Protein AF-0000000070347553 (afdb_homodimer)

Sequence (706 aa):
MPMTVVSSRLSPAILPTGLSFSRLLSVKYAAQRLPVSALISARASSASVETKSSVDYVVEKEKKNILACPICYNSLAALISQPHESAESPASGTHLQCKTCNKSYSANETHLDLTVASGTKQYTEPLPLSIELYRNPLVSFLYERGWRQNFMWGGFPGPEKEFEMAKEYLKHVLGGNIIDASCGSGIFSRLFAKSEHFAMVYALDYSENMLRQCYEFLKQEANLIDKKIVVLARADIARLPFLSGSVDAVHAGAALHCWPSPSSAVAEISRVLRPGGVFVATTFIYDGLVRFVPFLKELRQEVMGYSGSHMFLSERELEDLCKSCGLVGFTCVRNGLFIMLSATKPTDMLTHLMPMTVVSSRLSPAILPTGLSFSRLLSVKYAAQRLPVSALISARASSASVETKSSVDYVVEKEKKNILACPICYNSLAALISQPHESAESPASGTHLQCKTCNKSYSANETHLDLTVASGTKQYTEPLPLSIELYRNPLVSFLYERGWRQNFMWGGFPGPEKEFEMAKEYLKHVLGGNIIDASCGSGIFSRLFAKSEHFAMVYALDYSENMLRQCYEFLKQEANLIDKKIVVLARADIARLPFLSGSVDAVHAGAALHCWPSPSSAVAEISRVLRPGGVFVATTFIYDGLVRFVPFLKELRQEVMGYSGSHMFLSERELEDLCKSCGLVGFTCVRNGLFIMLSATKPTDMLTHL

Organism: NCBI:txid109376

pLDDT: mean 73.26, std 28.16, range [19.08, 98.94]

InterPro domains:
  IPR013216 Methyltransferase type 11 [PF08241] (180-280)
  IPR029063 S-adenosyl-L-methionine-dependent methyltransferase superfamily [G3DSA:3.40.50.150] (134-345)
  IPR029063 S-adenosyl-L-methionine-dependent methyltransferase superfamily [SSF53335] (132-336)

Nearest PDB structures (foldseek):
  1vl5-assembly4_D  TM=8.013E-01  e=3.282E-12  Halalkalibacterium halodurans C-125
  8ys9-assembly2_B  TM=7.417E-01  e=1.766E-12  Rubellimicrobium thermophilum DSM 16684
  8ys9-assembly1_A  TM=7.120E-01  e=1.999E-12  Rubellimicrobium thermophilum DSM 16684
  5w7m-assembly1_A  TM=7.056E-01  e=1.627E-10  Penicillium rubens Wisconsin 54-1255
  5w7k-assembly1_A  TM=6.903E-01  e=1.111E-09  Penicillium oxalicum

Radius of gyration: 31.4 Å; Cα contacts (8 Å, |Δi|>4): 1265; chains: 2; bounding box: 86×110×90 Å

Secondary structure (DSSP, 8-state):
------------------------------------------------------------------BB-TTT-PBPEEE-----S--S------EEEETTTTEEEEB-SS-EE-STTTT-SS------HHHHHHHSHHHHHHIIIIIGGGGGGGT---HHHHHHHHHHHHGGGTTSEEEEET-TTTHHHHHHHHHT-SSEEEEEES-HHHHHHHHHHHHHSTTGGGGT-EEEEE-BTTB--B-TT-EEEEEETT-GGG-S-HHHHHHHHHHHEEEEEEEEEEEEB--STTSS-THHHHHHHHHHHHH-S---B-HHHHHHHHHHTT-EEEEEEEETTEEEEEEE--S------/------------------------------------------------------------------BB-TTT-PBPEEE-----S--S------EEEETTTTEEEEB-SS-EE-STTTT-SS------HHHHHHHSHHHHHHIIIIIGGGGGGGT---HHHHHHHHHHHHGGGTTSEEEEET-TTTHHHHHHHHHT-SSEEEEEES-HHHHHHHHHHHHHSTTGGGGT-EEEEE-BTTB--B-TT-EEEEEETT-GGG-S-HHHHHHHHHHHEEEEEEEEEEEEB--STTSS-THHHHHHHHHHHHH-S---B-HHHHHHHHHHTT-EEEEEEEETTEEEEEEE--S------

Solvent-accessible surface area (backbone atoms only — not comparable to full-atom values): 39201 Å² total; per-residue (Å²): 134,82,82,76,79,79,76,80,74,82,76,79,79,77,76,70,86,64,84,73,86,72,82,78,79,77,76,76,79,78,77,77,76,71,87,77,70,86,75,77,78,71,83,72,76,75,75,75,69,76,70,73,73,79,76,76,71,82,53,77,55,74,91,68,90,42,51,14,32,47,46,70,44,45,68,46,40,78,49,73,74,64,81,63,82,76,82,68,85,67,80,80,52,63,30,34,34,25,69,73,42,70,44,71,34,50,32,61,97,60,34,33,38,43,38,55,63,44,87,43,84,66,41,73,83,74,65,58,61,45,56,50,52,43,46,32,62,67,48,41,59,35,33,84,67,49,53,59,67,55,39,45,81,37,38,43,81,46,70,70,54,48,47,55,57,49,45,66,75,41,63,89,42,58,18,30,39,32,34,27,41,53,31,47,55,24,69,60,46,49,53,49,59,72,63,63,49,44,46,31,38,37,32,24,21,68,32,65,46,15,42,47,46,17,42,52,48,34,53,69,44,90,43,46,60,74,66,68,35,64,45,44,32,29,29,41,65,60,40,53,38,37,26,70,43,61,29,28,30,38,35,25,65,66,30,61,29,53,42,76,47,55,58,48,24,47,14,33,51,46,26,23,30,14,68,61,10,37,39,39,37,26,33,57,39,55,57,69,81,57,68,76,41,73,67,42,57,56,42,45,51,48,46,32,61,67,69,36,35,62,52,64,45,30,72,63,25,50,48,33,48,42,46,48,37,30,33,39,76,69,48,70,51,74,36,87,30,19,35,41,39,36,31,26,33,56,60,83,36,72,67,82,120,134,83,82,77,81,80,76,82,75,85,74,80,87,75,76,82,84,69,86,72,85,70,79,79,80,78,77,75,75,78,77,76,73,70,87,76,67,86,74,77,78,72,82,74,77,75,74,76,70,76,72,73,75,78,78,78,72,80,54,77,56,74,92,68,93,42,52,15,32,47,46,70,46,46,67,46,41,76,48,72,74,66,82,64,81,74,81,68,86,66,79,79,52,63,31,36,33,25,69,73,42,70,43,71,33,49,30,62,96,60,34,33,39,44,38,56,64,44,86,44,86,64,40,73,81,72,66,58,61,46,56,51,52,44,45,32,61,66,48,41,58,35,33,84,68,50,53,59,67,55,39,43,81,37,39,43,79,46,71,70,55,48,47,55,56,49,45,65,76,42,61,87,42,57,16,31,40,33,34,29,42,54,30,47,54,25,68,60,48,50,52,51,59,72,64,62,48,44,45,32,38,37,32,24,22,68,31,64,47,15,42,47,46,19,42,53,49,35,52,70,44,90,43,45,61,75,65,68,35,62,47,44,28,30,29,42,65,61,40,53,38,37,26,69,44,59,29,29,30,40,34,25,64,67,31,61,27,53,41,75,46,55,59,48,23,48,13,32,52,46,26,22,30,14,70,60,9,37,40,38,38,26,31,58,40,56,56,67,80,55,68,76,42,72,65,41,57,56,41,44,50,48,47,32,62,66,69,37,34,63,53,64,46,29,71,64,25,49,48,33,48,41,45,47,37,28,32,38,78,70,48,72,51,74,36,86,30,21,35,40,39,36,32,25,33,56,61,83,38,70,68,81,118

Foldseek 3Di:
DCPPPPPPPPDDPPPCPDDCPDDPDPPPPDPPCPPPDDPPPPPPPPPVPVPPPDPPPPQAQDDDQFFAQLPPLHGWDWDCPPPPPDPPDPPVWTWTADPVVRDIWTDDPQATEREPCGPPDPDDDDDWPLQVQLLDLVCLVCCVVPVVVVCVVQVDPDLVVVLVVVCVQLVVLFSEEEEAEQCFLNSVVLVVLVVNRYSAYEYEHQHPSRRVNNRVVCCVPPNSVVVVRYHYYYYQLLRGRGHFQRGQEYEYEQPLQQHQDNLSNLLVVLRRHHAFHKYKYKHFADDPDVVVPVCVVVVCCVCCVVVIRGDHHHPVRVVVSNVVSQWADWDWDDGRRMIMIMTGHHRPPPPPD/DPPDPPPPCPDDDDPDDDDCPDDPDPPPPDPPPPPPDDPPPPPPPPPPPPPPPDPPPPQAQDDDQFFAQLPPLHGWDWDCPPPPPDPPDPPVWTWTADPVVRDIWTDDPQATEREPCGPPDPDDDDDWPLQVQLLDLVCLVCCVVPVVVVCVVQFDPDLVVVLVVVCVQLVVLFSEEEEAEQCFLNSVVLVVLVVNRYSAYEYEHQHPSRRVNNRVVCCVPPNSVVVVRYHYYYYQLLRGRGHFQRGQEYEYEQPLQQHQDNLSNLLVVLRRHHAFHKYKYKHFADDPDVVVPVCVVVVCCVCCVVVIRGDHHHPVRVVVSNVVSQWADWDWDDGRRMIMIMTGHHRPPPPPD

Structure (mmCIF, N/CA/C/O backbone):
data_AF-0000000070347553-model_v1
#
loop_
_entity.id
_entity.type
_entity.pdbx_description
1 polymer 'Methyltransferase type 11 domain-containing protein'
#
loop_
_atom_site.group_PDB
_atom_site.id
_atom_site.type_symbol
_atom_site.label_atom_id
_atom_site.label_alt_id
_atom_site.label_comp_id
_atom_site.label_asym_id
_atom_site.label_entity_id
_atom_site.label_seq_id
_atom_site.pdbx_PDB_ins_code
_atom_site.Cartn_x
_atom_site.Cartn_y
_atom_site.Cartn_z
_atom_site.occupancy
_atom_site.B_iso_or_equiv
_atom_site.auth_seq_id
_atom_site.auth_comp_id
_atom_site.auth_asym_id
_atom_site.auth_atom_id
_atom_site.pdbx_PDB_model_num
ATOM 1 N N . MET A 1 1 ? -35.344 -31.547 46.281 1 22.75 1 MET A N 1
ATOM 2 C CA . MET A 1 1 ? -34.594 -31.078 47.438 1 22.75 1 MET A CA 1
ATOM 3 C C . MET A 1 1 ? -33.75 -29.875 47.094 1 22.75 1 MET A C 1
ATOM 5 O O . MET A 1 1 ? -33.312 -29.734 45.938 1 22.75 1 MET A O 1
ATOM 9 N N . PRO A 1 2 ? -33.625 -28.828 47.969 1 25.55 2 PRO A N 1
ATOM 10 C CA . PRO A 1 2 ? -33.25 -27.406 48.031 1 25.55 2 PRO A CA 1
ATOM 11 C C . PRO A 1 2 ? -31.75 -27.203 47.875 1 25.55 2 PRO A C 1
ATOM 13 O O . PRO A 1 2 ? -30.969 -27.594 48.75 1 25.55 2 PRO A O 1
ATOM 16 N N . MET A 1 3 ? -31.062 -27.781 46.875 1 24.75 3 MET A N 1
ATOM 17 C CA . MET A 1 3 ? -29.625 -27.859 47.094 1 24.75 3 MET A CA 1
ATOM 18 C C . MET A 1 3 ? -29.031 -26.469 47.281 1 24.75 3 MET A C 1
ATOM 20 O O . MET A 1 3 ? -29.172 -25.594 46.438 1 24.75 3 MET A O 1
ATOM 24 N N . THR A 1 4 ? -28.938 -26.062 48.531 1 23.67 4 THR A N 1
ATOM 25 C CA . THR A 1 4 ? -28.5 -24.828 49.156 1 23.67 4 THR A CA 1
ATOM 26 C C . THR A 1 4 ? -27.094 -24.453 48.719 1 23.67 4 THR A C 1
ATOM 28 O O . THR A 1 4 ? -26.172 -25.266 48.781 1 23.67 4 THR A O 1
ATOM 31 N N . VAL A 1 5 ? -26.984 -23.484 47.781 1 25.62 5 VAL A N 1
ATOM 32 C CA . VAL A 1 5 ? -25.906 -22.812 47.062 1 25.62 5 VAL A CA 1
ATOM 33 C C . VAL A 1 5 ? -24.953 -22.172 48.062 1 25.62 5 VAL A C 1
ATOM 35 O O . VAL A 1 5 ? -25.312 -21.25 48.812 1 25.62 5 VAL A O 1
ATOM 38 N N . VAL A 1 6 ? -24.125 -23.047 48.812 1 23.25 6 VAL A N 1
ATOM 39 C CA . VAL A 1 6 ? -23.297 -22.609 49.938 1 23.25 6 VAL A CA 1
ATOM 40 C C . VAL A 1 6 ? -22.359 -21.5 49.469 1 23.25 6 VAL A C 1
ATOM 42 O O . VAL A 1 6 ? -21.625 -21.656 48.5 1 23.25 6 VAL A O 1
ATOM 45 N N . SER A 1 7 ? -22.656 -20.188 49.719 1 22.38 7 SER A N 1
ATOM 46 C CA . SER A 1 7 ? -22.141 -18.844 49.469 1 22.38 7 SER A CA 1
ATOM 47 C C . SER A 1 7 ? -20.766 -18.656 50.094 1 22.38 7 SER A C 1
ATOM 49 O O . SER A 1 7 ? -20.656 -18.125 51.219 1 22.38 7 SER A O 1
ATOM 51 N N . SER A 1 8 ? -19.797 -19.672 49.906 1 20.89 8 SER A N 1
ATOM 52 C CA . SER A 1 8 ? -18.656 -19.609 50.812 1 20.89 8 SER A CA 1
ATOM 53 C C . SER A 1 8 ? -17.984 -18.25 50.75 1 20.89 8 SER A C 1
ATOM 55 O O . SER A 1 8 ? -17.828 -17.672 49.656 1 20.89 8 SER A O 1
ATOM 57 N N . ARG A 1 9 ? -18.031 -17.406 51.781 1 21.48 9 ARG A N 1
ATOM 58 C CA . ARG A 1 9 ? -17.688 -16.078 52.281 1 21.48 9 ARG A CA 1
ATOM 59 C C . ARG A 1 9 ? -16.172 -15.859 52.219 1 21.48 9 ARG A C 1
ATOM 61 O O . ARG A 1 9 ? -15.438 -16.344 53.094 1 21.48 9 ARG A O 1
ATOM 68 N N . LEU A 1 10 ? -15.453 -16.156 51.094 1 21.89 10 LEU A N 1
ATOM 69 C CA . LEU A 1 10 ? -14 -16.156 51.25 1 21.89 10 LEU A CA 1
ATOM 70 C C . LEU A 1 10 ? -13.5 -14.797 51.719 1 21.89 10 LEU A C 1
ATOM 72 O O . LEU A 1 10 ? -13.844 -13.766 51.125 1 21.89 10 LEU A O 1
ATOM 76 N N . SER A 1 11 ? -13.258 -14.57 53 1 21.88 11 SER A N 1
ATOM 77 C CA . SER A 1 11 ? -12.836 -13.43 53.812 1 21.88 11 SER A CA 1
ATOM 78 C C . SER A 1 11 ? -11.555 -12.805 53.281 1 21.88 11 SER A C 1
ATOM 80 O O . SER A 1 11 ? -10.672 -13.523 52.781 1 21.88 11 SER A O 1
ATOM 82 N N . PRO A 1 12 ? -11.523 -11.469 53.062 1 23.2 12 PRO A N 1
ATOM 83 C CA . PRO A 1 12 ? -10.625 -10.492 52.438 1 23.2 12 PRO A CA 1
ATOM 84 C C . PRO A 1 12 ? -9.281 -10.383 53.125 1 23.2 12 PRO A C 1
ATOM 86 O O . PRO A 1 12 ? -9.242 -10.164 54.344 1 23.2 12 PRO A O 1
ATOM 89 N N . ALA A 1 13 ? -8.297 -11.219 52.812 1 21.5 13 ALA A N 1
ATOM 90 C CA . ALA A 1 13 ? -7.027 -11.328 53.531 1 21.5 13 ALA A CA 1
ATOM 91 C C . ALA A 1 13 ? -6.348 -9.969 53.656 1 21.5 13 ALA A C 1
ATOM 93 O O . ALA A 1 13 ? -6.234 -9.234 52.688 1 21.5 13 ALA A O 1
ATOM 94 N N . ILE A 1 14 ? -6.402 -9.328 54.781 1 23.77 14 ILE A N 1
ATOM 95 C CA . ILE A 1 14 ? -5.977 -8.055 55.344 1 23.77 14 ILE A CA 1
ATOM 96 C C . ILE A 1 14 ? -4.465 -7.902 55.188 1 23.77 14 ILE A C 1
ATOM 98 O O . ILE A 1 14 ? -3.697 -8.727 55.719 1 23.77 14 ILE A O 1
ATOM 102 N N . LEU A 1 15 ? -4.008 -7.523 53.938 1 21.05 15 LEU A N 1
ATOM 103 C CA . LEU A 1 15 ? -2.58 -7.434 53.656 1 21.05 15 LEU A CA 1
ATOM 104 C C . LEU A 1 15 ? -1.883 -6.531 54.656 1 21.05 15 LEU A C 1
ATOM 106 O O . LEU A 1 15 ? -2.348 -5.422 54.938 1 21.05 15 LEU A O 1
ATOM 110 N N . PRO A 1 16 ? -1.111 -7.016 55.562 1 23.2 16 PRO A N 1
ATOM 111 C CA . PRO A 1 16 ? -0.536 -6.344 56.719 1 23.2 16 PRO A CA 1
ATOM 112 C C . PRO A 1 16 ? 0.475 -5.262 56.344 1 23.2 16 PRO A C 1
ATOM 114 O O . PRO A 1 16 ? 1.089 -4.648 57.219 1 23.2 16 PRO A O 1
ATOM 117 N N . THR A 1 17 ? 0.452 -4.621 55.156 1 23.42 17 THR A N 1
ATOM 118 C CA . THR A 1 17 ? 1.768 -4.152 54.75 1 23.42 17 THR A CA 1
ATOM 119 C C . THR A 1 17 ? 2.283 -3.072 55.688 1 23.42 17 THR A C 1
ATOM 121 O O . THR A 1 17 ? 1.735 -1.969 55.75 1 23.42 17 THR A O 1
ATOM 124 N N . GLY A 1 18 ? 2.807 -3.355 56.812 1 19.92 18 GLY A N 1
ATOM 125 C CA . GLY A 1 18 ? 3.225 -2.525 57.938 1 19.92 18 GLY A CA 1
ATOM 126 C C . GLY A 1 18 ? 4.375 -1.599 57.594 1 19.92 18 GLY A C 1
ATOM 127 O O . GLY A 1 18 ? 4.703 -0.697 58.375 1 19.92 18 GLY A O 1
ATOM 128 N N . LEU A 1 19 ? 5.352 -1.922 56.656 1 22.67 19 LEU A N 1
ATOM 129 C CA . LEU A 1 19 ? 6.668 -1.573 57.188 1 22.67 19 LEU A CA 1
ATOM 130 C C . LEU A 1 19 ? 6.879 -0.062 57.156 1 22.67 19 LEU A C 1
ATOM 132 O O . LEU A 1 19 ? 6.586 0.596 56.156 1 22.67 19 LEU A O 1
ATOM 136 N N . SER A 1 20 ? 7.133 0.599 58.25 1 21.09 20 SER A N 1
ATOM 137 C CA . SER A 1 20 ? 7.23 1.957 58.781 1 21.09 20 SER A CA 1
ATOM 138 C C . SER A 1 20 ? 8.516 2.637 58.312 1 21.09 20 SER A C 1
ATOM 140 O O . SER A 1 20 ? 9.594 2.377 58.844 1 21.09 20 SER A O 1
ATOM 142 N N . PHE A 1 21 ? 8.992 2.498 57.031 1 21.8 21 PHE A N 1
ATOM 143 C CA . PHE A 1 21 ? 10.352 2.986 56.812 1 21.8 21 PHE A CA 1
ATOM 144 C C . PHE A 1 21 ? 10.461 4.457 57.219 1 21.8 21 PHE A C 1
ATOM 146 O O . PHE A 1 21 ? 9.82 5.316 56.625 1 21.8 21 PHE A O 1
ATOM 153 N N . SER A 1 22 ? 10.875 4.707 58.375 1 20.17 22 SER A N 1
ATOM 154 C CA . SER A 1 22 ? 10.992 5.922 59.188 1 20.17 22 SER A CA 1
ATOM 155 C C . SER A 1 22 ? 11.828 6.977 58.469 1 20.17 22 SER A C 1
ATOM 157 O O . SER A 1 22 ? 11.375 8.102 58.25 1 20.17 22 SER A O 1
ATOM 159 N N . ARG A 1 23 ? 13.109 7.258 58.938 1 22.88 23 ARG A N 1
ATOM 160 C CA . ARG A 1 23 ? 13.672 8.484 59.5 1 22.88 23 ARG A CA 1
ATOM 161 C C . ARG A 1 23 ? 14.469 9.242 58.438 1 22.88 23 ARG A C 1
ATOM 163 O O . ARG A 1 23 ? 15.562 8.828 58.062 1 22.88 23 ARG A O 1
ATOM 170 N N . LEU A 1 24 ? 13.867 9.664 57.375 1 20.62 24 LEU A N 1
ATOM 171 C CA . LEU A 1 24 ? 14.57 10.367 56.312 1 20.62 24 LEU A CA 1
ATOM 172 C C . LEU A 1 24 ? 15.289 11.602 56.844 1 20.62 24 LEU A C 1
ATOM 174 O O . LEU A 1 24 ? 14.664 12.453 57.5 1 20.62 24 LEU A O 1
ATOM 178 N N . LEU A 1 25 ? 16.609 11.43 57.094 1 21.77 25 LEU A N 1
ATOM 179 C CA . LEU A 1 25 ? 17.516 12.414 57.688 1 21.77 25 LEU A CA 1
ATOM 180 C C . LEU A 1 25 ? 17.5 13.711 56.875 1 21.77 25 LEU A C 1
ATOM 182 O O . LEU A 1 25 ? 17.531 13.68 55.656 1 21.77 25 LEU A O 1
ATOM 186 N N . SER A 1 26 ? 17.047 14.805 57.438 1 22.59 26 SER A N 1
ATOM 187 C CA . SER A 1 26 ? 16.828 16.203 57.062 1 22.59 26 SER A CA 1
ATOM 188 C C . SER A 1 26 ? 18.141 16.906 56.75 1 22.59 26 SER A C 1
ATOM 190 O O . SER A 1 26 ? 18.828 17.375 57.656 1 22.59 26 SER A O 1
ATOM 192 N N . VAL A 1 27 ? 19.047 16.297 55.969 1 21.73 27 VAL A N 1
ATOM 193 C CA . VAL A 1 27 ? 20.312 17.031 55.938 1 21.73 27 VAL A CA 1
ATOM 194 C C . VAL A 1 27 ? 20.062 18.469 55.469 1 21.73 27 VAL A C 1
ATOM 196 O O . VAL A 1 27 ? 19.406 18.688 54.469 1 21.73 27 VAL A O 1
ATOM 199 N N . LYS A 1 28 ? 20.344 19.422 56.312 1 22.06 28 LYS A N 1
ATOM 200 C CA . LYS A 1 28 ? 20.266 20.891 56.344 1 22.06 28 LYS A CA 1
ATOM 201 C C . LYS A 1 28 ? 21.141 21.531 55.281 1 22.06 28 LYS A C 1
ATOM 203 O O . LYS A 1 28 ? 22.375 21.5 55.375 1 22.06 28 LYS A O 1
ATOM 208 N N . TYR A 1 29 ? 21.141 21.078 54 1 19.97 29 TYR A N 1
ATOM 209 C CA . TYR A 1 29 ? 22.141 21.734 53.156 1 19.97 29 TYR A CA 1
ATOM 210 C C . TYR A 1 29 ? 21.938 23.25 53.188 1 19.97 29 TYR A C 1
ATOM 212 O O . TYR A 1 29 ? 20.812 23.75 53.031 1 19.97 29 TYR A O 1
ATOM 220 N N . ALA A 1 30 ? 22.844 23.984 53.875 1 21.75 30 ALA A N 1
ATOM 221 C CA . ALA A 1 30 ? 23.031 25.406 54.094 1 21.75 30 ALA A CA 1
ATOM 222 C C . ALA A 1 30 ? 23.016 26.172 52.781 1 21.75 30 ALA A C 1
ATOM 224 O O . ALA A 1 30 ? 23.719 25.812 51.844 1 21.75 30 ALA A O 1
ATOM 225 N N . ALA A 1 31 ? 22.031 27.047 52.531 1 23.02 31 ALA A N 1
ATOM 226 C CA . ALA A 1 31 ? 21.562 27.969 51.5 1 23.02 31 ALA A CA 1
ATOM 227 C C . ALA A 1 31 ? 22.609 29.047 51.219 1 23.02 31 ALA A C 1
ATOM 229 O O . ALA A 1 31 ? 22.703 30.031 51.969 1 23.02 31 ALA A O 1
ATOM 230 N N . GLN A 1 32 ? 23.906 28.688 51.156 1 23.33 32 GLN A N 1
ATOM 231 C CA . GLN A 1 32 ? 24.734 29.891 51.062 1 23.33 32 GLN A CA 1
ATOM 232 C C . GLN A 1 32 ? 24.25 30.812 49.969 1 23.33 32 GLN A C 1
ATOM 234 O O . GLN A 1 32 ? 23.969 30.375 48.844 1 23.33 32 GLN A O 1
ATOM 239 N N . ARG A 1 33 ? 23.828 32.031 50.312 1 23.11 33 ARG A N 1
ATOM 240 C CA . ARG A 1 33 ? 23.219 33.188 49.688 1 23.11 33 ARG A CA 1
ATOM 241 C C . ARG A 1 33 ? 24.156 33.812 48.656 1 23.11 33 ARG A C 1
ATOM 243 O O . ARG A 1 33 ? 25.172 34.438 49 1 23.11 33 ARG A O 1
ATOM 250 N N . LEU A 1 34 ? 24.797 33.031 47.781 1 25.47 34 LEU A N 1
ATOM 251 C CA . LEU A 1 34 ? 25.734 33.844 47.031 1 25.47 34 LEU A CA 1
ATOM 252 C C . LEU A 1 34 ? 25.016 35.031 46.406 1 25.47 34 LEU A C 1
ATOM 254 O O . LEU A 1 34 ? 23.859 34.906 45.969 1 25.47 34 LEU A O 1
ATOM 258 N N . PRO A 1 35 ? 25.609 36.25 46.562 1 23.5 35 PRO A N 1
ATOM 259 C CA . PRO A 1 35 ? 25.109 37.594 46.25 1 23.5 35 PRO A CA 1
ATOM 260 C C . PRO A 1 35 ? 24.75 37.75 44.75 1 23.5 35 PRO A C 1
ATOM 262 O O . PRO A 1 35 ? 25.547 37.406 43.875 1 23.5 35 PRO A O 1
ATOM 265 N N . VAL A 1 36 ? 23.453 37.656 44.344 1 20.97 36 VAL A N 1
ATOM 266 C CA . VAL A 1 36 ? 22.828 37.625 43.031 1 20.97 36 VAL A CA 1
ATOM 267 C C . VAL A 1 36 ? 23.109 38.906 42.281 1 20.97 36 VAL A C 1
ATOM 269 O O . VAL A 1 36 ? 23.359 38.906 41.062 1 20.97 36 VAL A O 1
ATOM 272 N N . SER A 1 37 ? 23.047 40.219 42.875 1 20.5 37 SER A N 1
ATOM 273 C CA . SER A 1 37 ? 22.047 41.062 42.219 1 20.5 37 SER A CA 1
ATOM 274 C C . SER A 1 37 ? 22.625 41.75 41 1 20.5 37 SER A C 1
ATOM 276 O O . SER A 1 37 ? 21.906 42.438 40.25 1 20.5 37 SER A O 1
ATOM 278 N N . ALA A 1 38 ? 23.938 42.031 40.844 1 25.16 38 ALA A N 1
ATOM 279 C CA . ALA A 1 38 ? 24.125 43.344 40.219 1 25.16 38 ALA A CA 1
ATOM 280 C C . ALA A 1 38 ? 23.594 43.375 38.781 1 25.16 38 ALA A C 1
ATOM 282 O O . ALA A 1 38 ? 24.016 42.562 37.938 1 25.16 38 ALA A O 1
ATOM 283 N N . LEU A 1 39 ? 22.328 43.906 38.531 1 20.83 39 LEU A N 1
ATOM 284 C CA . LEU A 1 39 ? 21.484 44.125 37.375 1 20.83 39 LEU A CA 1
ATOM 285 C C . LEU A 1 39 ? 22.188 45 36.344 1 20.83 39 LEU A C 1
ATOM 287 O O . LEU A 1 39 ? 22.484 46.156 36.594 1 20.83 39 LEU A O 1
ATOM 291 N N . ILE A 1 40 ? 23.375 44.625 35.844 1 23.69 40 ILE A N 1
ATOM 292 C CA . ILE A 1 40 ? 23.938 45.562 34.844 1 23.69 40 ILE A CA 1
ATOM 293 C C . ILE A 1 40 ? 22.906 45.844 33.781 1 23.69 40 ILE A C 1
ATOM 295 O O . ILE A 1 40 ? 22.297 44.938 33.188 1 23.69 40 ILE A O 1
ATOM 299 N N . SER A 1 41 ? 22.281 47.062 33.812 1 22.64 41 SER A N 1
ATOM 300 C CA . SER A 1 41 ? 21.328 47.688 32.906 1 22.64 41 SER A CA 1
ATOM 301 C C . SER A 1 41 ? 21.875 47.781 31.5 1 22.64 41 SER A C 1
ATOM 303 O O . SER A 1 41 ? 22.812 48.531 31.219 1 22.64 41 SER A O 1
ATOM 305 N N . ALA A 1 42 ? 22.266 46.75 30.859 1 23.81 42 ALA A N 1
ATOM 306 C CA . ALA A 1 42 ? 22.703 47 29.484 1 23.81 42 ALA A CA 1
ATOM 307 C C . ALA A 1 42 ? 21.578 47.656 28.688 1 23.81 42 ALA A C 1
ATOM 309 O O . ALA A 1 42 ? 20.453 47.188 28.656 1 23.81 42 ALA A O 1
ATOM 310 N N . ARG A 1 43 ? 21.719 48.938 28.422 1 25.05 43 ARG A N 1
ATOM 311 C CA . ARG A 1 43 ? 20.938 49.781 27.5 1 25.05 43 ARG A CA 1
ATOM 312 C C . ARG A 1 43 ? 20.75 49.062 26.156 1 25.05 43 ARG A C 1
ATOM 314 O O . ARG A 1 43 ? 21.719 48.719 25.469 1 25.05 43 ARG A O 1
ATOM 321 N N . ALA A 1 44 ? 19.688 48.219 26.062 1 24.56 44 ALA A N 1
ATOM 322 C CA . ALA A 1 44 ? 19.219 47.594 24.844 1 24.56 44 ALA A CA 1
ATOM 323 C C . ALA A 1 44 ? 18.859 48.625 23.797 1 24.56 44 ALA A C 1
ATOM 325 O O . ALA A 1 44 ? 17.938 49.406 23.984 1 24.56 44 ALA A O 1
ATOM 326 N N . SER A 1 45 ? 19.844 49.188 23.188 1 26.03 45 SER A N 1
ATOM 327 C CA . SER A 1 45 ? 19.453 50 22.031 1 26.03 45 SER A CA 1
ATOM 328 C C . SER A 1 45 ? 18.5 49.25 21.109 1 26.03 45 SER A C 1
ATOM 330 O O . SER A 1 45 ? 18.781 48.094 20.75 1 26.03 45 SER A O 1
ATOM 332 N N . SER A 1 46 ? 17.234 49.5 21.281 1 25.09 46 SER A N 1
ATOM 333 C CA . SER A 1 46 ? 16.125 49 20.469 1 25.09 46 SER A CA 1
ATOM 334 C C . SER A 1 46 ? 16.281 49.375 19 1 25.09 46 SER A C 1
ATOM 336 O O . SER A 1 46 ? 16.094 50.531 18.641 1 25.09 46 SER A O 1
ATOM 338 N N . ALA A 1 47 ? 17.344 49 18.312 1 29.94 47 ALA A N 1
ATOM 339 C CA . ALA A 1 47 ? 17.188 49.25 16.891 1 29.94 47 ALA A CA 1
ATOM 340 C C . ALA A 1 47 ? 15.914 48.625 16.359 1 29.94 47 ALA A C 1
ATOM 342 O O . ALA A 1 47 ? 15.68 47.406 16.531 1 29.94 47 ALA A O 1
ATOM 343 N N . SER A 1 48 ? 14.93 49.406 16.312 1 25.39 48 SER A N 1
ATOM 344 C CA . SER A 1 48 ? 13.688 49.094 15.625 1 25.39 48 SER A CA 1
ATOM 345 C C . SER A 1 48 ? 13.961 48.562 14.219 1 25.39 48 SER A C 1
ATOM 347 O O . SER A 1 48 ? 14.438 49.281 13.352 1 25.39 48 SER A O 1
ATOM 349 N N . VAL A 1 49 ? 14.492 47.375 14.086 1 29.67 49 VAL A N 1
ATOM 350 C CA . VAL A 1 49 ? 14.477 46.875 12.719 1 29.67 49 VAL A CA 1
ATOM 351 C C . VAL A 1 49 ? 13.055 46.938 12.164 1 29.67 49 VAL A C 1
ATOM 353 O O . VAL A 1 49 ? 12.125 46.344 12.742 1 29.67 49 VAL A O 1
ATOM 356 N N . GLU A 1 50 ? 12.828 48.031 11.5 1 27.19 50 GLU A N 1
ATOM 357 C CA . GLU A 1 50 ? 11.609 48.031 10.695 1 27.19 50 GLU A CA 1
ATOM 358 C C . GLU A 1 50 ? 11.414 46.719 9.984 1 27.19 50 GLU A C 1
ATOM 360 O O . GLU A 1 50 ? 12.289 46.25 9.234 1 27.19 50 GLU A O 1
ATOM 365 N N . THR A 1 51 ? 10.797 45.812 10.633 1 27.58 51 THR A N 1
ATOM 366 C CA . THR A 1 51 ? 10.328 44.594 9.977 1 27.58 51 THR A CA 1
ATOM 367 C C . THR A 1 51 ? 9.641 44.906 8.656 1 27.58 51 THR A C 1
ATOM 369 O O . THR A 1 51 ? 8.625 45.625 8.633 1 27.58 51 THR A O 1
ATOM 372 N N . LYS A 1 52 ? 10.445 45.094 7.621 1 35.09 52 LYS A N 1
ATOM 373 C CA . LYS A 1 52 ? 9.844 45.094 6.293 1 35.09 52 LYS A CA 1
ATOM 374 C C . LYS A 1 52 ? 8.641 44.156 6.238 1 35.09 52 LYS A C 1
ATOM 376 O O . LYS A 1 52 ? 8.703 43.031 6.703 1 35.09 52 LYS A O 1
ATOM 381 N N . SER A 1 53 ? 7.473 44.75 6.297 1 30.33 53 SER A N 1
ATOM 382 C CA . SER A 1 53 ? 6.168 44.125 6.07 1 30.33 53 SER A CA 1
ATOM 383 C C . SER A 1 53 ? 6.262 43 5.066 1 30.33 53 SER A C 1
ATOM 385 O O . SER A 1 53 ? 7.098 43.031 4.164 1 30.33 53 SER A O 1
ATOM 387 N N . SER A 1 54 ? 5.84 41.75 5.543 1 33.47 54 SER A N 1
ATOM 388 C CA . SER A 1 54 ? 5.637 40.5 4.832 1 33.47 54 SER A CA 1
ATOM 389 C C . SER A 1 54 ? 4.961 40.719 3.484 1 33.47 54 SER A C 1
ATOM 391 O O . SER A 1 54 ? 3.918 41.375 3.41 1 33.47 54 SER A O 1
ATOM 393 N N . VAL A 1 55 ? 5.688 41 2.459 1 35.12 55 VAL A N 1
ATOM 394 C CA . VAL A 1 55 ? 5.172 40.938 1.096 1 35.12 55 VAL A CA 1
ATOM 395 C C . VAL A 1 55 ? 4.066 39.906 1.006 1 35.12 55 VAL A C 1
ATOM 397 O O . VAL A 1 55 ? 4.27 38.75 1.371 1 35.12 55 VAL A O 1
ATOM 400 N N . ASP A 1 56 ? 2.768 40.25 1.121 1 35.97 56 ASP A N 1
ATOM 401 C CA . ASP A 1 56 ? 1.561 39.5 0.771 1 35.97 56 ASP A CA 1
ATOM 402 C C . ASP A 1 56 ? 1.723 38.781 -0.57 1 35.97 56 ASP A C 1
ATOM 404 O O . ASP A 1 56 ? 1.769 39.438 -1.62 1 35.97 56 ASP A O 1
ATOM 408 N N . TYR A 1 57 ? 2.607 37.875 -0.719 1 37.41 57 TYR A N 1
ATOM 409 C CA . TYR A 1 57 ? 2.557 37.062 -1.939 1 37.41 57 TYR A CA 1
ATOM 410 C C . TYR A 1 57 ? 1.131 36.625 -2.238 1 37.41 57 TYR A C 1
ATOM 412 O O . TYR A 1 57 ? 0.511 35.938 -1.432 1 37.41 57 TYR A O 1
ATOM 420 N N . VAL A 1 58 ? 0.288 37.469 -2.807 1 39.12 58 VAL A N 1
ATOM 421 C CA . VAL A 1 58 ? -0.987 37.062 -3.381 1 39.12 58 VAL A CA 1
ATOM 422 C C . VAL A 1 58 ? -0.784 35.812 -4.254 1 39.12 58 VAL A C 1
ATOM 424 O O . VAL A 1 58 ? -0.186 35.906 -5.332 1 39.12 58 VAL A O 1
ATOM 427 N N . VAL A 1 59 ? -0.595 34.625 -3.658 1 47.91 59 VAL A N 1
ATOM 428 C CA . VAL A 1 59 ? -0.389 33.375 -4.391 1 47.91 59 VAL A CA 1
ATOM 429 C C . VAL A 1 59 ? -1.688 32.969 -5.082 1 47.91 59 VAL A C 1
ATOM 431 O O . VAL A 1 59 ? -2.748 32.938 -4.453 1 47.91 59 VAL A O 1
ATOM 434 N N . GLU A 1 60 ? -1.826 33.156 -6.379 1 46.34 60 GLU A N 1
ATOM 435 C CA . GLU A 1 60 ? -2.947 32.656 -7.168 1 46.34 60 GLU A CA 1
ATOM 436 C C . GLU A 1 60 ? -3.232 31.188 -6.852 1 46.34 60 GLU A C 1
ATOM 438 O O . GLU A 1 60 ? -2.355 30.328 -7.004 1 46.34 60 GLU A O 1
ATOM 443 N N . LYS A 1 61 ? -4.402 30.969 -6.059 1 55.69 61 LYS A N 1
ATOM 444 C CA . LYS A 1 61 ? -4.844 29.656 -5.594 1 55.69 61 LYS A CA 1
ATOM 445 C C . LYS A 1 61 ? -5.617 28.922 -6.684 1 55.69 61 LYS A C 1
ATOM 447 O O . LYS A 1 61 ? -6.57 29.453 -7.25 1 55.69 61 LYS A O 1
ATOM 452 N N . GLU A 1 62 ? -4.984 28.016 -7.547 1 54.16 62 GLU A N 1
ATOM 453 C CA . GLU A 1 62 ? -5.668 27.172 -8.516 1 54.16 62 GLU A CA 1
ATOM 454 C C . GLU A 1 62 ? -6.262 25.938 -7.84 1 54.16 62 GLU A C 1
ATOM 456 O O . GLU A 1 62 ? -5.539 25.141 -7.242 1 54.16 62 GLU A O 1
ATOM 461 N N . LYS A 1 63 ? -7.738 25.891 -7.715 1 66.06 63 LYS A N 1
ATOM 462 C CA . LYS A 1 63 ? -8.445 24.75 -7.145 1 66.06 63 LYS A CA 1
ATOM 463 C C . LYS A 1 63 ? -8.672 23.656 -8.188 1 66.06 63 LYS A C 1
ATOM 465 O O . LYS A 1 63 ? -9.531 23.797 -9.062 1 66.06 63 LYS A O 1
ATOM 470 N N . LYS A 1 64 ? -7.621 22.844 -8.422 1 74.69 64 LYS A N 1
ATOM 471 C CA . LYS A 1 64 ? -7.754 21.672 -9.281 1 74.69 64 LYS A CA 1
ATOM 472 C C . LYS A 1 64 ? -8.141 20.438 -8.469 1 74.69 64 LYS A C 1
ATOM 474 O O . LYS A 1 64 ? -7.707 20.281 -7.32 1 74.69 64 LYS A O 1
ATOM 479 N N . ASN A 1 65 ? -9.109 19.656 -9.039 1 85.44 65 ASN A N 1
ATOM 480 C CA . ASN A 1 65 ? -9.484 18.406 -8.406 1 85.44 65 ASN A CA 1
ATOM 481 C C . ASN A 1 65 ? -8.336 17.406 -8.43 1 85.44 65 ASN A C 1
ATOM 483 O O . ASN A 1 65 ? -7.906 16.969 -9.5 1 85.44 65 ASN A O 1
ATOM 487 N N . ILE A 1 66 ? -7.812 17.109 -7.289 1 95.81 66 ILE A N 1
ATOM 488 C CA . ILE A 1 66 ? -6.629 16.25 -7.254 1 95.81 66 ILE A CA 1
ATOM 489 C C . ILE A 1 66 ? -6.977 14.906 -6.621 1 95.81 66 ILE A C 1
ATOM 491 O O . ILE A 1 66 ? -6.117 14.031 -6.5 1 95.81 66 ILE A O 1
ATOM 495 N N . LEU A 1 67 ? -8.289 14.656 -6.223 1 96.69 67 LEU A N 1
ATOM 496 C CA . LEU A 1 67 ? -8.695 13.414 -5.586 1 96.69 67 LEU A CA 1
ATOM 497 C C . LEU A 1 67 ? -8.766 12.281 -6.605 1 96.69 67 LEU A C 1
ATOM 499 O O . LEU A 1 67 ? -9.211 12.484 -7.738 1 96.69 67 LEU A O 1
ATOM 503 N N . ALA A 1 68 ? -8.32 11.148 -6.242 1 98.06 68 ALA A N 1
ATOM 504 C CA . ALA A 1 68 ? -8.289 9.977 -7.105 1 98.06 68 ALA A CA 1
ATOM 505 C C . ALA A 1 68 ? -8.766 8.734 -6.363 1 98.06 68 ALA A C 1
ATOM 507 O O . ALA A 1 68 ? -8.758 8.695 -5.129 1 98.06 68 ALA A O 1
ATOM 508 N N . CYS A 1 69 ? -9.219 7.781 -7.133 1 97.38 69 CYS A N 1
ATOM 509 C CA . CYS A 1 69 ? -9.633 6.484 -6.605 1 97.38 69 CYS A CA 1
ATOM 510 C C . CYS A 1 69 ? -8.461 5.758 -5.957 1 97.38 69 CYS A C 1
ATOM 512 O O . CYS A 1 69 ? -7.402 5.602 -6.574 1 97.38 69 CYS A O 1
ATOM 514 N N . PRO A 1 70 ? -8.617 5.316 -4.727 1 98 70 PRO A N 1
ATOM 515 C CA . PRO A 1 70 ? -7.508 4.629 -4.066 1 98 70 PRO A CA 1
ATOM 516 C C . PRO A 1 70 ? -7.266 3.227 -4.625 1 98 70 PRO A C 1
ATOM 518 O O . PRO A 1 70 ? -6.309 2.557 -4.227 1 98 70 PRO A O 1
ATOM 521 N N . ILE A 1 71 ? -8.078 2.768 -5.508 1 97.44 71 ILE A N 1
ATOM 522 C CA . ILE A 1 71 ? -7.91 1.454 -6.121 1 97.44 71 ILE A CA 1
ATOM 523 C C . ILE A 1 71 ? -7.121 1.587 -7.422 1 97.44 71 ILE A C 1
ATOM 525 O O . ILE A 1 71 ? -6.059 0.976 -7.574 1 97.44 71 ILE A O 1
ATOM 529 N N . CYS A 1 72 ? -7.582 2.457 -8.32 1 96.31 72 CYS A N 1
ATOM 530 C CA . CYS A 1 72 ? -6.992 2.5 -9.648 1 96.31 72 CYS A CA 1
ATOM 531 C C . CYS A 1 72 ? -6.199 3.785 -9.852 1 96.31 72 CYS A C 1
ATOM 533 O O . CYS A 1 72 ? -5.484 3.93 -10.852 1 96.31 72 CYS A O 1
ATOM 535 N N . TYR A 1 73 ? -6.312 4.812 -9.023 1 96.88 73 TYR A N 1
ATOM 536 C CA . TYR A 1 73 ? -5.594 6.078 -8.992 1 96.88 73 TYR A CA 1
ATOM 537 C C . TYR A 1 73 ? -6.047 6.988 -10.133 1 96.88 73 TYR A C 1
ATOM 539 O O . TYR A 1 73 ? -5.359 7.957 -10.469 1 96.88 73 TYR A O 1
ATOM 547 N N . ASN A 1 74 ? -7.211 6.656 -10.75 1 95.44 74 ASN A N 1
ATOM 548 C CA . ASN A 1 74 ? -7.824 7.578 -11.695 1 95.44 74 ASN A CA 1
ATOM 549 C C . ASN A 1 74 ? -8.711 8.602 -10.992 1 95.44 74 ASN A C 1
ATOM 551 O O . ASN A 1 74 ? -9.078 8.414 -9.828 1 95.44 74 ASN A O 1
ATOM 555 N N . SER A 1 75 ? -9.031 9.672 -11.664 1 95.81 75 SER A N 1
ATOM 556 C CA . SER A 1 75 ? -9.742 10.805 -11.094 1 95.81 75 SER A CA 1
ATOM 557 C C . SER A 1 75 ? -11.125 10.406 -10.602 1 95.81 75 SER A C 1
ATOM 559 O O . SER A 1 75 ? -11.82 9.625 -11.258 1 95.81 75 SER A O 1
ATOM 561 N N . LEU A 1 76 ? -11.5 10.938 -9.5 1 94.81 76 LEU A N 1
ATOM 562 C CA . LEU A 1 76 ? -12.852 10.781 -8.969 1 94.81 76 LEU A CA 1
ATOM 563 C C . LEU A 1 76 ? -13.75 11.922 -9.438 1 94.81 76 LEU A C 1
ATOM 565 O O . LEU A 1 76 ? -13.32 13.078 -9.492 1 94.81 76 LEU A O 1
ATOM 569 N N . ALA A 1 77 ? -14.961 11.609 -9.82 1 89.5 77 ALA A N 1
ATOM 570 C CA . ALA A 1 77 ? -15.93 12.617 -10.242 1 89.5 77 ALA A CA 1
ATOM 571 C C . ALA A 1 77 ? -16.953 12.883 -9.14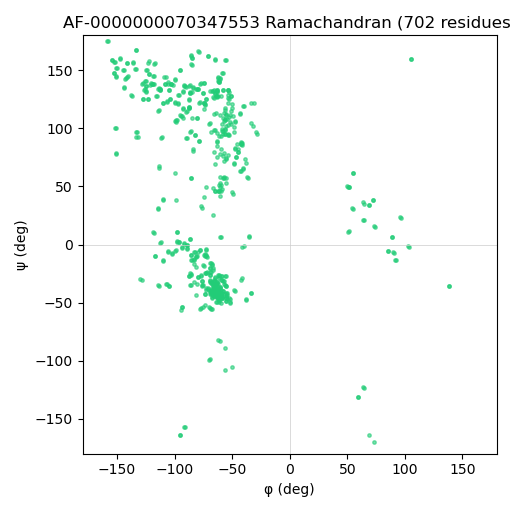8 1 89.5 77 ALA A C 1
ATOM 573 O O . ALA A 1 77 ? -17.359 11.969 -8.43 1 89.5 77 ALA A O 1
ATOM 574 N N . ALA A 1 78 ? -17.266 14.164 -8.961 1 83.75 78 ALA A N 1
ATOM 575 C CA . ALA A 1 78 ? -18.312 14.508 -8.008 1 83.75 78 ALA A CA 1
ATOM 576 C C . ALA A 1 78 ? -19.703 14.164 -8.562 1 83.75 78 ALA A C 1
ATOM 578 O O . ALA A 1 78 ? -19.969 14.367 -9.75 1 83.75 78 ALA A O 1
ATOM 579 N N . LEU A 1 79 ? -20.422 13.305 -7.859 1 64.06 79 LEU A N 1
ATOM 580 C CA . LEU A 1 79 ? -21.812 13.07 -8.25 1 64.06 79 LEU A CA 1
ATOM 581 C C . LEU A 1 79 ? -22.734 14.094 -7.609 1 64.06 79 LEU A C 1
ATOM 583 O O . LEU A 1 79 ? -22.672 14.32 -6.398 1 64.06 79 LEU A O 1
ATOM 587 N N . ILE A 1 80 ? -23.047 15.102 -8.336 1 51.97 80 ILE A N 1
ATOM 588 C CA . ILE A 1 80 ? -24.047 16.047 -7.859 1 51.97 80 ILE A CA 1
ATOM 589 C C . ILE A 1 80 ? -25.391 15.328 -7.707 1 51.97 80 ILE A C 1
ATOM 591 O O . ILE A 1 80 ? -25.891 14.734 -8.664 1 51.97 80 ILE A O 1
ATOM 595 N N . SER A 1 81 ? -25.625 14.789 -6.602 1 47.72 81 SER A N 1
ATOM 596 C CA . SER A 1 81 ? -26.984 14.289 -6.426 1 47.72 81 SER A CA 1
ATOM 597 C C . SER A 1 81 ? -28 15.281 -6.961 1 47.72 81 SER A C 1
ATOM 599 O O . SER A 1 81 ? -27.984 16.469 -6.598 1 47.72 81 SER A O 1
ATOM 601 N N . GLN A 1 82 ? -28.328 15.234 -8.18 1 40.28 82 GLN A N 1
ATOM 602 C CA . GLN A 1 82 ? -29.547 15.953 -8.516 1 40.28 82 GLN A CA 1
ATOM 603 C C . GLN A 1 82 ? -30.609 15.75 -7.438 1 40.28 82 GLN A C 1
ATOM 605 O O . GLN A 1 82 ? -30.75 14.656 -6.887 1 40.28 82 GLN A O 1
ATOM 610 N N . PRO A 1 83 ? -31.016 16.875 -6.836 1 38.94 83 PRO A N 1
ATOM 611 C CA . PRO A 1 83 ? -32.188 16.75 -5.961 1 38.94 83 PRO A CA 1
ATOM 612 C C . PRO A 1 83 ? -33.281 15.844 -6.539 1 38.94 83 PRO A C 1
ATOM 614 O O . PRO A 1 83 ? -33.812 16.125 -7.617 1 38.94 83 PRO A O 1
ATOM 617 N N . HIS A 1 84 ? -33.094 14.617 -6.723 1 38.44 84 HIS A N 1
ATOM 618 C CA . HIS A 1 84 ? -34.344 13.992 -7.047 1 38.44 84 HIS A CA 1
ATOM 619 C C . HIS A 1 84 ? -35.438 14.359 -6.027 1 38.44 84 HIS A C 1
ATOM 621 O O . HIS A 1 84 ? -35.125 14.539 -4.844 1 38.44 84 HIS A O 1
ATOM 627 N N . GLU A 1 85 ? -36.656 14.859 -6.477 1 35.81 85 GLU A N 1
ATOM 628 C CA . GLU A 1 85 ? -37.875 15.18 -5.77 1 35.81 85 GLU A CA 1
ATOM 629 C C . GLU A 1 85 ? -38.156 14.172 -4.664 1 35.81 85 GLU A C 1
ATOM 631 O O . GLU A 1 85 ? -39.062 14.383 -3.83 1 35.81 85 GLU A O 1
ATOM 636 N N . SER A 1 86 ? -38.062 12.875 -4.91 1 36.12 86 SER A N 1
ATOM 637 C CA . SER A 1 86 ? -38.75 12.086 -3.896 1 36.12 86 SER A CA 1
ATOM 638 C C . SER A 1 86 ? -38.062 12.195 -2.543 1 36.12 86 SER A C 1
ATOM 640 O O . SER A 1 86 ? -36.844 12.258 -2.475 1 36.12 86 SER A O 1
ATOM 642 N N . ALA A 1 87 ? -38.812 12.578 -1.404 1 35.12 87 ALA A N 1
ATOM 643 C CA . ALA A 1 87 ? -38.688 12.93 0.008 1 35.12 87 ALA A CA 1
ATOM 644 C C . ALA A 1 87 ? -37.688 11.984 0.713 1 35.12 87 ALA A C 1
ATOM 646 O O . ALA A 1 87 ? -37.375 12.18 1.889 1 35.12 87 ALA A O 1
ATOM 647 N N . GLU A 1 88 ? -37.594 10.734 0.252 1 35.75 88 GLU A N 1
ATOM 648 C CA . GLU A 1 88 ? -37.156 9.867 1.343 1 35.75 88 GLU A CA 1
ATOM 649 C C . GLU A 1 88 ? -35.719 10.164 1.719 1 35.75 88 GLU A C 1
ATOM 651 O O . GLU A 1 88 ? -35.375 10.328 2.898 1 35.75 88 GLU A O 1
ATOM 656 N N . SER A 1 89 ? -34.719 9.281 1.156 1 37.66 89 SER A N 1
ATOM 657 C CA . SER A 1 89 ? -33.469 9.227 1.939 1 37.66 89 SER A CA 1
ATOM 658 C C . SER A 1 89 ? -32.594 10.445 1.665 1 37.66 89 SER A C 1
ATOM 660 O O . SER A 1 89 ? -32.188 10.664 0.53 1 37.66 89 SER A O 1
ATOM 662 N N . PRO A 1 90 ? -32.719 11.523 2.357 1 37.62 90 PRO A N 1
ATOM 663 C CA . PRO A 1 90 ? -31.922 12.75 2.342 1 37.62 90 PRO A CA 1
ATOM 664 C C . PRO A 1 90 ? -30.422 12.461 2.238 1 37.62 90 PRO A C 1
ATOM 666 O O . PRO A 1 90 ? -29.594 13.32 2.555 1 37.62 90 PRO A O 1
ATOM 669 N N . ALA A 1 91 ? -29.922 11.281 2.219 1 40.47 91 ALA A N 1
ATOM 670 C CA . ALA A 1 91 ? -28.516 11.461 2.533 1 40.47 91 ALA A CA 1
ATOM 671 C C . ALA A 1 91 ? -27.859 12.453 1.577 1 40.47 91 ALA A C 1
ATOM 673 O O . ALA A 1 91 ? -27.656 12.148 0.401 1 40.47 91 ALA A O 1
ATOM 674 N N . SER A 1 92 ? -28 13.672 1.555 1 46.31 92 SER A N 1
ATOM 675 C CA . SER A 1 92 ? -27.422 14.883 0.985 1 46.31 92 SER A CA 1
ATOM 676 C C . SER A 1 92 ? -25.906 14.773 0.89 1 46.31 92 SER A C 1
ATOM 678 O O . SER A 1 92 ? -25.219 15.773 0.636 1 46.31 92 SER A O 1
ATOM 680 N N . GLY A 1 93 ? -25.266 13.672 1.172 1 55.16 93 GLY A N 1
ATOM 681 C CA . GLY A 1 93 ? -23.828 13.758 1.34 1 55.16 93 GLY A CA 1
ATOM 682 C C . GLY A 1 93 ? -23.062 13.672 0.03 1 55.16 93 GLY A C 1
ATOM 683 O O . GLY A 1 93 ? -23.625 13.234 -0.984 1 55.16 93 GLY A O 1
ATOM 684 N N . THR A 1 94 ? -22.094 14.523 -0.322 1 64 94 THR A N 1
ATOM 685 C CA . THR A 1 94 ? -21.156 14.523 -1.437 1 64 94 THR A CA 1
ATOM 686 C C . THR A 1 94 ? -20.578 13.133 -1.664 1 64 94 THR A C 1
ATOM 688 O O . THR A 1 94 ? -20.141 12.469 -0.719 1 64 94 THR A O 1
ATOM 691 N N . HIS A 1 95 ? -21.031 12.57 -2.91 1 84.12 95 HIS A N 1
ATOM 692 C CA . HIS A 1 95 ? -20.453 11.297 -3.322 1 84.12 95 HIS A CA 1
ATOM 693 C C . HIS A 1 95 ? -19.438 11.484 -4.449 1 84.12 95 HIS A C 1
ATOM 695 O O . HIS A 1 95 ? -19.578 12.391 -5.27 1 84.12 95 HIS A O 1
ATOM 701 N N . LEU A 1 96 ? -18.375 10.867 -4.266 1 93 96 LEU A N 1
ATOM 702 C CA . LEU A 1 96 ? -17.406 10.75 -5.352 1 93 96 LEU A CA 1
ATOM 703 C C . LEU A 1 96 ? -17.531 9.391 -6.035 1 93 96 LEU A C 1
ATOM 705 O O . LEU A 1 96 ? -17.844 8.391 -5.387 1 93 96 LEU A O 1
ATOM 709 N N . GLN A 1 97 ? -17.359 9.398 -7.332 1 93.31 97 GLN A N 1
ATOM 710 C CA . GLN A 1 97 ? -17.516 8.164 -8.102 1 93.31 97 GLN A CA 1
ATOM 711 C C . GLN A 1 97 ? -16.281 7.902 -8.961 1 93.31 97 GLN A C 1
ATOM 713 O O . GLN A 1 97 ? -15.734 8.828 -9.578 1 93.31 97 GLN A O 1
ATOM 718 N N . CYS A 1 98 ? -15.836 6.684 -8.891 1 93.94 98 CYS A N 1
ATOM 719 C CA . CYS A 1 98 ? -14.82 6.234 -9.844 1 93.94 98 CYS A CA 1
ATOM 720 C C . CYS A 1 98 ? -15.461 5.48 -11 1 93.94 98 CYS A C 1
ATOM 722 O O . CYS A 1 98 ? -16.047 4.41 -10.805 1 93.94 98 CYS A O 1
ATOM 724 N N . LYS A 1 99 ? -15.266 5.934 -12.172 1 90.38 99 LYS A N 1
ATOM 725 C CA . LYS A 1 99 ? -15.859 5.305 -13.352 1 90.38 99 LYS A CA 1
ATOM 726 C C . LYS A 1 99 ? -15.094 4.039 -13.742 1 90.38 99 LYS A C 1
ATOM 728 O O . LYS A 1 99 ? -15.672 3.102 -14.289 1 90.38 99 LYS A O 1
ATOM 733 N N . THR A 1 100 ? -13.844 4.012 -13.383 1 90.62 100 THR A N 1
ATOM 734 C CA . THR A 1 100 ? -13.008 2.871 -13.734 1 90.62 100 THR A CA 1
ATOM 735 C C . THR A 1 100 ? -13.352 1.657 -12.875 1 90.62 100 THR A C 1
ATOM 737 O O . THR A 1 100 ? -13.516 0.55 -13.391 1 90.62 100 THR A O 1
ATOM 740 N N . CYS A 1 101 ? -13.555 1.878 -11.609 1 92.94 101 CYS A N 1
ATOM 741 C CA . CYS A 1 101 ? -13.812 0.786 -10.68 1 92.94 101 CYS A CA 1
ATOM 742 C C . CYS A 1 101 ? -15.305 0.653 -10.391 1 92.94 101 CYS A C 1
ATOM 744 O O . CYS A 1 101 ? -15.727 -0.278 -9.703 1 92.94 101 CYS A O 1
ATOM 746 N N . ASN A 1 102 ? -16.078 1.549 -10.891 1 90.06 102 ASN A N 1
ATOM 747 C CA . ASN A 1 102 ? -17.516 1.607 -10.594 1 90.06 102 ASN A CA 1
ATOM 748 C C . ASN A 1 102 ? -17.766 1.584 -9.086 1 90.06 102 ASN A C 1
ATOM 750 O O . ASN A 1 102 ? -18.562 0.782 -8.602 1 90.06 102 ASN A O 1
ATOM 754 N N . LYS A 1 103 ? -17.094 2.4 -8.406 1 92.62 103 LYS A N 1
ATOM 755 C CA . LYS A 1 103 ? -17.203 2.492 -6.953 1 92.62 103 LYS A CA 1
ATOM 756 C C . LYS A 1 103 ? -17.531 3.918 -6.516 1 92.62 103 LYS A C 1
ATOM 758 O O . LYS A 1 103 ? -17 4.879 -7.082 1 92.62 103 LYS A O 1
ATOM 763 N N . SER A 1 104 ? -18.359 3.99 -5.555 1 92.56 104 SER A N 1
ATOM 764 C CA . SER A 1 104 ? -18.734 5.281 -4.98 1 92.56 104 SER A CA 1
ATOM 765 C C . SER A 1 104 ? -18.125 5.465 -3.594 1 92.56 104 SER A C 1
ATOM 767 O O . SER A 1 104 ? -18.062 4.516 -2.809 1 92.56 104 SER A O 1
ATOM 769 N N . TYR A 1 105 ? -17.672 6.605 -3.367 1 94.56 105 TYR A N 1
ATOM 770 C CA . TYR A 1 105 ? -17.172 7.004 -2.057 1 94.56 105 TYR A CA 1
ATOM 771 C C . TYR A 1 105 ? -18.047 8.094 -1.449 1 94.56 105 TYR A C 1
ATOM 773 O O . TYR A 1 105 ? -18.406 9.055 -2.127 1 94.56 105 TYR A O 1
ATOM 781 N N . SER A 1 106 ? -18.391 7.945 -0.216 1 91.25 106 SER A N 1
ATOM 782 C CA . SER A 1 106 ? -19.344 8.859 0.403 1 91.25 106 SER A CA 1
ATOM 783 C C . SER A 1 106 ? -18.703 9.633 1.554 1 91.25 106 SER A C 1
ATOM 785 O O . SER A 1 106 ? -17.688 9.219 2.09 1 91.25 106 SER A O 1
ATOM 787 N N . ALA A 1 107 ? -19.266 10.727 1.811 1 90.69 107 ALA A N 1
ATOM 788 C CA . ALA A 1 107 ? -18.906 11.523 2.977 1 90.69 107 ALA A CA 1
ATOM 789 C C . ALA A 1 107 ? -19.938 11.375 4.09 1 90.69 107 ALA A C 1
ATOM 791 O O . ALA A 1 107 ? -21.141 11.234 3.816 1 90.69 107 ALA A O 1
ATOM 792 N N . ASN A 1 108 ? -19.453 11.266 5.234 1 89 108 ASN A N 1
ATOM 793 C CA . ASN A 1 108 ? -20.375 11.445 6.355 1 89 108 ASN A CA 1
ATOM 794 C C . ASN A 1 108 ? -20.406 12.898 6.824 1 89 108 ASN A C 1
ATOM 796 O O . ASN A 1 108 ? -20.078 13.805 6.059 1 89 108 ASN A O 1
ATOM 800 N N . GLU A 1 109 ? -20.766 13.141 7.969 1 87.88 109 GLU A N 1
ATOM 801 C CA . GLU A 1 109 ? -20.922 14.508 8.461 1 87.88 109 GLU A CA 1
ATOM 802 C C . GLU A 1 109 ? -19.562 15.203 8.602 1 87.88 109 GLU A C 1
ATOM 804 O O . GLU A 1 109 ? -19.469 16.422 8.453 1 87.88 109 GLU A O 1
ATOM 809 N N . THR A 1 110 ? -18.578 14.391 8.789 1 91.62 110 THR A N 1
ATOM 810 C CA . THR A 1 110 ? -17.312 15.031 9.188 1 91.62 110 THR A CA 1
ATOM 811 C C . THR A 1 110 ? -16.266 14.867 8.102 1 91.62 110 THR A C 1
ATOM 813 O O . THR A 1 110 ? -15.445 15.766 7.883 1 91.62 110 THR A O 1
ATOM 816 N N . HIS A 1 111 ? -16.266 13.758 7.426 1 94.31 111 HIS A N 1
ATOM 817 C CA . HIS A 1 111 ? -15.156 13.5 6.512 1 94.31 111 HIS A CA 1
ATOM 818 C C . HIS A 1 111 ? -15.578 12.555 5.391 1 94.31 111 HIS A C 1
ATOM 820 O O . HIS A 1 111 ? -16.594 11.867 5.496 1 94.31 111 HIS A O 1
ATOM 826 N N . LEU A 1 112 ? -14.797 12.594 4.266 1 95 112 LEU A N 1
ATOM 827 C CA . LEU A 1 112 ? -14.875 11.609 3.195 1 95 112 LEU A CA 1
ATOM 828 C C . LEU A 1 112 ? -14.172 10.312 3.59 1 95 112 LEU A C 1
ATOM 830 O O . LEU A 1 112 ? -13.125 10.344 4.25 1 95 112 LEU A O 1
ATOM 834 N N . ASP A 1 113 ? -14.781 9.203 3.248 1 96.31 113 ASP A N 1
ATOM 835 C CA . ASP A 1 113 ? -14.062 7.941 3.396 1 96.31 113 ASP A CA 1
ATOM 836 C C . ASP A 1 113 ? -13.484 7.477 2.062 1 96.31 113 ASP A C 1
ATOM 838 O O . ASP A 1 113 ? -14.211 6.934 1.223 1 96.31 113 ASP A O 1
ATOM 842 N N . LEU A 1 114 ? -12.203 7.605 1.913 1 97.38 114 LEU A N 1
ATOM 843 C CA . LEU A 1 114 ? -11.539 7.273 0.658 1 97.38 114 LEU A CA 1
ATOM 844 C C . LEU A 1 114 ? -10.609 6.082 0.835 1 97.38 114 LEU A C 1
ATOM 846 O O . LEU A 1 114 ? -9.578 5.984 0.161 1 97.38 114 LEU A O 1
ATOM 850 N N . THR A 1 115 ? -10.945 5.195 1.731 1 96.56 115 THR A N 1
ATOM 851 C CA . THR A 1 115 ? -10.203 3.945 1.885 1 96.56 115 THR A CA 1
ATOM 852 C C . THR A 1 115 ? -10.711 2.895 0.9 1 96.56 115 THR A C 1
ATOM 854 O O . THR A 1 115 ? -11.836 2.99 0.406 1 96.56 115 THR A O 1
ATOM 857 N N . VAL A 1 116 ? -9.945 1.922 0.642 1 96.38 116 VAL A N 1
ATOM 858 C CA . VAL A 1 116 ? -10.312 0.834 -0.26 1 96.38 116 VAL A CA 1
ATOM 859 C C . VAL A 1 116 ? -11.531 0.104 0.282 1 96.38 116 VAL A C 1
ATOM 861 O O . VAL A 1 116 ? -12.438 -0.258 -0.478 1 96.38 116 VAL A O 1
ATOM 864 N N . ALA A 1 117 ? -11.625 -0.079 1.554 1 93.06 117 ALA A N 1
ATOM 865 C CA . ALA A 1 117 ? -12.68 -0.868 2.188 1 93.06 117 ALA A CA 1
ATOM 866 C C . ALA A 1 117 ? -13.914 -0.015 2.463 1 93.06 117 ALA A C 1
ATOM 868 O O . ALA A 1 117 ? -14.844 -0.46 3.137 1 93.06 117 ALA A O 1
ATOM 869 N N . SER A 1 118 ? -13.891 1.205 2.023 1 93.25 118 SER A N 1
ATOM 870 C CA . SER A 1 118 ? -15.055 2.059 2.207 1 93.25 118 SER A CA 1
ATOM 871 C C . SER A 1 118 ? -16.312 1.396 1.658 1 93.25 118 SER A C 1
ATOM 873 O O . SER A 1 118 ? -16.297 0.831 0.563 1 93.25 118 SER A O 1
ATOM 875 N N . GLY A 1 119 ? -17.375 1.397 2.402 1 89.38 119 GLY A N 1
ATOM 876 C CA . GLY A 1 119 ? -18.656 0.918 1.93 1 89.38 119 GLY A CA 1
ATOM 877 C C . GLY A 1 119 ? -18.828 -0.581 2.084 1 89.38 119 GLY A C 1
ATOM 878 O O . GLY A 1 119 ? -19.891 -1.125 1.77 1 89.38 119 GLY A O 1
ATOM 879 N N . THR A 1 120 ? -17.781 -1.289 2.518 1 92.5 120 THR A N 1
ATOM 880 C CA . THR A 1 120 ? -17.922 -2.723 2.744 1 92.5 120 THR A CA 1
ATOM 881 C C . THR A 1 120 ? -18.953 -2.996 3.832 1 92.5 120 THR A C 1
ATOM 883 O O . THR A 1 120 ? -19.062 -2.236 4.797 1 92.5 120 THR A O 1
ATOM 886 N N . LYS A 1 121 ? -19.688 -4.043 3.658 1 88.5 121 LYS A N 1
ATOM 887 C CA . LYS A 1 121 ? -20.734 -4.395 4.609 1 88.5 121 LYS A CA 1
ATOM 888 C C . LYS A 1 121 ? -20.312 -5.574 5.484 1 88.5 121 LYS A C 1
ATOM 890 O O . LYS A 1 121 ? -20.641 -5.617 6.672 1 88.5 121 LYS A O 1
ATOM 895 N N . GLN A 1 122 ? -19.562 -6.508 4.883 1 85.12 122 GLN A N 1
ATOM 896 C CA . GLN A 1 122 ? -19.172 -7.734 5.57 1 85.12 122 GLN A CA 1
ATOM 897 C C . GLN A 1 122 ? -17.688 -7.723 5.93 1 85.12 122 GLN A C 1
ATOM 899 O O . GLN A 1 122 ? -17.312 -8.164 7.02 1 85.12 122 GLN A O 1
ATOM 904 N N . TYR A 1 123 ? -16.953 -7.152 5.141 1 87.69 123 TYR A N 1
ATOM 905 C CA . TYR A 1 123 ? -15.508 -7.172 5.309 1 87.69 123 TYR A CA 1
ATOM 906 C C . TYR A 1 123 ? -15.047 -6.039 6.219 1 87.69 123 TYR A C 1
ATOM 908 O O . TYR A 1 123 ? -15.508 -4.902 6.082 1 87.69 123 TYR A O 1
ATOM 916 N N . THR A 1 124 ? -14.133 -6.383 7.102 1 79.94 124 THR A N 1
ATOM 917 C CA . THR A 1 124 ? -13.438 -5.391 7.918 1 79.94 124 THR A CA 1
ATOM 918 C C . THR A 1 124 ? -11.93 -5.57 7.816 1 79.94 124 THR A C 1
ATOM 920 O O . THR A 1 124 ? -11.414 -6.676 8 1 79.94 124 THR A O 1
ATOM 923 N N . GLU A 1 125 ? -11.289 -4.508 7.457 1 82.38 125 GLU A N 1
ATOM 924 C CA . GLU A 1 125 ? -9.836 -4.551 7.32 1 82.38 125 GLU A CA 1
ATOM 925 C C . GLU A 1 125 ? -9.164 -4.797 8.672 1 82.38 125 GLU A C 1
ATOM 927 O O . GLU A 1 125 ? -9.484 -4.129 9.656 1 82.38 125 GLU A O 1
ATOM 932 N N . PRO A 1 126 ? -8.289 -5.758 8.641 1 72.12 126 PRO A N 1
ATOM 933 C CA . PRO A 1 126 ? -7.508 -5.883 9.875 1 72.12 126 PRO A CA 1
ATOM 934 C C . PRO A 1 126 ? -6.551 -4.711 10.086 1 72.12 126 PRO A C 1
ATOM 936 O O . PRO A 1 126 ? -5.953 -4.215 9.125 1 72.12 126 PRO A O 1
ATOM 939 N N . LEU A 1 127 ? -6.582 -4.211 11.242 1 70.75 127 LEU A N 1
ATOM 940 C CA . LEU A 1 127 ? -5.734 -3.055 11.523 1 70.75 127 LEU A CA 1
ATOM 941 C C . LEU A 1 127 ? -4.637 -3.418 12.516 1 70.75 127 LEU A C 1
ATOM 943 O O . LEU A 1 127 ? -4.883 -4.129 13.492 1 70.75 127 LEU A O 1
ATOM 947 N N . PRO A 1 128 ? -3.389 -2.973 12.133 1 66.44 128 PRO A N 1
ATOM 948 C CA . PRO A 1 128 ? -2.34 -3.123 13.148 1 66.44 128 PRO A CA 1
ATOM 949 C C . PRO A 1 128 ? -2.689 -2.441 14.469 1 66.44 128 PRO A C 1
ATOM 951 O O . PRO A 1 128 ? -3.52 -1.528 14.492 1 66.44 128 PRO A O 1
ATOM 954 N N . LEU A 1 129 ? -2.033 -2.881 15.5 1 59.56 129 LEU A N 1
ATOM 955 C CA . LEU A 1 129 ? -2.307 -2.398 16.844 1 59.56 129 LEU A CA 1
ATOM 956 C C . LEU A 1 129 ? -2.066 -0.897 16.953 1 59.56 129 LEU A C 1
ATOM 958 O O . LEU A 1 129 ? -2.795 -0.192 17.656 1 59.56 129 LEU A O 1
ATOM 962 N N . SER A 1 130 ? -1.101 -0.454 16.281 1 63.22 130 SER A N 1
ATOM 963 C CA . SER A 1 130 ? -0.789 0.971 16.328 1 63.22 130 SER A CA 1
ATOM 964 C C . SER A 1 130 ? -1.964 1.81 15.836 1 63.22 130 SER A C 1
ATOM 966 O O . SER A 1 130 ? -2.268 2.857 16.406 1 63.22 130 SER A O 1
ATOM 968 N N . ILE A 1 131 ? -2.623 1.35 14.875 1 64 131 ILE A N 1
ATOM 969 C CA . ILE A 1 131 ? -3.77 2.062 14.32 1 64 131 ILE A CA 1
ATOM 970 C C . ILE A 1 131 ? -4.973 1.902 15.25 1 64 131 ILE A C 1
ATOM 972 O O . ILE A 1 131 ? -5.73 2.852 15.461 1 64 131 ILE A O 1
ATOM 976 N N . GLU A 1 132 ? -5.016 0.745 15.836 1 66.56 132 GLU A N 1
ATOM 977 C CA . GLU A 1 132 ? -6.141 0.486 16.719 1 66.56 132 GLU A CA 1
ATOM 978 C C . GLU A 1 132 ? -6.09 1.393 17.953 1 66.56 132 GLU A C 1
ATOM 980 O O . GLU A 1 132 ? -7.129 1.822 18.453 1 66.56 132 GLU A O 1
ATOM 985 N N . LEU A 1 133 ? -4.91 1.662 18.406 1 65.94 133 LEU A N 1
ATOM 986 C CA . LEU A 1 133 ? -4.738 2.535 19.562 1 65.94 133 LEU A CA 1
ATOM 987 C C . LEU A 1 133 ? -5.359 3.904 19.312 1 65.94 133 LEU A C 1
ATOM 989 O O . LEU A 1 133 ? -6.059 4.441 20.172 1 65.94 133 LEU A O 1
ATOM 993 N N . TYR A 1 134 ? -5.211 4.395 18.172 1 68.62 134 TYR A N 1
ATOM 994 C CA . TYR A 1 134 ? -5.664 5.746 17.859 1 68.62 134 TYR A CA 1
ATOM 995 C C . TYR A 1 134 ? -7.137 5.75 17.469 1 68.62 134 TYR A C 1
ATOM 997 O O . TYR A 1 134 ? -7.766 6.809 17.406 1 68.62 134 TYR A O 1
ATOM 1005 N N . ARG A 1 135 ? -7.645 4.645 17.219 1 69.12 135 ARG A N 1
ATOM 1006 C CA . ARG A 1 135 ? -9.078 4.539 16.953 1 69.12 135 ARG A CA 1
ATOM 1007 C C . ARG A 1 135 ? -9.883 4.52 18.25 1 69.12 135 ARG A C 1
ATOM 1009 O O . ARG A 1 135 ? -11.094 4.738 18.234 1 69.12 135 ARG A O 1
ATOM 1016 N N . ASN A 1 136 ? -9.109 4.383 19.328 1 69.69 136 ASN A N 1
ATOM 1017 C CA . ASN A 1 136 ? -9.758 4.457 20.625 1 69.69 136 ASN A CA 1
ATOM 1018 C C . ASN A 1 136 ? -10.18 5.887 20.969 1 69.69 136 ASN A C 1
ATOM 1020 O O . ASN A 1 136 ? -9.359 6.801 20.953 1 69.69 136 ASN A O 1
ATOM 1024 N N . PRO A 1 137 ? -11.438 6.07 21.266 1 72.81 137 PRO A N 1
ATOM 1025 C CA . PRO A 1 137 ? -11.945 7.422 21.531 1 72.81 137 PRO A CA 1
ATOM 1026 C C . PRO A 1 137 ? -11.227 8.102 22.703 1 72.81 137 PRO A C 1
ATOM 1028 O O . PRO A 1 137 ? -11.062 9.328 22.688 1 72.81 137 PRO A O 1
ATOM 1031 N N . LEU A 1 138 ? -10.797 7.293 23.625 1 72.31 138 LEU A N 1
ATOM 1032 C CA . LEU A 1 138 ? -10.094 7.879 24.766 1 72.31 138 LEU A CA 1
ATOM 1033 C C . LEU A 1 138 ? -8.742 8.43 24.344 1 72.31 138 LEU A C 1
ATOM 1035 O O . LEU A 1 138 ? -8.352 9.523 24.766 1 72.31 138 LEU A O 1
ATOM 1039 N N . VAL A 1 139 ? -8.07 7.715 23.5 1 71.44 139 VAL A N 1
ATOM 1040 C CA . VAL A 1 139 ? -6.762 8.148 23.016 1 71.44 139 VAL A CA 1
ATOM 1041 C C . VAL A 1 139 ? -6.922 9.406 22.156 1 71.44 139 VAL A C 1
ATOM 1043 O O . VAL A 1 139 ? -6.188 10.375 22.328 1 71.44 139 VAL A O 1
ATOM 1046 N N . SER A 1 140 ? -7.898 9.375 21.344 1 75.69 140 SER A N 1
ATOM 1047 C CA . SER A 1 140 ? -8.141 10.523 20.469 1 75.69 140 SER A CA 1
ATOM 1048 C C . SER A 1 140 ? -8.5 11.766 21.281 1 75.69 140 SER A C 1
ATOM 1050 O O . SER A 1 140 ? -8.062 12.875 20.969 1 75.69 140 SER A O 1
ATOM 1052 N N . PHE A 1 141 ? -9.18 11.586 22.359 1 69.75 141 PHE A N 1
ATOM 1053 C CA . PHE A 1 141 ? -9.594 12.672 23.234 1 69.75 141 PHE A CA 1
ATOM 1054 C C . PHE A 1 141 ? -8.398 13.25 23.984 1 69.75 141 PHE A C 1
ATOM 1056 O O . PHE A 1 141 ? -8.242 14.469 24.078 1 69.75 141 PHE A O 1
ATOM 1063 N N . LEU A 1 142 ? -7.543 12.312 24.344 1 71.62 142 LEU A N 1
ATOM 1064 C CA . LEU A 1 142 ? -6.438 12.719 25.203 1 71.62 142 LEU A CA 1
ATOM 1065 C C . LEU A 1 142 ? -5.27 13.242 24.375 1 71.62 142 LEU A C 1
ATOM 1067 O O . LEU A 1 142 ? -4.379 13.914 24.906 1 71.62 142 LEU A O 1
ATOM 1071 N N . TYR A 1 143 ? -5.41 13.062 23.188 1 76.12 143 TYR A N 1
ATOM 1072 C CA . TYR A 1 143 ? -4.254 13.359 22.344 1 76.12 143 TYR A CA 1
ATOM 1073 C C . TYR A 1 143 ? -3.855 14.828 22.484 1 76.12 143 TYR A C 1
ATOM 1075 O O . TYR A 1 143 ? -2.699 15.141 22.766 1 76.12 143 TYR A O 1
ATOM 1083 N N . GLU A 1 144 ? -4.863 15.742 22.344 1 75.44 144 GLU A N 1
ATOM 1084 C CA . GLU A 1 144 ? -4.523 17.156 22.438 1 75.44 144 GLU A CA 1
ATOM 1085 C C . GLU A 1 144 ? -4.676 17.672 23.875 1 75.44 144 GLU A C 1
ATOM 1087 O O . GLU A 1 144 ? -4.535 18.859 24.125 1 75.44 144 GLU A O 1
ATOM 1092 N N . ARG A 1 145 ? -5.039 16.797 24.719 1 67.88 145 ARG A N 1
ATOM 1093 C CA . ARG A 1 145 ? -5.262 17.188 26.109 1 67.88 145 ARG A CA 1
ATOM 1094 C C . ARG A 1 145 ? -4.184 16.609 27.016 1 67.88 145 ARG A C 1
ATOM 1096 O O . ARG A 1 145 ? -4.488 16.109 28.109 1 67.88 145 ARG A O 1
ATOM 1103 N N . GLY A 1 146 ? -3.029 16.641 26.438 1 68.94 146 GLY A N 1
ATOM 1104 C CA . GLY A 1 146 ? -1.923 16.234 27.297 1 68.94 146 GLY A CA 1
ATOM 1105 C C . GLY A 1 146 ? -0.919 15.344 26.578 1 68.94 146 GLY A C 1
ATOM 1106 O O . GLY A 1 146 ? 0.289 15.469 26.797 1 68.94 146 GLY A O 1
ATOM 1107 N N . TRP A 1 147 ? -1.368 14.547 25.734 1 74.56 147 TRP A N 1
ATOM 1108 C CA . TRP A 1 147 ? -0.461 13.578 25.125 1 74.56 147 TRP A CA 1
ATOM 1109 C C . TRP A 1 147 ? 0.551 14.273 24.234 1 74.56 147 TRP A C 1
ATOM 1111 O O . TRP A 1 147 ? 1.76 14.07 24.359 1 74.56 147 TRP A O 1
ATOM 1121 N N . ARG A 1 148 ? 0.031 15.148 23.453 1 79.94 148 ARG A N 1
ATOM 1122 C CA . ARG A 1 148 ? 0.905 15.844 22.516 1 79.94 148 ARG A CA 1
ATOM 1123 C C . ARG A 1 148 ? 1.876 16.766 23.234 1 79.94 148 ARG A C 1
ATOM 1125 O O . ARG A 1 148 ? 3.021 16.938 22.812 1 79.94 148 ARG A O 1
ATOM 1132 N N . GLN A 1 149 ? 1.441 17.312 24.328 1 77.19 149 GLN A N 1
ATOM 1133 C CA . GLN A 1 149 ? 2.287 18.203 25.125 1 77.19 149 GLN A CA 1
ATOM 1134 C C . GLN A 1 149 ? 3.48 17.438 25.703 1 77.19 149 GLN A C 1
ATOM 1136 O O . GLN A 1 149 ? 4.559 18.016 25.875 1 77.19 149 GLN A O 1
ATOM 1141 N N . ASN A 1 150 ? 3.283 16.172 25.906 1 79.06 150 ASN A N 1
ATOM 1142 C CA . ASN A 1 150 ? 4.336 15.359 26.516 1 79.06 150 ASN A CA 1
ATOM 1143 C C . ASN A 1 150 ? 5.48 15.102 25.547 1 79.06 150 ASN A C 1
ATOM 1145 O O . ASN A 1 150 ? 6.562 14.672 25.938 1 79.06 150 ASN A O 1
ATOM 1149 N N . PHE A 1 151 ? 5.242 15.445 24.359 1 85.25 151 PHE A N 1
ATOM 1150 C CA . PHE A 1 151 ? 6.289 15.242 23.359 1 85.25 151 PHE A CA 1
ATOM 1151 C C . PHE A 1 151 ? 7.457 16.188 23.609 1 85.25 151 PHE A C 1
ATOM 1153 O O . PHE A 1 151 ? 8.555 15.977 23.078 1 85.25 151 PHE A O 1
ATOM 1160 N N . MET A 1 152 ? 7.273 17.188 24.391 1 83.19 152 MET A N 1
ATOM 1161 C CA . MET A 1 152 ? 8.344 18.125 24.719 1 83.19 152 MET A CA 1
ATOM 1162 C C . MET A 1 152 ? 9.508 17.391 25.391 1 83.19 152 MET A C 1
ATOM 1164 O O . MET A 1 152 ? 10.664 17.781 25.203 1 83.19 152 MET A O 1
ATOM 1168 N N . TRP A 1 153 ? 9.219 16.312 26.031 1 82.69 153 TRP A N 1
ATOM 1169 C CA . TRP A 1 153 ? 10.258 15.531 26.688 1 82.69 153 TRP A CA 1
ATOM 1170 C C . TRP A 1 153 ? 11.172 14.859 25.672 1 82.69 153 TRP A C 1
ATOM 1172 O O . TRP A 1 153 ? 12.32 14.539 25.984 1 82.69 153 TRP A O 1
ATOM 1182 N N . GLY A 1 154 ? 10.664 14.742 24.5 1 85.19 154 GLY A N 1
ATOM 1183 C CA . GLY A 1 154 ? 11.469 14.156 23.438 1 85.19 154 GLY A CA 1
ATOM 1184 C C . GLY A 1 154 ? 12.156 15.188 22.578 1 85.19 154 GLY A C 1
ATOM 1185 O O . GLY A 1 154 ? 12.828 14.844 21.594 1 85.19 154 GLY A O 1
ATOM 1186 N N . GLY A 1 155 ? 11.969 16.438 22.922 1 91.06 155 GLY A N 1
ATOM 1187 C CA . GLY A 1 155 ? 12.656 17.484 22.172 1 91.06 155 GLY A CA 1
ATOM 1188 C C . GLY A 1 155 ? 11.75 18.219 21.203 1 91.06 155 GLY A C 1
ATOM 1189 O O . GLY A 1 155 ? 12.195 19.141 20.5 1 91.06 155 GLY A O 1
ATOM 1190 N N . PHE A 1 156 ? 10.477 17.797 21.125 1 93.38 156 PHE A N 1
ATOM 1191 C CA . PHE A 1 156 ? 9.547 18.531 20.266 1 93.38 156 PHE A CA 1
ATOM 1192 C C . PHE A 1 156 ? 9.359 19.953 20.75 1 93.38 156 PHE A C 1
ATOM 1194 O O . PHE A 1 156 ? 9.086 20.188 21.938 1 93.38 156 PHE A O 1
ATOM 1201 N N . PRO A 1 157 ? 9.445 20.969 19.969 1 94.5 157 PRO A N 1
ATOM 1202 C CA . PRO A 1 157 ? 9.406 22.375 20.391 1 94.5 157 PRO A CA 1
ATOM 1203 C C . PRO A 1 157 ? 7.984 22.891 20.594 1 94.5 157 PRO A C 1
ATOM 1205 O O . PRO A 1 157 ? 7.793 24.016 21.062 1 94.5 157 PRO A O 1
ATOM 1208 N N . GLY A 1 158 ? 6.984 22.109 20.25 1 92.69 158 GLY A N 1
ATOM 1209 C CA . GLY A 1 158 ? 5.598 22.531 20.266 1 92.69 158 GLY A CA 1
ATOM 1210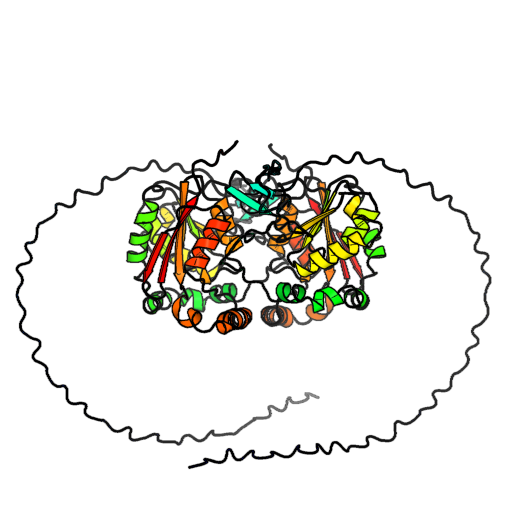 C C . GLY A 1 158 ? 5.043 22.797 18.875 1 92.69 158 GLY A C 1
ATOM 1211 O O . GLY A 1 158 ? 5.797 23.047 17.938 1 92.69 158 GLY A O 1
ATOM 1212 N N . PRO A 1 159 ? 3.783 22.781 18.719 1 93.06 159 PRO A N 1
ATOM 1213 C CA . PRO A 1 159 ? 3.156 22.828 17.391 1 93.06 159 PRO A CA 1
ATOM 1214 C C . PRO A 1 159 ? 3.443 24.125 16.656 1 93.06 159 PRO A C 1
ATOM 1216 O O . PRO A 1 159 ? 3.717 24.109 15.445 1 93.06 159 PRO A O 1
ATOM 1219 N N . GLU A 1 160 ? 3.377 25.312 17.312 1 94.56 160 GLU A N 1
ATOM 1220 C CA . GLU A 1 160 ? 3.584 26.594 16.656 1 94.56 160 GLU A CA 1
ATOM 1221 C C . GLU A 1 160 ? 5.004 26.703 16.109 1 94.56 160 GLU A C 1
ATOM 1223 O O . GLU A 1 160 ? 5.203 27.125 14.961 1 94.56 160 GLU A O 1
ATOM 1228 N N . LYS A 1 161 ? 5.926 26.312 16.938 1 96.19 161 LYS A N 1
ATOM 1229 C CA . LYS A 1 161 ? 7.316 26.375 16.5 1 96.19 161 LYS A CA 1
ATOM 1230 C C . LYS A 1 161 ? 7.598 25.344 15.414 1 96.19 161 LYS A C 1
ATOM 1232 O O . LYS A 1 161 ? 8.336 25.609 14.469 1 96.19 161 LYS A O 1
ATOM 1237 N N . GLU A 1 162 ? 7.082 24.156 15.609 1 96.81 162 GLU A N 1
ATOM 1238 C CA . GLU A 1 162 ? 7.203 23.141 14.562 1 96.81 162 GLU A CA 1
ATOM 1239 C C . GLU A 1 162 ? 6.652 23.656 13.234 1 96.81 162 GLU A C 1
ATOM 1241 O O . GLU A 1 162 ? 7.238 23.406 12.18 1 96.81 162 GLU A O 1
ATOM 1246 N N . PHE A 1 163 ? 5.523 24.344 13.32 1 97.62 163 PHE A N 1
ATOM 1247 C CA . PHE A 1 163 ? 4.891 24.906 12.133 1 97.62 163 PHE A CA 1
ATOM 1248 C C . PHE A 1 163 ? 5.797 25.922 11.461 1 97.62 163 PHE A C 1
ATOM 1250 O O . PHE A 1 163 ? 5.973 25.906 10.242 1 97.62 163 PHE A O 1
ATOM 1257 N N . GLU A 1 164 ? 6.383 26.781 12.242 1 97.56 164 GLU A N 1
ATOM 1258 C CA . GLU A 1 164 ? 7.281 27.797 11.703 1 97.56 164 GLU A CA 1
ATOM 1259 C C . GLU A 1 164 ? 8.5 27.156 11.039 1 97.56 164 GLU A C 1
ATOM 1261 O O . GLU A 1 164 ? 8.938 27.609 9.977 1 97.56 164 GLU A O 1
ATOM 1266 N N . MET A 1 165 ? 9.008 26.156 11.688 1 97.81 165 MET A N 1
ATOM 1267 C CA . MET A 1 165 ? 10.141 25.422 11.109 1 97.81 165 MET A CA 1
ATOM 1268 C C . MET A 1 165 ? 9.75 24.766 9.789 1 97.81 165 MET A C 1
ATOM 1270 O O . MET A 1 165 ? 10.5 24.844 8.812 1 97.81 165 MET A O 1
ATOM 1274 N N . ALA A 1 166 ? 8.602 24.141 9.773 1 98.12 166 ALA A N 1
ATOM 1275 C CA . ALA A 1 166 ? 8.117 23.484 8.562 1 98.12 166 ALA A CA 1
ATOM 1276 C C . ALA A 1 166 ? 7.902 24.484 7.438 1 98.12 166 ALA A C 1
ATOM 1278 O O . ALA A 1 166 ? 8.172 24.203 6.27 1 98.12 166 ALA A O 1
ATOM 1279 N N . LYS A 1 167 ? 7.402 25.656 7.762 1 97.31 167 LYS A N 1
ATOM 1280 C CA . LYS A 1 167 ? 7.121 26.703 6.793 1 97.31 167 LYS A CA 1
ATOM 1281 C C . LYS A 1 167 ? 8.375 27.078 6.004 1 97.31 167 LYS A C 1
ATOM 1283 O O . LYS A 1 167 ? 8.297 27.406 4.816 1 97.31 167 LYS A O 1
ATOM 1288 N N . GLU A 1 168 ? 9.484 27.016 6.672 1 97.06 168 GLU A N 1
ATOM 1289 C CA . GLU A 1 168 ? 10.734 27.344 5.996 1 97.06 168 GLU A CA 1
ATOM 1290 C C . GLU A 1 168 ? 11.016 26.359 4.863 1 97.06 168 GLU A C 1
ATOM 1292 O O . GLU A 1 168 ? 11.469 26.75 3.787 1 97.06 168 GLU A O 1
ATOM 1297 N N . TYR A 1 169 ? 10.703 25.109 5.082 1 97.81 169 TYR A N 1
ATOM 1298 C CA . TYR A 1 169 ? 10.891 24.094 4.055 1 97.81 169 TYR A CA 1
ATOM 1299 C C . TYR A 1 169 ? 9.844 24.234 2.955 1 97.81 169 TYR A C 1
ATOM 1301 O O . TYR A 1 169 ? 10.086 23.844 1.809 1 97.81 169 TYR A O 1
ATOM 1309 N N . LEU A 1 170 ? 8.695 24.828 3.297 1 98.06 170 LEU A N 1
ATOM 1310 C CA . LEU A 1 170 ? 7.539 24.828 2.408 1 98.06 170 LEU A CA 1
ATOM 1311 C C . LEU A 1 170 ? 7.453 26.141 1.627 1 98.06 170 LEU A C 1
ATOM 1313 O O . LEU A 1 170 ? 6.535 26.328 0.828 1 98.06 170 LEU A O 1
ATOM 1317 N N . LYS A 1 171 ? 8.367 27.047 1.771 1 95.44 171 LYS A N 1
ATOM 1318 C CA . LYS A 1 171 ? 8.312 28.406 1.251 1 95.44 171 LYS A CA 1
ATOM 1319 C C . LYS A 1 171 ? 8.109 28.422 -0.261 1 95.44 171 LYS A C 1
ATOM 1321 O O . LYS A 1 171 ? 7.402 29.266 -0.797 1 95.44 171 LYS A O 1
ATOM 1326 N N . HIS A 1 172 ? 8.594 27.453 -1.015 1 93.69 172 HIS A N 1
ATOM 1327 C CA . HIS A 1 172 ? 8.594 27.5 -2.473 1 93.69 172 HIS A CA 1
ATOM 1328 C C . HIS A 1 172 ? 7.359 26.812 -3.043 1 93.69 172 HIS A C 1
ATOM 1330 O O . HIS A 1 172 ? 7.16 26.781 -4.262 1 93.69 172 HIS A O 1
ATOM 1336 N N . VAL A 1 173 ? 6.547 26.25 -2.152 1 95.94 173 VAL A N 1
ATOM 1337 C CA . VAL A 1 173 ? 5.371 25.531 -2.652 1 95.94 173 VAL A CA 1
ATOM 1338 C C . VAL A 1 173 ? 4.105 26.203 -2.121 1 95.94 173 VAL A C 1
ATOM 1340 O O . VAL A 1 173 ? 3.008 25.656 -2.256 1 95.94 173 VAL A O 1
ATOM 1343 N N . LEU A 1 174 ? 4.27 27.375 -1.542 1 94.88 174 LEU A N 1
ATOM 1344 C CA . LEU A 1 174 ? 3.117 28.125 -1.059 1 94.88 174 LEU A CA 1
ATOM 1345 C C . LEU A 1 174 ? 2.143 28.422 -2.195 1 94.88 174 LEU A C 1
ATOM 1347 O O . LEU A 1 174 ? 2.551 28.531 -3.354 1 94.88 174 LEU A O 1
ATOM 1351 N N . GLY A 1 175 ? 0.843 28.469 -1.869 1 94.31 175 GLY A N 1
ATOM 1352 C CA . GLY A 1 175 ? -0.2 28.703 -2.854 1 94.31 175 GLY A CA 1
ATOM 1353 C C . GLY A 1 175 ? -0.776 27.422 -3.434 1 94.31 175 GLY A C 1
ATOM 1354 O O . GLY A 1 175 ? -1.809 27.453 -4.105 1 94.31 175 GLY A O 1
ATOM 1355 N N . GLY A 1 176 ? -0.106 26.312 -3.191 1 95.75 176 GLY A N 1
ATOM 1356 C CA . GLY A 1 176 ? -0.547 25.047 -3.736 1 95.75 176 GLY A CA 1
ATOM 1357 C C . GLY A 1 176 ? -1.396 24.25 -2.768 1 95.75 176 GLY A C 1
ATOM 1358 O O . GLY A 1 176 ? -1.981 24.797 -1.838 1 95.75 176 GLY A O 1
ATOM 1359 N N . ASN A 1 177 ? -1.542 22.922 -3.094 1 96.69 177 ASN A N 1
ATOM 1360 C CA . ASN A 1 177 ? -2.262 21.984 -2.248 1 96.69 177 ASN A CA 1
ATOM 1361 C C . ASN A 1 177 ? -1.323 21.266 -1.278 1 96.69 177 ASN A C 1
ATOM 1363 O O . ASN A 1 177 ? -0.249 20.812 -1.671 1 96.69 177 ASN A O 1
ATOM 1367 N N . ILE A 1 178 ? -1.742 21.25 -0.038 1 98.25 178 ILE A N 1
ATOM 1368 C CA . ILE A 1 178 ? -0.927 20.547 0.95 1 98.25 178 ILE A CA 1
ATOM 1369 C C . ILE A 1 178 ? -1.739 19.422 1.584 1 98.25 178 ILE A C 1
ATOM 1371 O O . ILE A 1 178 ? -2.934 19.578 1.85 1 98.25 178 ILE A O 1
ATOM 1375 N N . ILE A 1 179 ? -1.084 18.312 1.755 1 98.75 179 ILE A N 1
ATOM 1376 C CA . ILE A 1 179 ? -1.647 17.203 2.514 1 98.75 179 ILE A CA 1
ATOM 1377 C C . ILE A 1 179 ? -1.075 17.203 3.93 1 98.75 179 ILE A C 1
ATOM 1379 O O . ILE A 1 179 ? 0.142 17.266 4.113 1 98.75 179 ILE A O 1
ATOM 1383 N N . ASP A 1 180 ? -1.919 17.281 4.895 1 98.69 180 ASP A N 1
ATOM 1384 C CA . ASP A 1 180 ? -1.565 16.922 6.266 1 98.69 180 ASP A CA 1
ATOM 1385 C C . ASP A 1 180 ? -1.826 15.445 6.531 1 98.69 180 ASP A C 1
ATOM 1387 O O . ASP A 1 180 ? -2.934 15.062 6.914 1 98.69 180 ASP A O 1
ATOM 1391 N N . ALA A 1 181 ? -0.794 14.633 6.312 1 98.25 181 ALA A N 1
ATOM 1392 C CA . ALA A 1 181 ? -0.896 13.18 6.414 1 98.25 181 ALA A CA 1
ATOM 1393 C C . ALA A 1 181 ? -0.799 12.719 7.863 1 98.25 181 ALA A C 1
ATOM 1395 O O . ALA A 1 181 ? 0.135 13.086 8.578 1 98.25 181 ALA A O 1
ATOM 1396 N N . SER A 1 182 ? -1.729 11.82 8.195 1 95.88 182 SER A N 1
ATOM 1397 C CA . SER A 1 182 ? -1.853 11.453 9.602 1 95.88 182 SER A CA 1
ATOM 1398 C C . SER A 1 182 ? -2.074 12.688 10.477 1 95.88 182 SER A C 1
ATOM 1400 O O . SER A 1 182 ? -1.328 12.914 11.43 1 95.88 182 SER A O 1
ATOM 1402 N N . CYS A 1 183 ? -3.158 13.359 10.219 1 96.25 183 CYS A N 1
ATOM 1403 C CA . CYS A 1 183 ? -3.402 14.688 10.766 1 96.25 183 CYS A CA 1
ATOM 1404 C C . CYS A 1 183 ? -3.781 14.602 12.242 1 96.25 183 CYS A C 1
ATOM 1406 O O . CYS A 1 183 ? -3.748 15.609 12.953 1 96.25 183 CYS A O 1
ATOM 1408 N N . GLY A 1 184 ? -4.188 13.406 12.727 1 93.25 184 GLY A N 1
ATOM 1409 C CA . GLY A 1 184 ? -4.656 13.297 14.102 1 93.25 184 GLY A CA 1
ATOM 1410 C C . GLY A 1 184 ? -5.844 14.188 14.406 1 93.25 184 GLY A C 1
ATOM 1411 O O . GLY A 1 184 ? -6.84 14.172 13.672 1 93.25 184 GLY A O 1
ATOM 1412 N N . SER A 1 185 ? -5.727 14.914 15.492 1 92.69 185 SER A N 1
ATOM 1413 C CA . SER A 1 185 ? -6.805 15.812 15.891 1 92.69 185 SER A CA 1
ATOM 1414 C C . SER A 1 185 ? -6.797 17.094 15.062 1 92.69 185 SER A C 1
ATOM 1416 O O . SER A 1 185 ? -7.652 17.953 15.242 1 92.69 185 SER A O 1
ATOM 1418 N N . GLY A 1 186 ? -5.809 17.266 14.195 1 95.31 186 GLY A N 1
ATOM 1419 C CA . GLY A 1 186 ? -5.828 18.344 13.219 1 95.31 186 GLY A CA 1
ATOM 1420 C C . GLY A 1 186 ? -5.059 19.578 13.68 1 95.31 186 GLY A C 1
ATOM 1421 O O . GLY A 1 186 ? -5.336 20.688 13.227 1 95.31 186 GLY A O 1
ATOM 1422 N N . ILE A 1 187 ? -4.074 19.484 14.602 1 94.75 187 ILE A N 1
ATOM 1423 C CA . ILE A 1 187 ? -3.291 20.609 15.086 1 94.75 187 ILE A CA 1
ATOM 1424 C C . ILE A 1 187 ? -2.639 21.328 13.914 1 94.75 187 ILE A C 1
ATOM 1426 O O . ILE A 1 187 ? -2.809 22.547 13.75 1 94.75 187 ILE A O 1
ATOM 1430 N N . PHE A 1 188 ? -2.035 20.609 13.07 1 96.62 188 PHE A N 1
ATOM 1431 C CA . PHE A 1 188 ? -1.312 21.234 11.969 1 96.62 188 PHE A CA 1
ATOM 1432 C C . PHE A 1 188 ? -2.262 21.578 10.828 1 96.62 188 PHE A C 1
ATOM 1434 O O . PHE A 1 188 ? -2.057 22.578 10.125 1 96.62 188 PHE A O 1
ATOM 1441 N N . SER A 1 189 ? -3.311 20.781 10.641 1 96.44 189 SER A N 1
ATOM 1442 C CA . SER A 1 189 ? -4.32 21.141 9.648 1 96.44 189 SER A CA 1
ATOM 1443 C C . SER A 1 189 ? -4.879 22.531 9.93 1 96.44 189 SER A C 1
ATOM 1445 O O . SER A 1 189 ? -5.023 23.344 9.008 1 96.44 189 SER A O 1
ATOM 1447 N N . ARG A 1 190 ? -5.141 22.828 11.148 1 95.44 190 ARG A N 1
ATOM 1448 C CA . ARG A 1 190 ? -5.672 24.141 11.531 1 95.44 190 ARG A CA 1
ATOM 1449 C C . ARG A 1 190 ? -4.629 25.234 11.344 1 95.44 190 ARG A C 1
ATOM 1451 O O . ARG A 1 190 ? -4.949 26.328 10.883 1 95.44 190 ARG A O 1
ATOM 1458 N N . LEU A 1 191 ? -3.375 24.922 11.703 1 95.62 191 LEU A N 1
ATOM 1459 C CA . LEU A 1 191 ? -2.307 25.906 11.516 1 95.62 191 LEU A CA 1
ATOM 1460 C C . LEU A 1 191 ? -2.121 26.219 10.031 1 95.62 191 LEU A C 1
ATOM 1462 O O . LEU A 1 191 ? -1.971 27.391 9.656 1 95.62 191 LEU A O 1
ATOM 1466 N N . PHE A 1 192 ? -2.182 25.203 9.172 1 96.31 192 PHE A N 1
ATOM 1467 C CA . PHE A 1 192 ? -2.066 25.422 7.734 1 96.31 192 PHE A CA 1
ATOM 1468 C C . PHE A 1 192 ? -3.248 26.219 7.215 1 96.31 192 PHE A C 1
ATOM 1470 O O . PHE A 1 192 ? -3.07 27.141 6.414 1 96.31 192 PHE A O 1
ATOM 1477 N N . ALA A 1 193 ? -4.41 25.906 7.652 1 94.25 193 ALA A N 1
ATOM 1478 C CA . ALA A 1 193 ? -5.609 26.609 7.211 1 94.25 193 ALA A CA 1
ATOM 1479 C C . ALA A 1 193 ? -5.578 28.062 7.637 1 94.25 193 ALA A C 1
ATOM 1481 O O . ALA A 1 193 ? -5.871 28.969 6.84 1 94.25 193 ALA A O 1
ATOM 1482 N N . LYS A 1 194 ? -5.172 28.328 8.859 1 93.19 194 LYS A N 1
ATOM 1483 C CA . LYS A 1 194 ? -5.141 29.688 9.422 1 93.19 194 LYS A CA 1
ATOM 1484 C C . LYS A 1 194 ? -4.086 30.531 8.727 1 93.19 194 LYS A C 1
ATOM 1486 O O . LYS A 1 194 ? -4.262 31.75 8.578 1 93.19 194 LYS A O 1
ATOM 1491 N N . SER A 1 195 ? -3.037 29.891 8.336 1 92.88 195 SER A N 1
ATOM 1492 C CA . SER A 1 195 ? -1.951 30.625 7.707 1 92.88 195 SER A CA 1
ATOM 1493 C C . SER A 1 195 ? -2.387 31.219 6.367 1 92.88 195 SER A C 1
ATOM 1495 O O . SER A 1 195 ? -1.789 32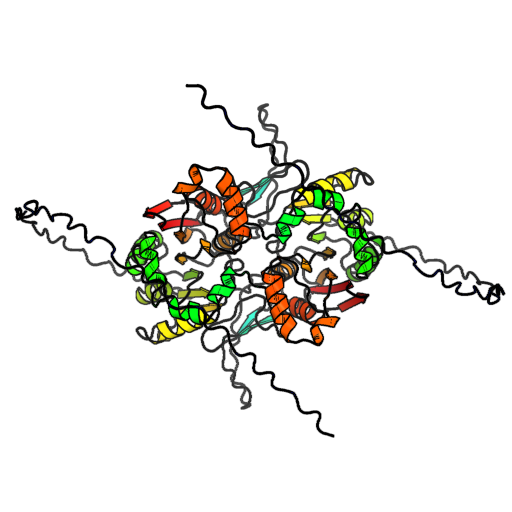.188 5.879 1 92.88 195 SER A O 1
ATOM 1497 N N . GLU A 1 196 ? -3.336 30.531 5.652 1 90.69 196 GLU A N 1
ATOM 1498 C CA . GLU A 1 196 ? -3.854 30.922 4.348 1 90.69 196 GLU A CA 1
ATOM 1499 C C . GLU A 1 196 ? -2.758 30.891 3.285 1 90.69 196 GLU A C 1
ATOM 1501 O O . GLU A 1 196 ? -2.82 31.641 2.299 1 90.69 196 GLU A O 1
ATOM 1506 N N . HIS A 1 197 ? -1.753 30.156 3.572 1 93.5 197 HIS A N 1
ATOM 1507 C CA . HIS A 1 197 ? -0.627 30.062 2.65 1 93.5 197 HIS A CA 1
ATOM 1508 C C . HIS A 1 197 ? -0.89 29.031 1.557 1 93.5 197 HIS A C 1
ATOM 1510 O O . HIS A 1 197 ? -0.18 29 0.549 1 93.5 197 HIS A O 1
ATOM 1516 N N . PHE A 1 198 ? -1.931 28.172 1.692 1 93.94 198 PHE A N 1
ATOM 1517 C CA . PHE A 1 198 ? -2.203 27.094 0.747 1 93.94 198 PHE A CA 1
ATOM 1518 C C . PHE A 1 198 ? -3.607 27.234 0.169 1 93.94 198 PHE A C 1
ATOM 1520 O O . PHE A 1 198 ? -4.512 27.75 0.83 1 93.94 198 PHE A O 1
ATOM 1527 N N . ALA A 1 199 ? -3.744 26.828 -1.095 1 93.5 199 ALA A N 1
ATOM 1528 C CA . ALA A 1 199 ? -5.051 26.844 -1.748 1 93.5 199 ALA A CA 1
ATOM 1529 C C . ALA A 1 199 ? -6.02 25.875 -1.077 1 93.5 199 ALA A C 1
ATOM 1531 O O . ALA A 1 199 ? -7.184 26.219 -0.844 1 93.5 199 ALA A O 1
ATOM 1532 N N . MET A 1 200 ? -5.52 24.719 -0.788 1 94.88 200 MET A N 1
ATOM 1533 C CA . MET A 1 200 ? -6.305 23.672 -0.127 1 94.88 200 MET A CA 1
ATOM 1534 C C . MET A 1 200 ? -5.453 22.891 0.867 1 94.88 200 MET A C 1
ATOM 1536 O O . MET A 1 200 ? -4.266 22.672 0.628 1 94.88 200 MET A O 1
ATOM 1540 N N . VAL A 1 201 ? -6.105 22.562 1.961 1 96.88 201 VAL A N 1
ATOM 1541 C CA . VAL A 1 201 ? -5.508 21.688 2.965 1 96.88 201 VAL A CA 1
ATOM 1542 C C . VAL A 1 201 ? -6.281 20.375 3.031 1 96.88 201 VAL A C 1
ATOM 1544 O O . VAL A 1 201 ? -7.469 20.359 3.365 1 96.88 201 VAL A O 1
ATOM 1547 N N . TYR A 1 202 ? -5.625 19.281 2.678 1 97.5 202 TYR A N 1
ATOM 1548 C CA . TYR A 1 202 ? -6.215 17.953 2.805 1 97.5 202 TYR A CA 1
ATOM 1549 C C . TYR A 1 202 ? -5.73 17.266 4.074 1 97.5 202 TYR A C 1
ATOM 1551 O O . TYR A 1 202 ? -4.57 16.875 4.168 1 97.5 202 TYR A O 1
ATOM 1559 N N . ALA A 1 203 ? -6.625 17.188 5.02 1 98.12 203 ALA A N 1
ATOM 1560 C CA . ALA A 1 203 ? -6.32 16.516 6.277 1 98.12 203 ALA A CA 1
ATOM 1561 C C . ALA A 1 203 ? -6.73 15.039 6.23 1 98.12 203 ALA A C 1
ATOM 1563 O O . ALA A 1 203 ? -7.918 14.727 6.141 1 98.12 203 ALA A O 1
ATOM 1564 N N . LEU A 1 204 ? -5.73 14.188 6.352 1 98.25 204 LEU A N 1
ATOM 1565 C CA . LEU A 1 204 ? -5.977 12.758 6.211 1 98.25 204 LEU A CA 1
ATOM 1566 C C . LEU A 1 204 ? -5.633 12.016 7.5 1 98.25 204 LEU A C 1
ATOM 1568 O O . LEU A 1 204 ? -4.633 12.328 8.148 1 98.25 204 LEU A O 1
ATOM 1572 N N . ASP A 1 205 ? -6.469 11.125 7.832 1 96.06 205 ASP A N 1
ATOM 1573 C CA . ASP A 1 205 ? -6.176 10.164 8.898 1 96.06 205 ASP A CA 1
ATOM 1574 C C . ASP A 1 205 ? -6.938 8.859 8.688 1 96.06 205 ASP A C 1
ATOM 1576 O O . ASP A 1 205 ? -8.023 8.859 8.109 1 96.06 205 ASP A O 1
ATOM 1580 N N . TYR A 1 206 ? -6.332 7.801 9.102 1 93.25 206 TYR A N 1
ATOM 1581 C CA . TYR A 1 206 ? -7.02 6.52 8.992 1 93.25 206 TYR A CA 1
ATOM 1582 C C . TYR A 1 206 ? -8.086 6.379 10.07 1 93.25 206 TYR A C 1
ATOM 1584 O O . TYR A 1 206 ? -9.094 5.703 9.867 1 93.25 206 TYR A O 1
ATOM 1592 N N . SER A 1 207 ? -7.875 6.957 11.211 1 90.88 207 SER A N 1
ATOM 1593 C CA . SER A 1 207 ? -8.781 6.867 12.352 1 90.88 207 SER A CA 1
ATOM 1594 C C . SER A 1 207 ? -9.977 7.793 12.188 1 90.88 207 SER A C 1
ATOM 1596 O O . SER A 1 207 ? -9.82 9.016 12.117 1 90.88 207 SER A O 1
ATOM 1598 N N . GLU A 1 208 ? -11.156 7.238 12.227 1 91.38 208 GLU A N 1
ATOM 1599 C CA . GLU A 1 208 ? -12.375 8.031 12.156 1 91.38 208 GLU A CA 1
ATOM 1600 C C . GLU A 1 208 ? -12.531 8.922 13.383 1 91.38 208 GLU A C 1
ATOM 1602 O O . GLU A 1 208 ? -13.008 10.055 13.281 1 91.38 208 GLU A O 1
ATOM 1607 N N . ASN A 1 209 ? -12.109 8.375 14.516 1 88.94 209 ASN A N 1
ATOM 1608 C CA . ASN A 1 209 ? -12.219 9.133 15.75 1 88.94 209 ASN A CA 1
ATOM 1609 C C . ASN A 1 209 ? -11.344 10.383 15.727 1 88.94 209 ASN A C 1
ATOM 1611 O O . ASN A 1 209 ? -11.758 11.453 16.172 1 88.94 209 ASN A O 1
ATOM 1615 N N . MET A 1 210 ? -10.188 10.203 15.234 1 92.56 210 MET A N 1
ATOM 1616 C CA . MET A 1 210 ? -9.297 11.352 15.117 1 92.56 210 MET A CA 1
ATOM 1617 C C . MET A 1 210 ? -9.883 12.398 14.172 1 92.56 210 MET A C 1
ATOM 1619 O O . MET A 1 210 ? -9.836 13.594 14.461 1 92.56 210 MET A O 1
ATOM 1623 N N . LEU A 1 211 ? -10.461 11.984 13.078 1 94.31 211 LEU A N 1
ATOM 1624 C CA . LEU A 1 211 ? -11.047 12.898 12.102 1 94.31 211 LEU A CA 1
ATOM 1625 C C . LEU A 1 211 ? -12.25 13.633 12.695 1 94.31 211 LEU A C 1
ATOM 1627 O O . LEU A 1 211 ? -12.469 14.812 12.406 1 94.31 211 LEU A O 1
ATOM 1631 N N . ARG A 1 212 ? -13 12.945 13.477 1 92.75 212 ARG A N 1
ATOM 1632 C CA . ARG A 1 212 ? -14.117 13.602 14.141 1 92.75 212 ARG A CA 1
ATOM 1633 C C . ARG A 1 212 ? -13.625 14.711 15.07 1 92.75 212 ARG A C 1
ATOM 1635 O O . ARG A 1 212 ? -14.195 15.805 15.086 1 92.75 212 ARG A O 1
ATOM 1642 N N . GLN A 1 213 ? -12.617 14.383 15.836 1 91.38 213 GLN A N 1
ATOM 1643 C CA . GLN A 1 213 ? -12.031 15.391 16.703 1 91.38 213 GLN A CA 1
ATOM 1644 C C . GLN A 1 213 ? -11.484 16.562 15.891 1 91.38 213 GLN A C 1
ATOM 1646 O O . GLN A 1 213 ? -11.672 17.719 16.266 1 91.38 213 GLN A O 1
ATOM 1651 N N . CYS A 1 214 ? -10.781 16.219 14.828 1 93.38 214 CYS A N 1
ATOM 1652 C CA . CYS A 1 214 ? -10.266 17.25 13.938 1 93.38 214 CYS A CA 1
ATOM 1653 C C . CYS A 1 214 ? -11.383 18.156 13.445 1 93.38 214 CYS A C 1
ATOM 1655 O O . CYS A 1 214 ? -11.258 19.391 13.492 1 93.38 214 CYS A O 1
ATOM 1657 N N . TYR A 1 215 ? -12.445 17.578 13.031 1 92.94 215 TYR A N 1
ATOM 1658 C CA . TYR A 1 215 ? -13.609 18.328 12.555 1 92.94 215 TYR A CA 1
ATOM 1659 C C . TYR A 1 215 ? -14.141 19.25 13.641 1 92.94 215 TYR A C 1
ATOM 1661 O O . TYR A 1 215 ? -14.422 20.422 13.367 1 92.94 215 TYR A O 1
ATOM 1669 N N . GLU A 1 216 ? -14.266 18.797 14.82 1 90.69 216 GLU A N 1
ATOM 1670 C CA . GLU A 1 216 ? -14.789 19.594 15.938 1 90.69 216 GLU A CA 1
ATOM 1671 C C . GLU A 1 216 ? -13.891 20.781 16.234 1 90.69 216 GLU A C 1
ATOM 1673 O O . GLU A 1 216 ? -14.375 21.891 16.469 1 90.69 216 GLU A O 1
ATOM 1678 N N . PHE A 1 217 ? -12.656 20.531 16.219 1 91.5 217 PHE A N 1
ATOM 1679 C CA . PHE A 1 217 ? -11.734 21.625 16.5 1 91.5 217 PHE A CA 1
ATOM 1680 C C . PHE A 1 217 ? -11.758 22.656 15.375 1 91.5 217 PHE A C 1
ATOM 1682 O O . PHE A 1 217 ? -11.641 23.859 15.633 1 91.5 217 PHE A O 1
ATOM 1689 N N . LEU A 1 218 ? -11.836 22.234 14.164 1 91.88 218 LEU A N 1
ATOM 1690 C CA . LEU A 1 218 ? -11.938 23.141 13.031 1 91.88 218 LEU A CA 1
ATOM 1691 C C . LEU A 1 218 ? -13.188 24 13.133 1 91.88 218 LEU A C 1
ATOM 1693 O O . LEU A 1 218 ? -13.156 25.188 12.805 1 91.88 218 LEU A O 1
ATOM 1697 N N . LYS A 1 219 ? -14.242 23.422 13.508 1 88.88 219 LYS A N 1
ATOM 1698 C CA . LYS A 1 219 ? -15.508 24.125 13.672 1 88.88 219 LYS A CA 1
ATOM 1699 C C . LYS A 1 219 ? -15.406 25.188 14.773 1 88.88 219 LYS A C 1
ATOM 1701 O O . LYS A 1 219 ? -15.945 26.281 14.633 1 88.88 219 LYS A O 1
ATOM 1706 N N . GLN A 1 220 ? -14.758 24.828 15.758 1 87.75 220 GLN A N 1
ATOM 1707 C CA . GLN A 1 220 ? -14.641 25.719 16.906 1 87.75 220 GLN A CA 1
ATOM 1708 C C . GLN A 1 220 ? -13.711 26.891 16.625 1 87.75 220 GLN A C 1
ATOM 1710 O O . GLN A 1 220 ? -13.977 28.016 17.047 1 87.75 220 GLN A O 1
ATOM 1715 N N . GLU A 1 221 ? -12.758 26.484 15.93 1 81.38 221 GLU A N 1
ATOM 1716 C CA . GLU A 1 221 ? -11.75 27.5 15.672 1 81.38 221 GLU A CA 1
ATOM 1717 C C . GLU A 1 221 ? -12.094 28.312 14.43 1 81.38 221 GLU A C 1
ATOM 1719 O O . GLU A 1 221 ? -12.234 27.766 13.336 1 81.38 221 GLU A O 1
ATOM 1724 N N . ALA A 1 222 ? -12.344 29.625 14.422 1 67.19 222 ALA A N 1
ATOM 1725 C CA . ALA A 1 222 ? -12.445 30.703 13.445 1 67.19 222 ALA A CA 1
ATOM 1726 C C . ALA A 1 222 ? -13.391 30.328 12.305 1 67.19 222 ALA A C 1
ATOM 1728 O O . ALA A 1 222 ? -13.352 30.922 11.227 1 67.19 222 ALA A O 1
ATOM 1729 N N . ASN A 1 223 ? -14.156 29.234 12.438 1 67.5 223 ASN A N 1
ATOM 1730 C CA . ASN A 1 223 ? -15.094 28.781 11.406 1 67.5 223 ASN A CA 1
ATOM 1731 C C . ASN A 1 223 ? -14.367 28.375 10.133 1 67.5 223 ASN A C 1
ATOM 1733 O O . ASN A 1 223 ? -14.758 28.781 9.031 1 67.5 223 ASN A O 1
ATOM 1737 N N . LEU A 1 224 ? -13.18 27.812 10.344 1 73 224 LEU A N 1
ATOM 1738 C CA . LEU A 1 224 ? -12.336 27.422 9.219 1 73 224 LEU A CA 1
ATOM 1739 C C . LEU A 1 224 ? -13.078 26.484 8.273 1 73 224 LEU A C 1
ATOM 1741 O O . LEU A 1 224 ? -12.75 26.406 7.09 1 73 224 LEU A O 1
ATOM 1745 N N . ILE A 1 225 ? -14.008 25.781 8.781 1 70.19 225 ILE A N 1
ATOM 1746 C CA . ILE A 1 225 ? -14.797 24.875 7.953 1 70.19 225 ILE A CA 1
ATOM 1747 C C . ILE A 1 225 ? -15.57 25.672 6.906 1 70.19 225 ILE A C 1
ATOM 1749 O O . ILE A 1 225 ? -15.734 25.219 5.77 1 70.19 225 ILE A O 1
ATOM 1753 N N . ASP A 1 226 ? -15.867 26.766 7.34 1 67.62 226 ASP A N 1
ATOM 1754 C CA . ASP A 1 226 ? -16.672 27.609 6.461 1 67.62 226 ASP A CA 1
ATOM 1755 C C . ASP A 1 226 ? -15.844 28.141 5.293 1 67.62 226 ASP A C 1
ATOM 1757 O O . ASP A 1 226 ? -16.391 28.484 4.246 1 67.62 226 ASP A O 1
ATOM 1761 N N . LYS A 1 227 ? -14.586 28.203 5.496 1 69.88 227 LYS A N 1
ATOM 1762 C CA . LYS A 1 227 ? -13.695 28.719 4.461 1 69.88 227 LYS A CA 1
ATOM 1763 C C . LYS A 1 227 ? -13.531 27.719 3.324 1 69.88 227 LYS A C 1
ATOM 1765 O O . LYS A 1 227 ? -13.07 28.062 2.238 1 69.88 227 LYS A O 1
ATOM 1770 N N . LYS A 1 228 ? -13.984 26.531 3.434 1 78.69 228 LYS A N 1
ATOM 1771 C CA . LYS A 1 228 ? -13.992 25.469 2.428 1 78.69 228 LYS A CA 1
ATOM 1772 C C . LYS A 1 228 ? -12.594 25.219 1.878 1 78.69 228 LYS A C 1
ATOM 1774 O O . LYS A 1 228 ? -12.414 25.016 0.673 1 78.69 228 LYS A O 1
ATOM 1779 N N . ILE A 1 229 ? -11.617 25.453 2.797 1 88.25 229 ILE A N 1
ATOM 1780 C CA . ILE A 1 229 ? -10.25 25.266 2.34 1 88.25 229 ILE A CA 1
ATOM 1781 C C . ILE A 1 229 ? -9.672 23.969 2.922 1 88.25 229 ILE A C 1
ATOM 1783 O O . ILE A 1 229 ? -8.562 23.562 2.574 1 88.25 229 ILE A O 1
ATOM 1787 N N . VAL A 1 230 ? -10.438 23.344 3.809 1 94.06 230 VAL A N 1
ATOM 1788 C CA . VAL A 1 230 ? -9.961 22.109 4.41 1 94.06 230 VAL A CA 1
ATOM 1789 C C . VAL A 1 230 ? -10.867 20.953 3.986 1 94.06 230 VAL A C 1
ATOM 1791 O O . VAL A 1 230 ? -12.094 21.047 4.074 1 94.06 230 VAL A O 1
ATOM 1794 N N . VAL A 1 231 ? -10.289 19.938 3.486 1 94.25 231 VAL A N 1
ATOM 1795 C CA . VAL A 1 231 ? -10.984 18.672 3.191 1 94.25 231 VAL A CA 1
ATOM 1796 C C . VAL A 1 231 ? -10.516 17.594 4.156 1 94.25 231 VAL A C 1
ATOM 1798 O O . VAL A 1 231 ? -9.312 17.344 4.281 1 94.25 231 VAL A O 1
ATOM 1801 N N . LEU A 1 232 ? -11.453 17.031 4.879 1 96.44 232 LEU A N 1
ATOM 1802 C CA . LEU A 1 232 ? -11.156 15.906 5.762 1 96.44 232 LEU A CA 1
ATOM 1803 C C . LEU A 1 232 ? -11.484 14.578 5.082 1 96.44 232 LEU A C 1
ATOM 1805 O O . LEU A 1 232 ? -12.586 14.398 4.555 1 96.44 232 LEU A O 1
ATOM 1809 N N . ALA A 1 233 ? -10.508 13.664 5.094 1 97.06 233 ALA A N 1
ATOM 1810 C CA . ALA A 1 233 ? -10.734 12.367 4.461 1 97.06 233 ALA A CA 1
ATOM 1811 C C . ALA A 1 233 ? -10.047 11.25 5.238 1 97.06 233 ALA A C 1
ATOM 1813 O O . ALA A 1 233 ? -8.914 11.414 5.695 1 97.06 233 ALA A O 1
ATOM 1814 N N . ARG A 1 234 ? -10.812 10.195 5.398 1 96.75 234 ARG A N 1
ATOM 1815 C CA . ARG A 1 234 ? -10.188 8.961 5.863 1 96.75 234 ARG A CA 1
ATOM 1816 C C . ARG A 1 234 ? -9.383 8.297 4.746 1 96.75 234 ARG A C 1
ATOM 1818 O O . ARG A 1 234 ? -9.914 8.055 3.658 1 96.75 234 ARG A O 1
ATOM 1825 N N . ALA A 1 235 ? -8.141 8.086 4.93 1 97.44 235 ALA A N 1
ATOM 1826 C CA . ALA A 1 235 ? -7.266 7.547 3.891 1 97.44 235 ALA A CA 1
ATOM 1827 C C . ALA A 1 235 ? -6.121 6.746 4.5 1 97.44 235 ALA A C 1
ATOM 1829 O O . ALA A 1 235 ? -5.758 6.953 5.66 1 97.44 235 ALA A O 1
ATOM 1830 N N . ASP A 1 236 ? -5.664 5.816 3.75 1 96.12 236 ASP A N 1
ATOM 1831 C CA . ASP A 1 236 ? -4.473 5.031 4.07 1 96.12 236 ASP A CA 1
ATOM 1832 C C . ASP A 1 236 ? -3.211 5.715 3.551 1 96.12 236 ASP A C 1
ATOM 1834 O O . ASP A 1 236 ? -3.096 5.988 2.355 1 96.12 236 ASP A O 1
ATOM 1838 N N . ILE A 1 237 ? -2.215 5.969 4.418 1 96.69 237 ILE A N 1
ATOM 1839 C CA . ILE A 1 237 ? -0.986 6.664 4.051 1 96.69 237 ILE A CA 1
ATOM 1840 C C . ILE A 1 237 ? -0.231 5.859 2.996 1 96.69 237 ILE A C 1
ATOM 1842 O O . ILE A 1 237 ? 0.523 6.418 2.199 1 96.69 237 ILE A O 1
ATOM 1846 N N . ALA A 1 238 ? -0.443 4.57 2.984 1 96 238 ALA A N 1
ATOM 1847 C CA . ALA A 1 238 ? 0.248 3.701 2.035 1 96 238 ALA A CA 1
ATOM 1848 C C . ALA A 1 238 ? -0.541 3.572 0.736 1 96 238 ALA A C 1
ATOM 1850 O O . ALA A 1 238 ? -0.157 2.812 -0.158 1 96 238 ALA A O 1
ATOM 1851 N N . ARG A 1 239 ? -1.626 4.207 0.678 1 97.5 239 ARG A N 1
ATOM 1852 C CA . ARG A 1 239 ? -2.463 4.227 -0.518 1 97.5 239 ARG A CA 1
ATOM 1853 C C . ARG A 1 239 ? -3.254 5.523 -0.614 1 97.5 239 ARG A C 1
ATOM 1855 O O . ARG A 1 239 ? -4.465 5.539 -0.382 1 97.5 239 ARG A O 1
ATOM 1862 N N . LEU A 1 240 ? -2.584 6.57 -1.045 1 98.56 240 LEU A N 1
ATOM 1863 C CA . LEU A 1 240 ? -3.141 7.918 -0.975 1 98.56 240 LEU A CA 1
ATOM 1864 C C . LEU A 1 240 ? -4.121 8.164 -2.119 1 98.56 240 LEU A C 1
ATOM 1866 O O . LEU A 1 240 ? -3.816 7.859 -3.275 1 98.56 240 LEU A O 1
ATOM 1870 N N . PRO A 1 241 ? -5.273 8.719 -1.849 1 98.44 241 PRO A N 1
ATOM 1871 C CA . PRO A 1 241 ? -6.312 8.938 -2.855 1 98.44 241 PRO A CA 1
ATOM 1872 C C . PRO A 1 241 ? -6.121 10.242 -3.623 1 98.44 241 PRO A C 1
ATOM 1874 O O . PRO A 1 241 ? -7.027 11.078 -3.66 1 98.44 241 PRO A O 1
ATOM 1877 N N . PHE A 1 242 ? -4.965 10.422 -4.27 1 98.44 242 PHE A N 1
ATOM 1878 C CA . PHE A 1 242 ? -4.652 11.602 -5.066 1 98.44 242 PHE A CA 1
ATOM 1879 C C . PHE A 1 242 ? -4.039 11.203 -6.406 1 98.44 242 PHE A C 1
ATOM 1881 O O . PHE A 1 242 ? -3.393 10.156 -6.512 1 98.44 242 PHE A O 1
ATOM 1888 N N . LEU A 1 243 ? -4.254 12.008 -7.352 1 97.69 243 LEU A N 1
ATOM 1889 C CA . LEU A 1 243 ? -3.607 11.812 -8.648 1 97.69 243 LEU A CA 1
ATOM 1890 C C . LEU A 1 243 ? -2.09 11.867 -8.508 1 97.69 243 LEU A C 1
ATOM 1892 O O . LEU A 1 243 ? -1.559 12.656 -7.719 1 97.69 243 LEU A O 1
ATOM 1896 N N . SER A 1 244 ? -1.441 11 -9.305 1 97.06 244 SER A N 1
ATOM 1897 C CA . SER A 1 244 ? 0.017 11.047 -9.32 1 97.06 244 SER A CA 1
ATOM 1898 C C . SER A 1 244 ? 0.517 12.43 -9.727 1 97.06 244 SER A C 1
ATOM 1900 O O . SER A 1 244 ? -0.031 13.047 -10.641 1 97.06 244 SER A O 1
ATOM 1902 N N . GLY A 1 245 ? 1.483 12.93 -8.953 1 96.62 245 GLY A N 1
ATOM 1903 C CA . GLY A 1 245 ? 2.146 14.18 -9.312 1 96.62 245 GLY A CA 1
ATOM 1904 C C . GLY A 1 245 ? 1.243 15.391 -9.188 1 96.62 245 GLY A C 1
ATOM 1905 O O . GLY A 1 245 ? 1.376 16.344 -9.953 1 96.62 245 GLY A O 1
ATOM 1906 N N . SER A 1 246 ? 0.322 15.438 -8.234 1 97.12 246 SER A N 1
ATOM 1907 C CA . SER A 1 246 ? -0.686 16.5 -8.203 1 97.12 246 SER A CA 1
ATOM 1908 C C . SER A 1 246 ? -0.545 17.359 -6.953 1 97.12 246 SER A C 1
ATOM 1910 O O . SER A 1 246 ? -1.154 18.422 -6.855 1 97.12 246 SER A O 1
ATOM 1912 N N . VAL A 1 247 ? 0.27 16.953 -6.004 1 98.12 247 VAL A N 1
ATOM 1913 C CA . VAL A 1 247 ? 0.32 17.578 -4.684 1 98.12 247 VAL A CA 1
ATOM 1914 C C . VAL A 1 247 ? 1.583 18.438 -4.562 1 98.12 247 VAL A C 1
ATOM 1916 O O . VAL A 1 247 ? 2.666 18 -4.98 1 98.12 247 VAL A O 1
ATOM 1919 N N . ASP A 1 248 ? 1.43 19.594 -3.977 1 98.31 248 ASP A N 1
ATOM 1920 C CA . ASP A 1 248 ? 2.566 20.5 -3.857 1 98.31 248 ASP A CA 1
ATOM 1921 C C . ASP A 1 248 ? 3.391 20.188 -2.611 1 98.31 248 ASP A C 1
ATOM 1923 O O . ASP A 1 248 ? 4.617 20.344 -2.617 1 98.31 248 ASP A O 1
ATOM 1927 N N . ALA A 1 249 ? 2.682 19.781 -1.587 1 98.81 249 ALA A N 1
ATOM 1928 C CA . ALA A 1 249 ? 3.391 19.516 -0.337 1 98.81 249 ALA A CA 1
ATOM 1929 C C . ALA A 1 249 ? 2.68 18.438 0.479 1 98.81 249 ALA A C 1
ATOM 1931 O O . ALA A 1 249 ? 1.449 18.344 0.459 1 98.81 249 ALA A O 1
ATOM 1932 N N . VAL A 1 250 ? 3.48 17.641 1.151 1 98.94 250 VAL A N 1
ATOM 1933 C CA . VAL A 1 250 ? 2.979 16.688 2.148 1 98.94 250 VAL A CA 1
ATOM 1934 C C . VAL A 1 250 ? 3.662 16.953 3.49 1 98.94 250 VAL A C 1
ATOM 1936 O O . VAL A 1 250 ? 4.891 17.016 3.564 1 98.94 250 VAL A O 1
ATOM 1939 N N . HIS A 1 251 ? 2.881 17.156 4.461 1 98.88 251 HIS A N 1
ATOM 1940 C CA . HIS A 1 251 ? 3.35 17.266 5.836 1 98.88 251 HIS A CA 1
ATOM 1941 C C . HIS A 1 251 ? 2.875 16.094 6.684 1 98.88 251 HIS A C 1
ATOM 1943 O O . HIS A 1 251 ? 1.715 15.688 6.59 1 98.88 251 HIS A O 1
ATOM 1949 N N . ALA A 1 252 ? 3.738 15.531 7.445 1 98.38 252 ALA A N 1
ATOM 1950 C CA . ALA A 1 252 ? 3.41 14.477 8.398 1 98.38 252 ALA A CA 1
ATOM 1951 C C . ALA A 1 252 ? 4.043 14.75 9.758 1 98.38 252 ALA A C 1
ATOM 1953 O O . ALA A 1 252 ? 5.191 14.383 10.008 1 98.38 252 ALA A O 1
ATOM 1954 N N . GLY A 1 253 ? 3.256 15.32 10.641 1 96.12 253 GLY A N 1
ATOM 1955 C CA . GLY A 1 253 ? 3.771 15.711 11.945 1 96.12 253 GLY A CA 1
ATOM 1956 C C . GLY A 1 253 ? 3.709 14.602 12.969 1 96.12 253 GLY A C 1
ATOM 1957 O O . GLY A 1 253 ? 2.623 14.148 13.336 1 96.12 253 GLY A O 1
ATOM 1958 N N . ALA A 1 254 ? 4.84 14.188 13.461 1 92.5 254 ALA A N 1
ATOM 1959 C CA . ALA A 1 254 ? 4.961 13.172 14.508 1 92.5 254 ALA A CA 1
ATOM 1960 C C . ALA A 1 254 ? 4.164 11.922 14.148 1 92.5 254 ALA A C 1
ATOM 1962 O O . ALA A 1 254 ? 3.404 11.406 14.977 1 92.5 254 ALA A O 1
ATOM 1963 N N . ALA A 1 255 ? 4.363 11.453 12.977 1 91.69 255 ALA A N 1
ATOM 1964 C CA . ALA A 1 255 ? 3.477 10.391 12.516 1 91.69 255 ALA A CA 1
ATOM 1965 C C . ALA A 1 255 ? 4.273 9.211 11.969 1 91.69 255 ALA A C 1
ATOM 1967 O O . ALA A 1 255 ? 3.818 8.062 12.039 1 91.69 255 ALA A O 1
ATOM 1968 N N . LEU A 1 256 ? 5.473 9.43 11.414 1 90.94 256 LEU A N 1
ATOM 1969 C CA . LEU A 1 256 ? 6.223 8.43 10.664 1 90.94 256 LEU A CA 1
ATOM 1970 C C . LEU A 1 256 ? 6.434 7.172 11.5 1 90.94 256 LEU A C 1
ATOM 1972 O O . LEU A 1 256 ? 6.383 6.059 10.969 1 90.94 256 LEU A O 1
ATOM 1976 N N . HIS A 1 257 ? 6.637 7.297 12.812 1 86.94 257 HIS A N 1
ATOM 1977 C CA . HIS A 1 257 ? 6.934 6.172 13.695 1 86.94 257 HIS A CA 1
ATOM 1978 C C . HIS A 1 257 ? 5.695 5.312 13.922 1 86.94 257 HIS A C 1
ATOM 1980 O O . HIS A 1 257 ? 5.797 4.195 14.438 1 86.94 257 HIS A O 1
ATOM 1986 N N . CYS A 1 258 ? 4.535 5.754 13.484 1 84.75 258 CYS A N 1
ATOM 1987 C CA . CYS A 1 258 ? 3.297 5.008 13.68 1 84.75 258 CYS A CA 1
ATOM 1988 C C . CYS A 1 258 ? 2.893 4.281 12.398 1 84.75 258 CYS A C 1
ATOM 1990 O O . CYS A 1 258 ? 1.91 3.539 12.391 1 84.75 258 CYS A O 1
ATOM 1992 N N . TRP A 1 259 ? 3.588 4.551 11.32 1 89.38 259 TRP A N 1
ATOM 1993 C CA . TRP A 1 259 ? 3.199 3.957 10.047 1 89.38 259 TRP A CA 1
ATOM 1994 C C . TRP A 1 259 ? 3.59 2.484 9.992 1 89.38 259 TRP A C 1
ATOM 1996 O O . TRP A 1 259 ? 4.742 2.131 10.258 1 89.38 259 TRP A O 1
ATOM 2006 N N . PRO A 1 260 ? 2.65 1.603 9.602 1 84.62 260 PRO A N 1
ATOM 2007 C CA . PRO A 1 260 ? 2.963 0.173 9.547 1 84.62 260 PRO A CA 1
ATOM 2008 C C . PRO A 1 260 ? 4.035 -0.154 8.508 1 84.62 260 PRO A C 1
ATOM 2010 O O . PRO A 1 260 ? 4.824 -1.08 8.703 1 84.62 260 PRO A O 1
ATOM 2013 N N . SER A 1 261 ? 4.02 0.518 7.434 1 89.44 261 SER A N 1
ATOM 2014 C CA . SER A 1 261 ? 5 0.369 6.359 1 89.44 261 SER A CA 1
ATOM 2015 C C . SER A 1 261 ? 5.531 1.724 5.906 1 89.44 261 SER A C 1
ATOM 2017 O O . SER A 1 261 ? 5 2.324 4.969 1 89.44 261 SER A O 1
ATOM 2019 N N . PRO A 1 262 ? 6.648 2.162 6.512 1 93.62 262 PRO A N 1
ATOM 2020 C CA . PRO A 1 262 ? 7.18 3.477 6.145 1 93.62 262 PRO A CA 1
ATOM 2021 C C . PRO A 1 262 ? 7.598 3.555 4.68 1 93.62 262 PRO A C 1
ATOM 2023 O O . PRO A 1 262 ? 7.426 4.594 4.039 1 93.62 262 PRO A O 1
ATOM 2026 N N . SER A 1 263 ? 8.094 2.496 4.125 1 95 263 SER A N 1
ATOM 2027 C CA . SER A 1 263 ? 8.523 2.516 2.73 1 95 263 SER A CA 1
ATOM 2028 C C . SER A 1 263 ? 7.336 2.723 1.791 1 95 263 SER A C 1
ATOM 2030 O O . SER A 1 263 ? 7.402 3.541 0.872 1 95 263 SER A O 1
ATOM 2032 N N . SER A 1 264 ? 6.234 1.996 2.08 1 95.75 264 SER A N 1
ATOM 2033 C CA . SER A 1 264 ? 5.043 2.164 1.255 1 95.75 264 SER A CA 1
ATOM 2034 C C . SER A 1 264 ? 4.465 3.568 1.397 1 95.75 264 SER A C 1
ATOM 2036 O O . SER A 1 264 ? 4 4.156 0.418 1 95.75 264 SER A O 1
ATOM 2038 N N . ALA A 1 265 ? 4.508 4.059 2.592 1 97.06 265 ALA A N 1
ATOM 2039 C CA . ALA A 1 265 ? 3.988 5.398 2.85 1 97.06 265 ALA A CA 1
ATOM 2040 C C . ALA A 1 265 ? 4.789 6.453 2.094 1 97.06 265 ALA A C 1
ATOM 2042 O O . ALA A 1 265 ? 4.219 7.293 1.394 1 97.06 265 ALA A O 1
ATOM 2043 N N . VAL A 1 266 ? 6.098 6.391 2.201 1 98.25 266 VAL A N 1
ATOM 2044 C CA . VAL A 1 266 ? 6.945 7.391 1.558 1 98.25 266 VAL A CA 1
ATOM 2045 C C . VAL A 1 266 ? 6.891 7.211 0.042 1 98.25 266 VAL A C 1
ATOM 2047 O O . VAL A 1 266 ? 6.938 8.195 -0.706 1 98.25 266 VAL A O 1
ATOM 2050 N N . ALA A 1 267 ? 6.711 6.004 -0.415 1 98.38 267 ALA A N 1
ATOM 2051 C CA . ALA A 1 267 ? 6.516 5.773 -1.844 1 98.38 267 ALA A CA 1
ATOM 2052 C C . ALA A 1 267 ? 5.254 6.469 -2.344 1 98.38 267 ALA A C 1
ATOM 2054 O O . ALA A 1 267 ? 5.258 7.094 -3.406 1 98.38 267 ALA A O 1
ATOM 2055 N N . GLU A 1 268 ? 4.176 6.348 -1.575 1 98.69 268 GLU A N 1
ATOM 2056 C CA . GLU A 1 268 ? 2.934 7.023 -1.943 1 98.69 268 GLU A CA 1
ATOM 2057 C C . GLU A 1 268 ? 3.102 8.539 -1.92 1 98.69 268 GLU A C 1
ATOM 2059 O O . GLU A 1 268 ? 2.588 9.242 -2.793 1 98.69 268 GLU A O 1
ATOM 2064 N N . ILE A 1 269 ? 3.803 9 -0.926 1 98.81 269 ILE A N 1
ATOM 2065 C CA . ILE A 1 269 ? 4.078 10.43 -0.848 1 98.81 269 ILE A CA 1
ATOM 2066 C C . ILE A 1 269 ? 4.852 10.875 -2.088 1 98.81 269 ILE A C 1
ATOM 2068 O O . ILE A 1 269 ? 4.512 11.883 -2.709 1 98.81 269 ILE A O 1
ATOM 2072 N N . SER A 1 270 ? 5.859 10.102 -2.449 1 98.56 270 SER A N 1
ATOM 2073 C CA . SER A 1 270 ? 6.617 10.391 -3.66 1 98.56 270 SER A CA 1
ATOM 2074 C C . SER A 1 270 ? 5.723 10.367 -4.895 1 98.56 270 SER A C 1
ATOM 2076 O O . SER A 1 270 ? 5.84 11.227 -5.77 1 98.56 270 SER A O 1
ATOM 2078 N N . ARG A 1 271 ? 4.859 9.406 -4.98 1 98.12 271 ARG A N 1
ATOM 2079 C CA . ARG A 1 271 ? 3.984 9.273 -6.141 1 98.12 271 ARG A CA 1
ATOM 2080 C C . ARG A 1 271 ? 3.107 10.508 -6.312 1 98.12 271 ARG A C 1
ATOM 2082 O O . ARG A 1 271 ? 2.957 11.016 -7.426 1 98.12 271 ARG A O 1
ATOM 2089 N N . VAL A 1 272 ? 2.555 11.031 -5.246 1 98.5 272 VAL A N 1
ATOM 2090 C CA . VAL A 1 272 ? 1.526 12.062 -5.379 1 98.5 272 VAL A CA 1
ATOM 2091 C C . VAL A 1 272 ? 2.18 13.438 -5.484 1 98.5 272 VAL A C 1
ATOM 2093 O O . VAL A 1 272 ? 1.574 14.375 -6 1 98.5 272 VAL A O 1
ATOM 2096 N N . LEU A 1 273 ? 3.395 13.609 -4.973 1 98.44 273 LEU A N 1
ATOM 2097 C CA . LEU A 1 273 ? 4.078 14.891 -5.09 1 98.44 273 LEU A CA 1
ATOM 2098 C C . LEU A 1 273 ? 4.344 15.234 -6.551 1 98.44 273 LEU A C 1
ATOM 2100 O O . LEU A 1 273 ? 4.77 14.383 -7.328 1 98.44 273 LEU A O 1
ATOM 2104 N N . ARG A 1 274 ? 4.039 16.406 -6.902 1 96.88 274 ARG A N 1
ATOM 2105 C CA . ARG A 1 274 ? 4.445 16.891 -8.219 1 96.88 274 ARG A CA 1
ATOM 2106 C C . ARG A 1 274 ? 5.953 17.125 -8.273 1 96.88 274 ARG A C 1
ATOM 2108 O O . ARG A 1 274 ? 6.609 17.234 -7.238 1 96.88 274 ARG A O 1
ATOM 2115 N N . PRO A 1 275 ? 6.512 17.203 -9.516 1 96.06 275 PRO A N 1
ATOM 2116 C CA . PRO A 1 275 ? 7.922 17.594 -9.586 1 96.06 275 PRO A CA 1
ATOM 2117 C C . PRO A 1 275 ? 8.211 18.891 -8.836 1 96.06 275 PRO A C 1
ATOM 2119 O O . PRO A 1 275 ? 7.52 19.891 -9.039 1 96.06 275 PRO A O 1
ATOM 2122 N N . GLY A 1 276 ? 9.148 18.844 -7.93 1 96.62 276 GLY A N 1
ATOM 2123 C CA . GLY A 1 276 ? 9.484 20 -7.117 1 96.62 276 GLY A CA 1
ATOM 2124 C C . GLY A 1 276 ? 8.695 20.078 -5.828 1 96.62 276 GLY A C 1
ATOM 2125 O O . GLY A 1 276 ? 8.961 20.938 -4.98 1 96.62 276 GLY A O 1
ATOM 2126 N N . GLY A 1 277 ? 7.695 19.172 -5.691 1 98.19 277 GLY A N 1
ATOM 2127 C CA . GLY A 1 277 ? 6.93 19.125 -4.453 1 98.19 277 GLY A CA 1
ATOM 2128 C C . GLY A 1 277 ? 7.762 18.719 -3.252 1 98.19 277 GLY A C 1
ATOM 2129 O O . GLY A 1 277 ? 8.828 18.125 -3.398 1 98.19 277 GLY A O 1
ATOM 2130 N N . VAL A 1 278 ? 7.273 19.062 -2.053 1 98.75 278 VAL A N 1
ATOM 2131 C CA . VAL A 1 278 ? 8.117 18.938 -0.867 1 98.75 278 VAL A CA 1
ATOM 2132 C C . VAL A 1 278 ? 7.414 18.062 0.173 1 98.75 278 VAL A C 1
ATOM 2134 O O . VAL A 1 278 ? 6.207 18.203 0.396 1 98.75 278 VAL A O 1
ATOM 2137 N N . PHE A 1 279 ? 8.227 17.203 0.721 1 98.88 279 PHE A N 1
ATOM 2138 C CA . PHE A 1 279 ? 7.828 16.391 1.865 1 98.88 279 PHE A CA 1
ATOM 2139 C C . PHE A 1 279 ? 8.508 16.875 3.141 1 98.88 279 PHE A C 1
ATOM 2141 O O . PHE A 1 279 ? 9.727 17 3.191 1 98.88 279 PHE A O 1
ATOM 2148 N N . VAL A 1 280 ? 7.684 17.219 4.16 1 98.88 280 VAL A N 1
ATOM 2149 C CA . VAL A 1 280 ? 8.18 17.609 5.473 1 98.88 280 VAL A CA 1
ATOM 2150 C C . VAL A 1 280 ? 7.559 16.734 6.547 1 98.88 280 VAL A C 1
ATOM 2152 O O . VAL A 1 280 ? 6.34 16.531 6.562 1 98.88 280 VAL A O 1
ATOM 2155 N N . ALA A 1 281 ? 8.438 16.203 7.434 1 98.44 281 ALA A N 1
ATOM 2156 C CA . ALA A 1 281 ? 7.914 15.336 8.477 1 98.44 281 ALA A CA 1
ATOM 2157 C C . ALA A 1 281 ? 8.68 15.516 9.781 1 98.44 281 ALA A C 1
ATOM 2159 O O . ALA A 1 281 ? 9.828 15.945 9.781 1 98.44 281 ALA A O 1
ATOM 2160 N N . THR A 1 282 ? 7.996 15.297 10.867 1 96.75 282 THR A N 1
ATOM 2161 C CA . THR A 1 282 ? 8.633 15.156 12.172 1 96.75 282 THR A CA 1
ATOM 2162 C C . THR A 1 282 ? 8.359 13.773 12.75 1 96.75 282 THR A C 1
ATOM 2164 O O . THR A 1 282 ? 7.32 13.172 12.484 1 96.75 282 THR A O 1
ATOM 2167 N N . THR A 1 283 ? 9.336 13.273 13.445 1 94.31 283 THR A N 1
ATOM 2168 C CA . THR A 1 283 ? 9.195 11.984 14.109 1 94.31 283 THR A CA 1
ATOM 2169 C C . THR A 1 283 ? 10.203 11.852 15.25 1 94.31 283 THR A C 1
ATOM 2171 O O . THR A 1 283 ? 10.953 12.797 15.531 1 94.31 283 THR A O 1
ATOM 2174 N N . PHE A 1 284 ? 10.086 10.742 15.992 1 89.44 284 PHE A N 1
ATOM 2175 C CA . PHE A 1 284 ? 11.062 10.375 17 1 89.44 284 PHE A CA 1
ATOM 2176 C C . PHE A 1 284 ? 12.203 9.57 16.391 1 89.44 284 PHE A C 1
ATOM 2178 O O . PHE A 1 284 ? 11.969 8.688 15.555 1 89.44 284 PHE A O 1
ATOM 2185 N N . ILE A 1 285 ? 13.375 9.992 16.703 1 87.5 285 ILE A N 1
ATOM 2186 C CA . ILE A 1 285 ? 14.508 9.203 16.219 1 87.5 285 ILE A CA 1
ATOM 2187 C C . ILE A 1 285 ? 15.148 8.453 17.391 1 87.5 285 ILE A C 1
ATOM 2189 O O . ILE A 1 285 ? 14.992 8.844 18.547 1 87.5 285 ILE A O 1
ATOM 2193 N N . TYR A 1 286 ? 15.594 7.297 17.141 1 70.5 286 TYR A N 1
ATOM 2194 C CA . TYR A 1 286 ? 16.375 6.562 18.125 1 70.5 286 TYR A CA 1
ATOM 2195 C C . TYR A 1 286 ? 17.812 6.375 17.656 1 70.5 286 TYR A C 1
ATOM 2197 O O . TYR A 1 286 ? 18.109 5.441 16.906 1 70.5 286 TYR A O 1
ATOM 2205 N N . ASP A 1 287 ? 18.516 7.406 17.547 1 60.59 287 ASP A N 1
ATOM 2206 C CA . ASP A 1 287 ? 19.922 7.23 17.156 1 60.59 287 ASP A CA 1
ATOM 2207 C C . ASP A 1 287 ? 20.719 6.559 18.266 1 60.59 287 ASP A C 1
ATOM 2209 O O . ASP A 1 287 ? 21.672 5.832 18 1 60.59 287 ASP A O 1
ATOM 2213 N N . GLY A 1 288 ? 20.672 7.141 19.484 1 44.81 288 GLY A N 1
ATOM 2214 C CA . GLY A 1 288 ? 21.688 7.109 20.531 1 44.81 288 GLY A CA 1
ATOM 2215 C C . GLY A 1 288 ? 21.969 5.715 21.047 1 44.81 288 GLY A C 1
ATOM 2216 O O . GLY A 1 288 ? 23.125 5.277 21.078 1 44.81 288 GLY A O 1
ATOM 2217 N N . LEU A 1 289 ? 21.109 5.273 21.953 1 41.09 289 LEU A N 1
ATOM 2218 C CA . LEU A 1 289 ? 21.594 4.238 22.859 1 41.09 289 LEU A CA 1
ATOM 2219 C C . LEU A 1 289 ? 21.812 2.922 22.109 1 41.09 289 LEU A C 1
ATOM 2221 O O . LEU A 1 289 ? 22.375 1.976 22.656 1 41.09 289 LEU A O 1
ATOM 2225 N N . VAL A 1 290 ? 21.109 2.775 21 1 42.09 290 VAL A N 1
ATOM 2226 C CA . VAL A 1 290 ? 21.203 1.479 20.344 1 42.09 290 VAL A CA 1
ATOM 2227 C C . VAL A 1 290 ? 22.453 1.427 19.469 1 42.09 290 VAL A C 1
ATOM 2229 O O . VAL A 1 290 ? 22.734 0.411 18.828 1 42.09 290 VAL A O 1
ATOM 2232 N N . ARG A 1 291 ? 23.078 2.502 19.125 1 38.75 291 ARG A N 1
ATOM 2233 C CA . ARG A 1 291 ? 24.344 2.451 18.406 1 38.75 291 ARG A CA 1
ATOM 2234 C C . ARG A 1 291 ? 25.312 1.478 19.062 1 38.75 291 ARG A C 1
ATOM 2236 O O . ARG A 1 291 ? 26.203 0.923 18.406 1 38.75 291 ARG A O 1
ATOM 2243 N N . PHE A 1 292 ? 25.297 1.49 20.344 1 36.38 292 PHE A N 1
ATOM 2244 C CA . PHE A 1 292 ? 26.391 0.778 20.984 1 36.38 292 PHE A CA 1
ATOM 2245 C C . PHE A 1 292 ? 26.047 -0.695 21.172 1 36.38 292 PHE A C 1
ATOM 2247 O O . PHE A 1 292 ? 26.906 -1.496 21.547 1 36.38 292 PHE A O 1
ATOM 2254 N N . VAL A 1 293 ? 24.766 -1.221 21.312 1 36.69 293 VAL A N 1
ATOM 2255 C CA . VAL A 1 293 ? 24.641 -2.658 21.516 1 36.69 293 VAL A CA 1
ATOM 2256 C C . VAL A 1 293 ? 24.016 -3.305 20.281 1 36.69 293 VAL A C 1
ATOM 2258 O O . VAL A 1 293 ? 22.828 -3.115 20 1 36.69 293 VAL A O 1
ATOM 2261 N N . PRO A 1 294 ? 24.719 -3.77 19.344 1 40 294 PRO A N 1
ATOM 2262 C CA . PRO A 1 294 ? 24.328 -4.461 18.125 1 40 294 PRO A CA 1
ATOM 2263 C C . PRO A 1 294 ? 23.094 -5.328 18.297 1 40 294 PRO A C 1
ATOM 2265 O O . PRO A 1 294 ? 22.281 -5.461 17.375 1 40 294 PRO A O 1
ATOM 2268 N N . PHE A 1 295 ? 23.062 -6.008 19.406 1 40.19 295 PHE A N 1
ATOM 2269 C CA . PHE A 1 295 ? 22.016 -6.996 19.656 1 40.19 295 PHE A CA 1
ATOM 2270 C C . PHE A 1 295 ? 20.656 -6.32 19.812 1 40.19 295 PHE A C 1
ATOM 2272 O O . PHE A 1 295 ? 19.625 -6.957 19.656 1 40.19 295 PHE A O 1
ATOM 2279 N N . LEU A 1 296 ? 20.672 -5.098 20.047 1 41.94 296 LEU A N 1
ATOM 2280 C CA . LEU A 1 296 ? 19.406 -4.438 20.344 1 41.94 296 LEU A CA 1
ATOM 2281 C C . LEU A 1 296 ? 18.625 -4.152 19.062 1 41.94 296 LEU A C 1
ATOM 2283 O O . LEU A 1 296 ? 17.406 -4 19.094 1 41.94 296 LEU A O 1
ATOM 2287 N N . LYS A 1 297 ? 19.297 -3.973 17.938 1 46.09 297 LYS A N 1
ATOM 2288 C CA . LYS A 1 297 ? 18.547 -3.9 16.688 1 46.09 297 LYS A CA 1
ATOM 2289 C C . LYS A 1 297 ? 17.609 -5.094 16.547 1 46.09 297 LYS A C 1
ATOM 2291 O O . LYS A 1 297 ? 16.438 -4.938 16.156 1 46.09 297 LYS A O 1
ATOM 2296 N N . GLU A 1 298 ? 18.266 -6.227 16.781 1 44.72 298 GLU A N 1
ATOM 2297 C CA . GLU A 1 298 ? 17.469 -7.449 16.719 1 44.72 298 GLU A CA 1
ATOM 2298 C C . GLU A 1 298 ? 16.359 -7.438 17.75 1 44.72 298 GLU A C 1
ATOM 2300 O O . GLU A 1 298 ? 15.234 -7.871 17.469 1 44.72 298 GLU A O 1
ATOM 2305 N N . LEU A 1 299 ? 16.781 -7.008 18.891 1 44.56 299 LEU A N 1
ATOM 2306 C CA . LEU A 1 299 ? 15.805 -6.965 19.969 1 44.56 299 LEU A CA 1
ATOM 2307 C C . LEU A 1 299 ? 14.719 -5.93 19.672 1 44.56 299 LEU A C 1
ATOM 2309 O O . LEU A 1 299 ? 13.547 -6.156 19.969 1 44.56 299 LEU A O 1
ATOM 2313 N N . ARG A 1 300 ? 15.164 -4.875 19.172 1 46.44 300 ARG A N 1
ATOM 2314 C CA . ARG A 1 300 ? 14.188 -3.857 18.781 1 46.44 300 ARG A CA 1
ATOM 2315 C C . ARG A 1 300 ? 13.203 -4.41 17.75 1 46.44 300 ARG A C 1
ATOM 2317 O O . ARG A 1 300 ? 12 -4.148 17.844 1 46.44 300 ARG A O 1
ATOM 2324 N N . GLN A 1 301 ? 13.781 -5.051 16.828 1 46.94 301 GLN A N 1
ATOM 2325 C CA . GLN A 1 301 ? 12.922 -5.684 15.836 1 46.94 301 GLN A CA 1
ATOM 2326 C C . GLN A 1 301 ? 11.961 -6.668 16.484 1 46.94 301 GLN A C 1
ATOM 2328 O O . GLN A 1 301 ? 10.797 -6.762 16.078 1 46.94 301 GLN A O 1
ATOM 2333 N N . GLU A 1 302 ? 12.633 -7.371 17.422 1 43.38 302 GLU A N 1
ATOM 2334 C CA . GLU A 1 302 ? 11.812 -8.367 18.109 1 43.38 302 GLU A CA 1
ATOM 2335 C C . GLU A 1 302 ? 10.766 -7.699 18.984 1 43.38 302 GLU A C 1
ATOM 2337 O O . GLU A 1 302 ? 9.617 -8.141 19.031 1 43.38 302 GLU A O 1
ATOM 2342 N N . VAL A 1 303 ? 11.281 -6.883 19.828 1 43.19 303 VAL A N 1
ATOM 2343 C CA . VAL A 1 303 ? 10.344 -6.234 20.734 1 43.19 303 VAL A CA 1
ATOM 2344 C C . VAL A 1 303 ? 9.312 -5.434 19.938 1 43.19 303 VAL A C 1
ATOM 2346 O O . VAL A 1 303 ? 8.133 -5.41 20.281 1 43.19 303 VAL A O 1
ATOM 2349 N N . MET A 1 304 ? 9.859 -4.809 18.984 1 44.75 304 MET A N 1
ATOM 2350 C CA . MET A 1 304 ? 8.969 -4.027 18.125 1 44.75 304 MET A CA 1
ATOM 2351 C C . MET A 1 304 ? 7.988 -4.934 17.391 1 44.75 304 MET A C 1
ATOM 2353 O O . MET A 1 304 ? 6.836 -4.559 17.172 1 44.75 304 MET A O 1
ATOM 2357 N N . GLY A 1 305 ? 8.562 -6.059 16.969 1 42.66 305 GLY A N 1
ATOM 2358 C CA . GLY A 1 305 ? 7.656 -7.035 16.391 1 42.66 305 GLY A CA 1
ATOM 2359 C C . GLY A 1 305 ? 6.484 -7.375 17.297 1 42.66 305 GLY A C 1
ATOM 2360 O O . GLY A 1 305 ? 5.363 -7.562 16.828 1 42.66 305 GLY A O 1
ATOM 2361 N N . TYR A 1 306 ? 6.996 -7.578 18.562 1 38.06 306 TYR A N 1
ATOM 2362 C CA . TYR A 1 306 ? 5.953 -7.957 19.516 1 38.06 306 TYR A CA 1
ATOM 2363 C C . TYR A 1 306 ? 5.105 -6.75 19.906 1 38.06 306 TYR A C 1
ATOM 2365 O O . TYR A 1 306 ? 3.918 -6.891 20.203 1 38.06 306 TYR A O 1
ATOM 2373 N N . SER A 1 307 ? 5.941 -5.73 20.359 1 40 307 SER A N 1
ATOM 2374 C CA . SER A 1 307 ? 5.207 -4.645 21 1 40 307 SER A CA 1
ATOM 2375 C C . SER A 1 307 ? 4.512 -3.76 19.969 1 40 307 SER A C 1
ATOM 2377 O O . SER A 1 307 ? 3.807 -2.816 20.328 1 40 307 SER A O 1
ATOM 2379 N N . GLY A 1 308 ? 4.125 -4.156 18.984 1 43.06 308 GLY A N 1
ATOM 2380 C CA . GLY A 1 308 ? 3.387 -3.328 18.047 1 43.06 308 GLY A CA 1
ATOM 2381 C C . GLY A 1 308 ? 4.262 -2.326 17.312 1 43.06 308 GLY A C 1
ATOM 2382 O O . GLY A 1 308 ? 5.457 -2.225 17.594 1 43.06 308 GLY A O 1
ATOM 2383 N N . SER A 1 309 ? 3.662 -1.217 16.469 1 47.88 309 SER A N 1
ATOM 2384 C CA . SER A 1 309 ? 3.707 -0.398 15.266 1 47.88 309 SER A CA 1
ATOM 2385 C C . SER A 1 309 ? 4.723 0.731 15.398 1 47.88 309 SER A C 1
ATOM 2387 O O . SER A 1 309 ? 4.844 1.573 14.508 1 47.88 309 SER A O 1
ATOM 2389 N N . HIS A 1 310 ? 5.355 0.947 16.625 1 56.12 310 HIS A N 1
ATOM 2390 C CA . HIS A 1 310 ? 6.129 2.172 16.453 1 56.12 310 HIS A CA 1
ATOM 2391 C C . HIS A 1 310 ? 7.562 1.863 16.047 1 56.12 310 HIS A C 1
ATOM 2393 O O . HIS A 1 310 ? 8.227 1.034 16.672 1 56.12 310 HIS A O 1
ATOM 2399 N N . MET A 1 311 ? 7.938 2.184 14.812 1 61.38 311 MET A N 1
ATOM 2400 C CA . MET A 1 311 ? 9.305 2.031 14.328 1 61.38 311 MET A CA 1
ATOM 2401 C C . MET A 1 311 ? 10.078 3.338 14.461 1 61.38 311 MET A C 1
ATOM 2403 O O . MET A 1 311 ? 9.648 4.375 13.953 1 61.38 311 MET A O 1
ATOM 2407 N N . PHE A 1 312 ? 11.117 3.275 15.438 1 78.62 312 PHE A N 1
ATOM 2408 C CA . PHE A 1 312 ? 12 4.438 15.492 1 78.62 312 PHE A CA 1
ATOM 2409 C C . PHE A 1 312 ? 13.195 4.258 14.57 1 78.62 312 PHE A C 1
ATOM 2411 O O . PHE A 1 312 ? 13.984 3.322 14.742 1 78.62 312 PHE A O 1
ATOM 2418 N N . LEU A 1 313 ? 13.242 5.078 13.578 1 84.06 313 LEU A N 1
ATOM 2419 C CA . LEU A 1 313 ? 14.305 5.047 12.586 1 84.06 313 LEU A CA 1
ATOM 2420 C C . LEU A 1 313 ? 15.406 6.039 12.938 1 84.06 313 LEU A C 1
ATOM 2422 O O . LEU A 1 313 ? 15.156 7.035 13.617 1 84.06 313 LEU A O 1
ATOM 2426 N N . SER A 1 314 ? 16.562 5.73 12.555 1 90.62 314 SER A N 1
ATOM 2427 C CA . SER A 1 314 ? 17.672 6.68 12.656 1 90.62 314 SER A CA 1
ATOM 2428 C C . SER A 1 314 ? 17.625 7.699 11.523 1 90.62 314 SER A C 1
ATOM 2430 O O . SER A 1 314 ? 16.906 7.523 10.547 1 90.62 314 SER A O 1
ATOM 2432 N N . GLU A 1 315 ? 18.422 8.773 11.727 1 93.44 315 GLU A N 1
ATOM 2433 C CA . GLU A 1 315 ? 18.547 9.789 10.68 1 93.44 315 GLU A CA 1
ATOM 2434 C C . GLU A 1 315 ? 18.984 9.164 9.359 1 93.44 315 GLU A C 1
ATOM 2436 O O . GLU A 1 315 ? 18.438 9.492 8.305 1 93.44 315 GLU A O 1
ATOM 2441 N N . ARG A 1 316 ? 19.953 8.281 9.438 1 94 316 ARG A N 1
ATOM 2442 C CA . ARG A 1 316 ? 20.484 7.648 8.234 1 94 316 ARG A CA 1
ATOM 2443 C C . ARG A 1 316 ? 19.438 6.762 7.566 1 94 316 ARG A C 1
ATOM 2445 O O . ARG A 1 316 ? 19.359 6.699 6.34 1 94 316 ARG A O 1
ATOM 2452 N N . GLU A 1 317 ? 18.688 6.105 8.367 1 93.62 317 GLU A N 1
ATOM 2453 C CA . GLU A 1 317 ? 17.609 5.27 7.836 1 93.62 317 GLU A CA 1
ATOM 2454 C C . GLU A 1 317 ? 16.531 6.117 7.18 1 93.62 317 GLU A C 1
ATOM 2456 O O . GLU A 1 317 ? 15.984 5.738 6.141 1 93.62 317 GLU A O 1
ATOM 2461 N N . LEU A 1 318 ? 16.266 7.242 7.797 1 96.31 318 LEU A N 1
ATOM 2462 C CA . LEU A 1 318 ? 15.273 8.148 7.234 1 96.31 318 LEU A CA 1
ATOM 2463 C C . LEU A 1 318 ? 15.734 8.703 5.891 1 96.31 318 LEU A C 1
ATOM 2465 O O . LEU A 1 318 ? 14.953 8.781 4.941 1 96.31 318 LEU A O 1
ATOM 2469 N N . GLU A 1 319 ? 16.953 9.078 5.828 1 97.31 319 GLU A N 1
ATOM 2470 C CA . GLU A 1 319 ? 17.516 9.562 4.57 1 97.31 319 GLU A CA 1
ATOM 2471 C C . GLU A 1 319 ? 17.484 8.477 3.498 1 97.31 319 GLU A C 1
ATOM 2473 O O . GLU A 1 319 ? 17.078 8.734 2.359 1 97.31 319 GLU A O 1
ATOM 2478 N N . ASP A 1 320 ? 17.875 7.324 3.896 1 96.75 320 ASP A N 1
ATOM 2479 C CA . ASP A 1 320 ? 17.891 6.188 2.982 1 96.75 320 ASP A CA 1
ATOM 2480 C C . ASP A 1 320 ? 16.5 5.871 2.469 1 96.75 320 ASP A C 1
ATOM 2482 O O . ASP A 1 320 ? 16.312 5.59 1.281 1 96.75 320 ASP A O 1
ATOM 2486 N N . LEU A 1 321 ? 15.578 5.949 3.33 1 96.12 321 LEU A N 1
ATOM 2487 C CA . LEU A 1 321 ? 14.18 5.711 2.982 1 96.12 321 LEU A CA 1
ATOM 2488 C C . LEU A 1 321 ? 13.703 6.723 1.947 1 96.12 321 LEU A C 1
ATOM 2490 O O . LEU A 1 321 ? 13.117 6.344 0.929 1 96.12 321 LEU A O 1
ATOM 2494 N N . CYS A 1 322 ? 13.961 7.98 2.139 1 97.81 322 CYS A N 1
ATOM 2495 C CA . CYS A 1 322 ? 13.562 9.016 1.193 1 97.81 322 CYS A CA 1
ATOM 2496 C C . CYS A 1 322 ? 14.234 8.805 -0.158 1 97.81 322 CYS A C 1
ATOM 2498 O O . CYS A 1 322 ? 13.578 8.844 -1.198 1 97.81 322 CYS A O 1
ATOM 2500 N N . LYS A 1 323 ? 15.469 8.516 -0.136 1 96.75 323 LYS A N 1
ATOM 2501 C CA . LYS A 1 323 ? 16.234 8.328 -1.368 1 96.75 323 LYS A CA 1
ATOM 2502 C C . LYS A 1 323 ? 15.734 7.109 -2.143 1 96.75 323 LYS A C 1
ATOM 2504 O O . LYS A 1 323 ? 15.594 7.16 -3.365 1 96.75 323 LYS A O 1
ATOM 2509 N N . SER A 1 324 ? 15.438 6.098 -1.413 1 95.75 324 SER A N 1
ATOM 2510 C CA . SER A 1 324 ? 14.977 4.863 -2.047 1 95.75 324 SER A CA 1
ATOM 2511 C C . SER A 1 324 ? 13.625 5.055 -2.719 1 95.75 324 SER A C 1
ATOM 2513 O O . SER A 1 324 ? 13.258 4.301 -3.623 1 95.75 324 SER A O 1
ATOM 2515 N N . CYS A 1 325 ? 12.922 6.062 -2.273 1 97.44 325 CYS A N 1
ATOM 2516 C CA . CYS A 1 325 ? 11.609 6.336 -2.85 1 97.44 325 CYS A CA 1
ATOM 2517 C C . CYS A 1 325 ? 11.695 7.43 -3.91 1 97.44 325 CYS A C 1
ATOM 2519 O O . CYS A 1 325 ? 10.672 7.969 -4.336 1 97.44 325 CYS A O 1
ATOM 2521 N N . GLY A 1 326 ? 12.875 7.812 -4.32 1 95.75 326 GLY A N 1
ATOM 2522 C CA . GLY A 1 326 ? 13.078 8.727 -5.438 1 95.75 326 GLY A CA 1
ATOM 2523 C C . GLY A 1 326 ? 13.094 10.18 -5.02 1 95.75 326 GLY A C 1
ATOM 2524 O O . GLY A 1 326 ? 13.133 11.078 -5.867 1 95.75 326 GLY A O 1
ATOM 2525 N N . LEU A 1 327 ? 13.07 10.461 -3.75 1 97.75 327 LEU A N 1
ATOM 2526 C CA . LEU A 1 327 ? 13.148 11.844 -3.279 1 97.75 327 LEU A CA 1
ATOM 2527 C C . LEU A 1 327 ? 14.602 12.289 -3.162 1 97.75 327 LEU A C 1
ATOM 2529 O O . LEU A 1 327 ? 15.5 11.461 -2.994 1 97.75 327 LEU A O 1
ATOM 2533 N N . VAL A 1 328 ? 14.773 13.609 -3.26 1 97.19 328 VAL A N 1
ATOM 2534 C CA . VAL A 1 328 ? 16.125 14.156 -3.23 1 97.19 328 VAL A CA 1
ATOM 2535 C C . VAL A 1 328 ? 16.188 15.352 -2.279 1 97.19 328 VAL A C 1
ATOM 2537 O O . VAL A 1 328 ? 15.148 15.805 -1.779 1 97.19 328 VAL A O 1
ATOM 2540 N N . GLY A 1 329 ? 17.391 15.805 -1.939 1 97.44 329 GLY A N 1
ATOM 2541 C CA . GLY A 1 329 ? 17.578 17 -1.13 1 97.44 329 GLY A CA 1
ATOM 2542 C C . GLY A 1 329 ? 17.203 16.797 0.327 1 97.44 329 GLY A C 1
ATOM 2543 O O . GLY A 1 329 ? 16.656 17.688 0.965 1 97.44 329 GLY A O 1
ATOM 2544 N N . PHE A 1 330 ? 17.516 15.641 0.857 1 98.12 330 PHE A N 1
ATOM 2545 C CA . PHE A 1 330 ? 17.203 15.359 2.254 1 98.12 330 PHE A CA 1
ATOM 2546 C C . PHE A 1 330 ? 17.969 16.297 3.18 1 98.12 330 PHE A C 1
ATOM 2548 O O . PHE A 1 330 ? 19.172 16.469 3.043 1 98.12 330 PHE A O 1
ATOM 2555 N N . THR A 1 331 ? 17.297 16.953 4.066 1 98.31 331 THR A N 1
ATOM 2556 C CA . THR A 1 331 ? 17.859 17.75 5.148 1 98.31 331 THR A CA 1
ATOM 2557 C C . THR A 1 331 ? 17.031 17.578 6.426 1 98.31 331 THR A C 1
ATOM 2559 O O . THR A 1 331 ? 15.883 17.141 6.379 1 98.31 331 THR A O 1
ATOM 2562 N N . CYS A 1 332 ? 17.688 17.828 7.547 1 97.81 332 CYS A N 1
ATOM 2563 C CA . CYS A 1 332 ? 16.938 17.656 8.797 1 97.81 332 CYS A CA 1
ATOM 2564 C C . CYS A 1 332 ? 17.5 18.578 9.883 1 97.81 332 CYS A C 1
ATOM 2566 O O . CYS A 1 332 ? 18.594 19.125 9.734 1 97.81 332 CYS A O 1
ATOM 2568 N N . VAL A 1 333 ? 16.688 18.859 10.844 1 97.56 333 VAL A N 1
ATOM 2569 C CA . VAL A 1 333 ? 17.047 19.484 12.102 1 97.56 333 VAL A CA 1
ATOM 2570 C C . VAL A 1 333 ? 16.672 18.578 13.266 1 97.56 333 VAL A C 1
ATOM 2572 O O . VAL A 1 333 ? 15.617 17.953 13.258 1 97.56 333 VAL A O 1
ATOM 2575 N N . ARG A 1 334 ? 17.562 18.5 14.211 1 95.31 334 ARG A N 1
ATOM 2576 C CA . ARG A 1 334 ? 17.344 17.594 15.328 1 95.31 334 ARG A CA 1
ATOM 2577 C C . ARG A 1 334 ? 17.406 18.328 16.656 1 95.31 334 ARG A C 1
ATOM 2579 O O . ARG A 1 334 ? 18.062 19.359 16.781 1 95.31 334 ARG A O 1
ATOM 2586 N N . ASN A 1 335 ? 16.688 17.828 17.562 1 94.31 335 ASN A N 1
ATOM 2587 C CA . ASN A 1 335 ? 16.688 18.219 18.969 1 94.31 335 ASN A CA 1
ATOM 2588 C C . ASN A 1 335 ? 16.297 17.062 19.875 1 94.31 335 ASN A C 1
ATOM 2590 O O . ASN A 1 335 ? 15.117 16.734 20.031 1 94.31 335 ASN A O 1
ATOM 2594 N N . GLY A 1 336 ? 17.359 16.406 20.5 1 91.06 336 GLY A N 1
ATOM 2595 C CA . GLY A 1 336 ? 17.047 15.188 21.25 1 91.06 336 GLY A CA 1
ATOM 2596 C C . GLY A 1 336 ? 16.531 14.062 20.375 1 91.06 336 GLY A C 1
ATOM 2597 O O . GLY A 1 336 ? 17.172 13.695 19.391 1 91.06 336 GLY A O 1
ATOM 2598 N N . LEU A 1 337 ? 15.336 13.617 20.766 1 90.25 337 LEU A N 1
ATOM 2599 C CA . LEU A 1 337 ? 14.727 12.539 20 1 90.25 337 LEU A CA 1
ATOM 2600 C C . LEU A 1 337 ? 13.875 13.094 18.859 1 90.25 337 LEU A C 1
ATOM 2602 O O . LEU A 1 337 ? 13.344 12.336 18.047 1 90.25 337 LEU A O 1
ATOM 2606 N N . PHE A 1 338 ? 13.82 14.375 18.859 1 93.12 338 PHE A N 1
ATOM 2607 C CA . PHE A 1 338 ? 13.039 15.062 17.828 1 93.12 338 PHE A CA 1
ATOM 2608 C C . PHE A 1 338 ? 13.859 15.227 16.562 1 93.12 338 PHE A C 1
ATOM 2610 O O . PHE A 1 338 ? 15.016 15.648 16.609 1 93.12 338 PHE A O 1
ATOM 2617 N N . ILE A 1 339 ? 13.258 14.945 15.422 1 96 339 ILE A N 1
ATOM 2618 C CA . ILE A 1 339 ? 13.844 15.25 14.117 1 96 339 ILE A CA 1
ATOM 2619 C C . ILE A 1 339 ? 12.766 15.805 13.188 1 96 339 ILE A C 1
ATOM 2621 O O . ILE A 1 339 ? 11.656 15.281 13.141 1 96 339 ILE A O 1
ATOM 2625 N N . MET A 1 340 ? 13.039 16.938 12.586 1 98.12 340 MET A N 1
ATOM 2626 C CA . MET A 1 340 ? 12.281 17.422 11.438 1 98.12 340 MET A CA 1
ATOM 2627 C C . MET A 1 340 ? 13.07 17.219 10.141 1 98.12 340 MET A C 1
ATOM 2629 O O . MET A 1 340 ? 14.211 17.672 10.039 1 98.12 340 MET A O 1
ATOM 2633 N N . LEU A 1 341 ? 12.484 16.562 9.18 1 98.5 341 LEU A N 1
ATOM 2634 C CA . LEU A 1 341 ? 13.18 16.266 7.93 1 98.5 341 LEU A CA 1
ATOM 2635 C C . LEU A 1 341 ? 12.414 16.812 6.738 1 98.5 341 LEU A C 1
ATOM 2637 O O . LEU A 1 341 ? 11.203 17.062 6.828 1 98.5 341 LEU A O 1
ATOM 2641 N N . SER A 1 342 ? 13.094 17.047 5.645 1 98.81 342 SER A N 1
ATOM 2642 C CA . SER A 1 342 ? 12.5 17.469 4.379 1 98.81 342 SER A CA 1
ATOM 2643 C C . SER A 1 342 ? 13.188 16.781 3.197 1 98.81 342 SER A C 1
ATOM 2645 O O . SER A 1 342 ? 14.383 16.484 3.258 1 98.81 342 SER A O 1
ATOM 2647 N N . ALA A 1 343 ? 12.453 16.484 2.225 1 98.62 343 ALA A N 1
ATOM 2648 C CA . ALA A 1 343 ? 12.922 15.977 0.937 1 98.62 343 ALA A CA 1
ATOM 2649 C C . ALA A 1 343 ? 12.016 16.453 -0.199 1 98.62 343 ALA A C 1
ATOM 2651 O O . ALA A 1 343 ? 10.883 16.859 0.036 1 98.62 343 ALA A O 1
ATOM 2652 N N . THR A 1 344 ? 12.57 16.406 -1.421 1 98 344 THR A N 1
ATOM 2653 C CA . THR A 1 344 ? 11.875 17 -2.553 1 98 344 THR A CA 1
ATOM 2654 C C . THR A 1 344 ? 11.75 16 -3.701 1 98 344 THR A C 1
ATOM 2656 O O . THR A 1 344 ? 12.664 15.211 -3.941 1 98 344 THR A O 1
ATOM 2659 N N . LYS A 1 345 ? 10.602 16 -4.309 1 97.12 345 LYS A N 1
ATOM 2660 C CA . LYS A 1 345 ? 10.484 15.273 -5.57 1 97.12 345 LYS A CA 1
ATOM 2661 C C . LYS A 1 345 ? 11.336 15.93 -6.656 1 97.12 345 LYS A C 1
ATOM 2663 O O . LYS A 1 345 ? 11.281 17.141 -6.855 1 97.12 345 LYS A O 1
ATOM 2668 N N . PRO A 1 346 ? 12.125 15.18 -7.406 1 94.06 346 PRO A N 1
ATOM 2669 C CA . PRO A 1 346 ? 13 15.781 -8.422 1 94.06 346 PRO A CA 1
ATOM 2670 C C . PRO A 1 346 ? 12.219 16.516 -9.508 1 94.06 346 PRO A C 1
ATOM 2672 O O . PRO A 1 346 ? 11.133 16.078 -9.898 1 94.06 346 PRO A O 1
ATOM 2675 N N . THR A 1 347 ? 12.734 17.734 -9.992 1 87.38 347 THR A N 1
ATOM 2676 C CA . THR A 1 347 ? 12.102 18.547 -11.023 1 87.38 347 THR A CA 1
ATOM 2677 C C . THR A 1 347 ? 12.359 17.969 -12.406 1 87.38 347 THR A C 1
ATOM 2679 O O . THR A 1 347 ? 11.539 18.125 -13.312 1 87.38 347 THR A O 1
ATOM 2682 N N . ASP A 1 348 ? 13.727 17.75 -12.789 1 65.5 348 ASP A N 1
ATOM 2683 C CA . ASP A 1 348 ? 14.133 17.328 -14.125 1 65.5 348 ASP A CA 1
ATOM 2684 C C . ASP A 1 348 ? 13.508 15.992 -14.508 1 65.5 348 ASP A C 1
ATOM 2686 O O . ASP A 1 348 ? 13.914 15.367 -15.484 1 65.5 348 ASP A O 1
ATOM 2690 N N . MET A 1 349 ? 12.688 15.492 -13.766 1 52.88 349 MET A N 1
ATOM 2691 C CA . MET A 1 349 ? 12.242 14.195 -14.258 1 52.88 349 MET A CA 1
ATOM 2692 C C . MET A 1 349 ? 11.492 14.352 -15.578 1 52.88 349 MET A C 1
ATOM 2694 O O . MET A 1 349 ? 10.586 15.18 -15.695 1 52.88 349 MET A O 1
ATOM 2698 N N . LEU A 1 350 ? 12.141 14.125 -16.688 1 43.16 350 LEU A N 1
ATOM 2699 C CA . LEU A 1 350 ? 11.539 14.141 -18.016 1 43.16 350 LEU A CA 1
ATOM 2700 C C . LEU A 1 350 ? 10.125 13.555 -17.969 1 43.16 350 LEU A C 1
ATOM 2702 O O . LEU A 1 350 ? 9.953 12.359 -17.734 1 43.16 350 LEU A O 1
ATOM 2706 N N . THR A 1 351 ? 9.32 14.031 -17.266 1 39.56 351 THR A N 1
ATOM 2707 C CA . THR A 1 351 ? 7.93 13.617 -17.422 1 39.56 351 THR A CA 1
ATOM 2708 C C . THR A 1 351 ? 7.574 13.438 -18.891 1 39.56 351 THR A C 1
ATOM 2710 O O . THR A 1 351 ? 7.676 14.375 -19.688 1 39.56 351 THR A O 1
ATOM 2713 N N . HIS A 1 352 ? 8 12.43 -19.578 1 33.62 352 HIS A N 1
ATOM 2714 C CA . HIS A 1 352 ? 7.418 12.195 -20.891 1 33.62 352 HIS A CA 1
ATOM 2715 C C . HIS A 1 352 ? 5.895 12.203 -20.844 1 33.62 352 HIS A C 1
ATOM 2717 O O . HIS A 1 352 ? 5.281 11.203 -20.469 1 33.62 352 HIS A O 1
ATOM 2723 N N . LEU A 1 353 ? 5.18 13.039 -20.25 1 29.59 353 LEU A N 1
ATOM 2724 C CA . LEU A 1 353 ? 3.832 13.172 -20.781 1 29.59 353 LEU A CA 1
ATOM 2725 C C . LEU A 1 353 ? 3.875 13.523 -22.266 1 29.59 353 LEU A C 1
ATOM 2727 O O . LEU A 1 353 ? 4.699 14.336 -22.703 1 29.59 353 LEU A O 1
ATOM 2731 N N . MET B 1 1 ? 48.156 -9.125 39.281 1 23.84 1 MET B N 1
ATOM 2732 C CA . MET B 1 1 ? 47.781 -10.5 39.594 1 23.84 1 MET B CA 1
ATOM 2733 C C . MET B 1 1 ? 46.438 -10.875 38.969 1 23.84 1 MET B C 1
ATOM 2735 O O . MET B 1 1 ? 45.562 -10.031 38.844 1 23.84 1 MET B O 1
ATOM 2739 N N . PRO B 1 2 ? 46.344 -12.047 38.188 1 26.69 2 PRO B N 1
ATOM 2740 C CA . PRO B 1 2 ? 45.438 -12.734 37.281 1 26.69 2 PRO B CA 1
ATOM 2741 C C . PRO B 1 2 ? 44.125 -13.156 37.938 1 26.69 2 PRO B C 1
ATOM 2743 O O . PRO B 1 2 ? 44.156 -13.898 38.906 1 26.69 2 PRO B O 1
ATOM 2746 N N . MET B 1 3 ? 43.188 -12.25 38.188 1 25.77 3 MET B N 1
ATOM 2747 C CA . MET B 1 3 ? 42.031 -12.539 39 1 25.77 3 MET B CA 1
ATOM 2748 C C . MET B 1 3 ? 41.188 -13.664 38.375 1 25.77 3 MET B C 1
ATOM 2750 O O . MET B 1 3 ? 40.75 -13.562 37.219 1 25.77 3 MET B O 1
ATOM 2754 N N . THR B 1 4 ? 41.438 -14.922 38.781 1 23.86 4 THR B N 1
ATOM 2755 C CA . THR B 1 4 ? 40.969 -16.25 38.406 1 23.86 4 THR B CA 1
ATOM 2756 C C . THR B 1 4 ? 39.438 -16.312 38.531 1 23.86 4 THR B C 1
ATOM 2758 O O . THR B 1 4 ? 38.875 -15.93 39.531 1 23.86 4 THR B O 1
ATOM 2761 N N . VAL B 1 5 ? 38.719 -16.344 37.344 1 26.33 5 VAL B N 1
ATOM 2762 C CA . VAL B 1 5 ? 37.344 -16.391 36.906 1 26.33 5 VAL B CA 1
ATOM 2763 C C . VAL B 1 5 ? 36.688 -17.672 37.438 1 26.33 5 VAL B C 1
ATOM 2765 O O . VAL B 1 5 ? 37.062 -18.781 37.094 1 26.33 5 VAL B O 1
ATOM 2768 N N . VAL B 1 6 ? 36.281 -17.734 38.75 1 22.48 6 VAL B N 1
ATOM 2769 C CA . VAL B 1 6 ? 35.812 -18.922 39.469 1 22.48 6 VAL B CA 1
ATOM 2770 C C . VAL B 1 6 ? 34.594 -19.484 38.75 1 22.48 6 VAL B C 1
ATOM 2772 O O . VAL B 1 6 ? 33.625 -18.75 38.5 1 22.48 6 VAL B O 1
ATOM 2775 N N . SER B 1 7 ? 34.625 -20.609 37.938 1 22.34 7 SER B N 1
ATOM 2776 C CA . SER B 1 7 ? 33.844 -21.5 37.094 1 22.34 7 SER B CA 1
ATOM 2777 C C . SER B 1 7 ? 32.719 -22.141 37.906 1 22.34 7 SER B C 1
ATOM 2779 O O . SER B 1 7 ? 32.812 -23.281 38.375 1 22.34 7 SER B O 1
ATOM 2781 N N . SER B 1 8 ? 31.859 -21.359 38.656 1 19.56 8 SER B N 1
ATOM 2782 C CA . SER B 1 8 ? 31.047 -22.094 39.625 1 19.56 8 SER B CA 1
ATOM 2783 C C . SER B 1 8 ? 30.156 -23.109 38.906 1 19.56 8 SER B C 1
ATOM 2785 O O . SER B 1 8 ? 29.531 -22.812 37.906 1 19.56 8 SER B O 1
ATOM 2787 N N . ARG B 1 9 ? 30.344 -24.422 39.031 1 20.67 9 ARG B N 1
ATOM 2788 C CA . ARG B 1 9 ? 29.922 -25.75 38.625 1 20.67 9 ARG B CA 1
ATOM 2789 C C . ARG B 1 9 ? 28.453 -26 39 1 20.67 9 ARG B C 1
ATOM 2791 O O . ARG B 1 9 ? 28.156 -26.266 40.188 1 20.67 9 ARG B O 1
ATOM 2798 N N . LEU B 1 10 ? 27.484 -25.141 38.625 1 20.7 10 LEU B N 1
ATOM 2799 C CA . LEU B 1 10 ? 26.156 -25.375 39.188 1 20.7 10 LEU B CA 1
ATOM 2800 C C . LEU B 1 10 ? 25.656 -26.766 38.844 1 20.7 10 LEU B C 1
ATOM 2802 O O . LEU B 1 10 ? 25.594 -27.125 37.656 1 20.7 10 LEU B O 1
ATOM 2806 N N . SER B 1 11 ? 25.781 -27.75 39.719 1 19.08 11 SER B N 1
ATOM 2807 C CA . SER B 1 11 ? 25.578 -29.188 39.688 1 19.08 11 SER B CA 1
ATOM 2808 C C . SER B 1 11 ? 24.156 -29.531 39.25 1 19.08 11 SER B C 1
ATOM 2810 O O . SER B 1 11 ? 23.953 -30.344 38.344 1 19.08 11 SER B O 1
ATOM 2812 N N . PRO B 1 12 ? 23.094 -29.656 40.188 1 20.31 12 PRO B N 1
ATOM 2813 C CA . PRO B 1 12 ? 22.703 -31.031 40.531 1 20.31 12 PRO B CA 1
ATOM 2814 C C . PRO B 1 12 ? 21.547 -31.531 39.688 1 20.31 12 PRO B C 1
ATOM 2816 O O . PRO B 1 12 ? 21.531 -32.719 39.312 1 20.31 12 PRO B O 1
ATOM 2819 N N . ALA B 1 13 ? 20.203 -30.812 39.594 1 20.58 13 ALA B N 1
ATOM 2820 C CA . ALA B 1 13 ? 19.062 -31.453 40.25 1 20.58 13 ALA B CA 1
ATOM 2821 C C . ALA B 1 13 ? 18.406 -32.5 39.344 1 20.58 13 ALA B C 1
ATOM 2823 O O . ALA B 1 13 ? 18.062 -32.188 38.188 1 20.58 13 ALA B O 1
ATOM 2824 N N . ILE B 1 14 ? 18.5 -33.75 39.562 1 21.23 14 ILE B N 1
ATOM 2825 C CA . ILE B 1 14 ? 18.156 -35.031 38.969 1 21.23 14 ILE B CA 1
ATOM 2826 C C . ILE B 1 14 ? 16.641 -35.188 38.906 1 21.23 14 ILE B C 1
ATOM 2828 O O . ILE B 1 14 ? 15.961 -35.188 39.938 1 21.23 14 ILE B O 1
ATOM 2832 N N . LEU B 1 15 ? 15.922 -34.406 38.031 1 21.55 15 LEU B N 1
ATOM 2833 C CA . LEU B 1 15 ? 14.469 -34.5 38.031 1 21.55 15 LEU B CA 1
ATOM 2834 C C . LEU B 1 15 ? 14.031 -35.969 37.938 1 21.55 15 LEU B C 1
ATOM 2836 O O . LEU B 1 15 ? 14.609 -36.75 37.156 1 21.55 15 LEU B O 1
ATOM 2840 N N . PRO B 1 16 ? 13.289 -36.469 38.906 1 21.05 16 PRO B N 1
ATOM 2841 C CA . PRO B 1 16 ? 12.906 -37.875 39.125 1 21.05 16 PRO B CA 1
ATOM 2842 C C . PRO B 1 16 ? 12.133 -38.469 37.969 1 21.05 16 PRO B C 1
ATOM 2844 O O . PRO B 1 16 ? 11.484 -37.75 37.219 1 21.05 16 PRO B O 1
ATOM 2847 N N . THR B 1 17 ? 12.508 -39.625 37.406 1 22.61 17 THR B N 1
ATOM 2848 C CA . THR B 1 17 ? 12.297 -40.562 36.312 1 22.61 17 THR B CA 1
ATOM 2849 C C . THR B 1 17 ? 10.883 -41.125 36.344 1 22.61 17 THR B C 1
ATOM 2851 O O . THR B 1 17 ? 10.375 -41.594 35.312 1 22.61 17 THR B O 1
ATOM 2854 N N . GLY B 1 18 ? 10.109 -41.281 37.531 1 19.53 18 GLY B N 1
ATOM 2855 C CA . GLY B 1 18 ? 9.602 -42.625 37.719 1 19.53 18 GLY B CA 1
ATOM 2856 C C . GLY B 1 18 ? 8.344 -42.875 36.906 1 19.53 18 GLY B C 1
ATOM 2857 O O . GLY B 1 18 ? 7.973 -44.031 36.656 1 19.53 18 GLY B O 1
ATOM 2858 N N . LEU B 1 19 ? 7.281 -41.938 36.812 1 21.94 19 LEU B N 1
ATOM 2859 C CA . LEU B 1 19 ? 6.004 -42.594 37.062 1 21.94 19 LEU B CA 1
ATOM 2860 C C . LEU B 1 19 ? 5.594 -43.438 35.844 1 21.94 19 LEU B C 1
ATOM 2862 O O . LEU B 1 19 ? 5.645 -43 34.719 1 21.94 19 LEU B O 1
ATOM 2866 N N . SER B 1 20 ? 5.488 -44.781 35.969 1 20.17 20 SER B N 1
ATOM 2867 C CA . SER B 1 20 ? 5.234 -45.969 35.188 1 20.17 20 SER B CA 1
ATOM 2868 C C . SER B 1 20 ? 3.805 -46 34.656 1 20.17 20 SER B C 1
ATOM 2870 O O . SER B 1 20 ? 2.859 -46.188 35.406 1 20.17 20 SER B O 1
ATOM 2872 N N . PHE B 1 21 ? 3.236 -44.938 34.031 1 20.89 21 PHE B N 1
ATOM 2873 C CA . PHE B 1 21 ? 1.811 -45.031 33.75 1 20.89 21 PHE B CA 1
ATOM 2874 C C . PHE B 1 21 ? 1.508 -46.312 32.969 1 20.89 21 PHE B C 1
ATOM 2876 O O . PHE B 1 21 ? 1.876 -46.406 31.781 1 20.89 21 PHE B O 1
ATOM 2883 N N . SER B 1 22 ? 1.479 -47.438 33.625 1 19.75 22 SER B N 1
ATOM 2884 C CA . SER B 1 22 ? 1.308 -48.781 33.094 1 19.75 22 SER B CA 1
ATOM 2885 C C . SER B 1 22 ? 0.099 -48.875 32.156 1 19.75 22 SER B C 1
ATOM 2887 O O . SER B 1 22 ? 0.223 -49.281 31.016 1 19.75 22 SER B O 1
ATOM 2889 N N . ARG B 1 23 ? -1.026 -49.5 32.656 1 22.62 23 ARG B N 1
ATOM 2890 C CA . ARG B 1 23 ? -1.693 -50.719 32.188 1 22.62 23 ARG B CA 1
ATOM 2891 C C . ARG B 1 23 ? -2.891 -50.375 31.312 1 22.62 23 ARG B C 1
ATOM 2893 O O . ARG B 1 23 ? -3.98 -50.094 31.812 1 22.62 23 ARG B O 1
ATOM 2900 N N . LEU B 1 24 ? -2.855 -49.375 30.469 1 20.16 24 LEU B N 1
ATOM 2901 C CA . LEU B 1 24 ? -4.148 -49.094 29.875 1 20.16 24 LEU B CA 1
ATOM 2902 C C . LEU B 1 24 ? -4.762 -50.344 29.234 1 20.16 24 LEU B C 1
ATOM 2904 O O . LEU B 1 24 ? -4.055 -51.125 28.609 1 20.16 24 LEU B O 1
ATOM 2908 N N . LEU B 1 25 ? -5.996 -50.719 29.719 1 21.88 25 LEU B N 1
ATOM 2909 C CA . LEU B 1 25 ? -6.883 -51.844 29.484 1 21.88 25 LEU B CA 1
ATOM 2910 C C . LEU B 1 25 ? -7.242 -51.969 28.016 1 21.88 25 LEU B C 1
ATOM 2912 O O . LEU B 1 25 ? -7.551 -50.969 27.359 1 21.88 25 LEU B O 1
ATOM 2916 N N . SER B 1 26 ? -6.812 -53.031 27.312 1 22.14 26 SER B N 1
ATOM 2917 C CA . SER B 1 26 ? -6.906 -53.531 25.953 1 22.14 26 SER B CA 1
ATOM 2918 C C . SER B 1 26 ? -8.359 -53.812 25.562 1 22.14 26 SER B C 1
ATOM 2920 O O . SER B 1 26 ? -8.914 -54.844 25.922 1 22.14 26 SER B O 1
ATOM 2922 N N . VAL B 1 27 ? -9.312 -52.875 25.859 1 22.7 27 VAL B N 1
ATOM 2923 C CA . VAL B 1 27 ? -10.641 -53.406 25.578 1 22.7 27 VAL B CA 1
ATOM 2924 C C . VAL B 1 27 ? -10.719 -53.875 24.125 1 22.7 27 VAL B C 1
ATOM 2926 O O . VAL B 1 27 ? -10.367 -53.125 23.219 1 22.7 27 VAL B O 1
ATOM 2929 N N . LYS B 1 28 ? -10.836 -55.156 23.922 1 21.89 28 LYS B N 1
ATOM 2930 C CA . LYS B 1 28 ? -10.945 -56.031 22.766 1 21.89 28 LYS B CA 1
ATOM 2931 C C . LYS B 1 28 ? -12.203 -55.719 21.953 1 21.89 28 LYS B C 1
ATOM 2933 O O . LYS B 1 28 ? -13.32 -56 22.406 1 21.89 28 LYS B O 1
ATOM 2938 N N . TYR B 1 29 ? -12.453 -54.438 21.562 1 20.45 29 TYR B N 1
ATOM 2939 C CA . TYR B 1 29 ? -13.711 -54.281 20.844 1 20.45 29 TYR B CA 1
ATOM 2940 C C . TYR B 1 29 ? -13.789 -55.281 19.672 1 20.45 29 TYR B C 1
ATOM 2942 O O . TYR B 1 29 ? -12.828 -55.438 18.922 1 20.45 29 TYR B O 1
ATOM 2950 N N . ALA B 1 30 ? -14.656 -56.281 19.797 1 21.59 30 ALA B N 1
ATOM 2951 C CA . ALA B 1 30 ? -15.039 -57.375 18.906 1 21.59 30 ALA B CA 1
ATOM 2952 C C . ALA B 1 30 ? -15.422 -56.844 17.516 1 21.59 30 ALA B C 1
ATOM 2954 O O . ALA B 1 30 ? -16.234 -55.938 17.406 1 21.59 30 ALA B O 1
ATOM 2955 N N . ALA B 1 31 ? -14.617 -57.125 16.484 1 22.81 31 ALA B N 1
ATOM 2956 C CA . ALA B 1 31 ? -14.562 -56.875 15.047 1 22.81 31 ALA B CA 1
ATOM 2957 C C . ALA B 1 31 ? -15.781 -57.469 14.344 1 22.81 31 ALA B C 1
ATOM 2959 O O . ALA B 1 31 ? -15.859 -58.656 14.117 1 22.81 31 ALA B O 1
ATOM 2960 N N . GLN B 1 32 ? -17 -57.156 14.891 1 22.94 32 GLN B N 1
ATOM 2961 C CA . GLN B 1 32 ? -18.047 -57.875 14.164 1 22.94 32 GLN B CA 1
ATOM 2962 C C . GLN B 1 32 ? -17.891 -57.688 12.656 1 22.94 32 GLN B C 1
ATOM 2964 O O . GLN B 1 32 ? -17.766 -56.562 12.188 1 22.94 32 GLN B O 1
ATOM 2969 N N . ARG B 1 33 ? -17.531 -58.688 11.953 1 22.31 33 ARG B N 1
ATOM 2970 C CA . ARG B 1 33 ? -17.25 -59 10.555 1 22.31 33 ARG B CA 1
ATOM 2971 C C . ARG B 1 33 ? -18.469 -58.75 9.68 1 22.31 33 ARG B C 1
ATOM 2973 O O . ARG B 1 33 ? -19.438 -59.5 9.719 1 22.31 33 ARG B O 1
ATOM 2980 N N . LEU B 1 34 ? -19.156 -57.562 9.875 1 25.41 34 LEU B N 1
ATOM 2981 C CA . LEU B 1 34 ? -20.328 -57.625 9.008 1 25.41 34 LEU B CA 1
ATOM 2982 C C . LEU B 1 34 ? -19.922 -57.938 7.57 1 25.41 34 LEU B C 1
ATOM 2984 O O . LEU B 1 34 ? -18.875 -57.5 7.098 1 25.41 34 LEU B O 1
ATOM 2988 N N . PRO B 1 35 ? -20.625 -58.938 6.969 1 23.05 35 PRO B N 1
ATOM 2989 C CA . PRO B 1 35 ? -20.375 -59.594 5.68 1 23.05 35 PRO B CA 1
ATOM 2990 C C . PRO B 1 35 ? -20.375 -58.594 4.512 1 23.05 35 PRO B C 1
ATOM 2992 O O . PRO B 1 35 ? -21.312 -57.812 4.359 1 23.05 35 PRO B O 1
ATOM 2995 N N . VAL B 1 36 ? -19.188 -58.062 4.078 1 21.12 36 VAL B N 1
ATOM 2996 C CA . VAL B 1 36 ? -18.891 -57.031 3.086 1 21.12 36 VAL B CA 1
ATOM 2997 C C . VAL B 1 36 ? -19.375 -57.469 1.71 1 21.12 36 VAL B C 1
ATOM 2999 O O . VAL B 1 36 ? -19.625 -56.656 0.833 1 21.12 36 VAL B O 1
ATOM 3002 N N . SER B 1 37 ? -19.484 -58.844 1.351 1 20.2 37 SER B N 1
ATOM 3003 C CA . SER B 1 37 ? -18.797 -59.094 0.096 1 20.2 37 SER B CA 1
ATOM 3004 C C . SER B 1 37 ? -19.594 -58.594 -1.1 1 20.2 37 SER B C 1
ATOM 3006 O O . SER B 1 37 ? -19.078 -58.531 -2.213 1 20.2 37 SER B O 1
ATOM 3008 N N . ALA B 1 38 ? -20.953 -58.656 -1.132 1 25.14 38 ALA B N 1
ATOM 3009 C CA . ALA B 1 38 ? -21.391 -59.125 -2.451 1 25.14 38 ALA B CA 1
ATOM 3010 C C . ALA B 1 38 ? -21.094 -58.062 -3.516 1 25.14 38 ALA B C 1
ATOM 3012 O O . ALA B 1 38 ? -21.562 -56.938 -3.416 1 25.14 38 ALA B O 1
ATOM 3013 N N . LEU B 1 39 ? -19.938 -58.156 -4.285 1 20.58 39 LEU B N 1
ATOM 3014 C CA . LEU B 1 39 ? -19.312 -57.438 -5.379 1 20.58 39 LEU B CA 1
ATOM 3015 C C . LEU B 1 39 ? -20.25 -57.312 -6.57 1 20.58 39 LEU B C 1
ATOM 3017 O O . LEU B 1 39 ? -20.594 -58.312 -7.203 1 20.58 39 LEU B O 1
ATOM 3021 N N . ILE B 1 40 ? -21.469 -56.719 -6.445 1 23.66 40 ILE B N 1
ATOM 3022 C CA . ILE B 1 40 ? -22.281 -56.656 -7.664 1 23.66 40 ILE B CA 1
ATOM 3023 C C . ILE B 1 40 ? -21.453 -56.062 -8.789 1 23.66 40 ILE B C 1
ATOM 3025 O O . ILE B 1 40 ? -20.859 -54.969 -8.625 1 23.66 40 ILE B O 1
ATOM 3029 N N . SER B 1 41 ? -20.953 -56.875 -9.742 1 22.38 41 SER B N 1
ATOM 3030 C CA . SER B 1 41 ? -20.219 -56.625 -10.977 1 22.38 41 SER B CA 1
ATOM 3031 C C . SER B 1 41 ? -20.984 -55.656 -11.898 1 22.38 41 SER B C 1
ATOM 3033 O O . SER B 1 41 ? -21.984 -56.062 -12.484 1 22.38 41 SER B O 1
ATOM 3035 N N . ALA B 1 42 ? -21.406 -54.5 -11.5 1 23.77 42 ALA B N 1
ATOM 3036 C CA . ALA B 1 42 ? -22.078 -53.719 -12.539 1 23.77 42 ALA B CA 1
ATOM 3037 C C . ALA B 1 42 ? -21.156 -53.5 -13.734 1 23.77 42 ALA B C 1
ATOM 3039 O O . ALA B 1 42 ? -20 -53.094 -13.562 1 23.77 42 ALA B O 1
ATOM 3040 N N . ARG B 1 43 ? -21.422 -54.156 -14.859 1 24.89 43 ARG B N 1
ATOM 3041 C CA . ARG B 1 43 ? -20.875 -54.031 -16.203 1 24.89 43 ARG B CA 1
ATOM 3042 C C . ARG B 1 43 ? -20.828 -52.562 -16.641 1 24.89 43 ARG B C 1
ATOM 3044 O O . ARG B 1 43 ? -21.859 -51.906 -16.734 1 24.89 43 ARG B O 1
ATOM 3051 N N . ALA B 1 44 ? -19.766 -51.844 -16.234 1 24.38 44 ALA B N 1
ATOM 3052 C CA . ALA B 1 44 ? -19.469 -50.5 -16.688 1 24.38 44 ALA B CA 1
ATOM 3053 C C . ALA B 1 44 ? -19.281 -50.469 -18.203 1 24.38 44 ALA B C 1
ATOM 3055 O O . ALA B 1 44 ? -18.375 -51.094 -18.734 1 24.38 44 ALA B O 1
ATOM 3056 N N . SER B 1 45 ? -20.359 -50.406 -18.922 1 26.19 45 SER B N 1
ATOM 3057 C CA . SER B 1 45 ? -20.219 -50.125 -20.344 1 26.19 45 SER B CA 1
ATOM 3058 C C . SER B 1 45 ? -19.312 -48.938 -20.594 1 26.19 45 SER B C 1
ATOM 3060 O O . SER B 1 45 ? -19.453 -47.906 -19.953 1 26.19 45 SER B O 1
ATOM 3062 N N . SER B 1 46 ? -18.094 -49.219 -20.969 1 24.97 46 SER B N 1
ATOM 3063 C CA . SER B 1 46 ? -17.016 -48.312 -21.344 1 24.97 46 SER B CA 1
ATOM 3064 C C . SER B 1 46 ? -17.406 -47.469 -22.547 1 24.97 46 SER B C 1
ATOM 3066 O O . SER B 1 46 ? -17.438 -47.938 -23.672 1 24.97 46 SER B O 1
ATOM 3068 N N . ALA B 1 47 ? -18.469 -46.688 -22.531 1 30.3 47 ALA B N 1
ATOM 3069 C CA . ALA B 1 47 ? -18.547 -45.812 -23.688 1 30.3 47 ALA B CA 1
ATOM 3070 C C . ALA B 1 47 ? -17.297 -44.969 -23.828 1 30.3 47 ALA B C 1
ATOM 3072 O O . ALA B 1 47 ? -16.891 -44.281 -22.875 1 30.3 47 ALA B O 1
ATOM 3073 N N . SER B 1 48 ? -16.422 -45.438 -24.609 1 25.2 48 SER B N 1
ATOM 3074 C CA . SER B 1 48 ? -15.242 -44.688 -25.062 1 25.2 48 SER B CA 1
ATOM 3075 C C . SER B 1 48 ? -15.617 -43.281 -25.562 1 25.2 48 SER B C 1
ATOM 3077 O O . SER B 1 48 ? -16.281 -43.156 -26.594 1 25.2 48 SER B O 1
ATOM 3079 N N . VAL B 1 49 ? -16.031 -42.375 -24.734 1 30.03 49 VAL B N 1
ATOM 3080 C CA . VAL B 1 49 ? -16.141 -41.031 -25.25 1 30.03 49 VAL B CA 1
ATOM 3081 C C . VAL B 1 49 ? -14.812 -40.625 -25.891 1 30.03 49 VAL B C 1
ATOM 3083 O O . VAL B 1 49 ? -13.773 -40.625 -25.219 1 30.03 49 VAL B O 1
ATOM 3086 N N . GLU B 1 50 ? -14.789 -40.844 -27.188 1 27.23 50 GLU B N 1
ATOM 3087 C CA . GLU B 1 50 ? -13.695 -40.219 -27.922 1 27.23 50 GLU B CA 1
ATOM 3088 C C . GLU B 1 50 ? -13.461 -38.781 -27.453 1 27.23 50 GLU B C 1
ATOM 3090 O O . GLU B 1 50 ? -14.375 -37.969 -27.484 1 27.23 50 GLU B O 1
ATOM 3095 N N . THR B 1 51 ? -12.664 -38.594 -26.484 1 27.75 51 THR B N 1
ATOM 3096 C CA . THR B 1 51 ? -12.156 -37.281 -26.109 1 27.75 51 THR B CA 1
ATOM 3097 C C . THR B 1 51 ? -11.656 -36.531 -27.328 1 27.75 51 THR B C 1
ATOM 3099 O O . THR B 1 51 ? -10.727 -36.969 -28 1 27.75 51 THR B O 1
ATOM 3102 N N . LYS B 1 52 ? -12.594 -35.906 -28.031 1 35.12 52 LYS B N 1
ATOM 3103 C CA . LYS B 1 52 ? -12.148 -34.906 -29 1 35.12 52 LYS B CA 1
ATOM 3104 C C . LYS B 1 52 ? -10.898 -34.188 -28.516 1 35.12 52 LYS B C 1
ATOM 3106 O O . LYS B 1 52 ? -10.828 -33.781 -27.359 1 35.12 52 LYS B O 1
ATOM 3111 N N . SER B 1 53 ? -9.773 -34.531 -29.094 1 30.23 53 SER B N 1
ATOM 3112 C CA . SER B 1 53 ? -8.469 -33.906 -28.953 1 30.23 53 SER B CA 1
ATOM 3113 C C . SER B 1 53 ? -8.594 -32.406 -28.75 1 30.23 53 SER B C 1
ATOM 3115 O O . SER B 1 53 ? -9.531 -31.766 -29.25 1 30.23 53 SER B O 1
ATOM 3117 N N . SER B 1 54 ? -8.031 -31.891 -27.594 1 33.53 54 SER B N 1
ATOM 3118 C CA . SER B 1 54 ? -7.84 -30.516 -27.141 1 33.53 54 SER B CA 1
ATOM 3119 C C . SER B 1 54 ? -7.363 -29.625 -28.281 1 33.53 54 SER B C 1
ATOM 3121 O O . SER B 1 54 ? -6.398 -29.953 -28.969 1 33.53 54 SER B O 1
ATOM 3123 N N . VAL B 1 55 ? -8.219 -29.062 -29.062 1 35 55 VAL B N 1
ATOM 3124 C CA . VAL B 1 55 ? -7.887 -27.969 -29.969 1 35 55 VAL B CA 1
ATOM 3125 C C . VAL B 1 55 ? -6.73 -27.156 -29.391 1 35 55 VAL B C 1
ATOM 3127 O O . VAL B 1 55 ? -6.793 -26.688 -28.234 1 35 55 VAL B O 1
ATOM 3130 N N . ASP B 1 56 ? -5.461 -27.375 -29.781 1 35.94 56 ASP B N 1
ATOM 3131 C CA . ASP B 1 56 ? -4.262 -26.562 -29.609 1 35.94 56 ASP B CA 1
ATOM 3132 C C . ASP B 1 56 ? -4.551 -25.094 -29.891 1 35.94 56 ASP B C 1
ATOM 3134 O O . ASP B 1 56 ? -4.781 -24.703 -31.047 1 35.94 56 ASP B O 1
ATOM 3138 N N . TYR B 1 57 ? -5.379 -24.422 -29.172 1 37.34 57 TYR B N 1
ATOM 3139 C CA . TYR B 1 57 ? -5.449 -22.969 -29.344 1 37.34 57 TYR B CA 1
ATOM 3140 C C . TYR B 1 57 ? -4.055 -22.359 -29.406 1 37.34 57 TYR B C 1
ATOM 3142 O O . TYR B 1 57 ? -3.281 -22.484 -28.453 1 37.34 57 TYR B O 1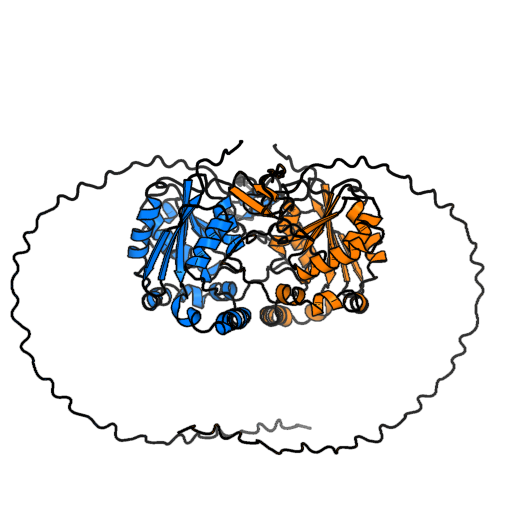
ATOM 3150 N N . VAL B 1 58 ? -3.359 -22.422 -30.531 1 38.94 58 VAL B N 1
ATOM 3151 C CA . VAL B 1 58 ? -2.158 -21.641 -30.766 1 38.94 58 VAL B CA 1
ATOM 3152 C C . VAL B 1 58 ? -2.404 -20.188 -30.344 1 38.94 58 VAL B C 1
ATOM 3154 O O . VAL B 1 58 ? -3.148 -19.469 -31.016 1 38.94 58 VAL B O 1
ATOM 3157 N N . VAL B 1 59 ? -2.422 -19.875 -29.062 1 47.91 59 VAL B N 1
ATOM 3158 C CA . VAL B 1 59 ? -2.639 -18.516 -28.562 1 47.91 59 VAL B CA 1
ATOM 3159 C C . VAL B 1 59 ? -1.427 -17.641 -28.891 1 47.91 59 VAL B C 1
ATOM 3161 O O . VAL B 1 59 ? -0.287 -18.031 -28.625 1 47.91 59 VAL B O 1
ATOM 3164 N N . GLU B 1 60 ? -1.497 -16.75 -29.875 1 46.59 60 GLU B N 1
ATOM 3165 C CA . GLU B 1 60 ? -0.468 -15.766 -30.172 1 46.59 60 GLU B CA 1
ATOM 3166 C C . GLU B 1 60 ? -0.02 -15.039 -28.906 1 46.59 60 GLU B C 1
ATOM 3168 O O . GLU B 1 60 ? -0.838 -14.438 -28.203 1 46.59 60 GLU B O 1
ATOM 3173 N N . LYS B 1 61 ? 1.273 -15.422 -28.438 1 56.09 61 LYS B N 1
ATOM 3174 C CA . LYS B 1 61 ? 1.887 -14.906 -27.219 1 56.09 61 LYS B CA 1
ATOM 3175 C C . LYS B 1 61 ? 2.543 -13.547 -27.469 1 56.09 61 LYS B C 1
ATOM 3177 O O . LYS B 1 61 ? 3.34 -13.398 -28.391 1 56.09 61 LYS B O 1
ATOM 3182 N N . GLU B 1 62 ? 1.873 -12.352 -27.234 1 53.91 62 GLU B N 1
ATOM 3183 C CA . GLU B 1 62 ? 2.467 -11.023 -27.312 1 53.91 62 GLU B CA 1
ATOM 3184 C C . GLU B 1 62 ? 3.242 -10.695 -26.031 1 53.91 62 GLU B C 1
ATOM 3186 O O . GLU B 1 62 ? 2.674 -10.688 -24.938 1 53.91 62 GLU B O 1
ATOM 3191 N N . LYS B 1 63 ? 4.719 -10.656 -26.141 1 66.12 63 LYS B N 1
ATOM 3192 C CA . LYS B 1 63 ? 5.574 -10.305 -25 1 66.12 63 LYS B CA 1
ATOM 3193 C C . LYS B 1 63 ? 5.711 -8.789 -24.859 1 66.12 63 LYS B C 1
ATOM 3195 O O . LYS B 1 63 ? 6.402 -8.148 -25.656 1 66.12 63 LYS B O 1
ATOM 3200 N N . LYS B 1 64 ? 4.695 -8.133 -24.219 1 75.31 64 LYS B N 1
ATOM 3201 C CA . LYS B 1 64 ? 4.777 -6.715 -23.875 1 75.31 64 LYS B CA 1
ATOM 3202 C C . LYS B 1 64 ? 5.371 -6.52 -22.484 1 75.31 64 LYS B C 1
ATOM 3204 O O . LYS B 1 64 ? 5.125 -7.328 -21.578 1 75.31 64 LYS B O 1
ATOM 3209 N N . ASN B 1 65 ? 6.305 -5.543 -22.391 1 85.44 65 ASN B N 1
ATOM 3210 C CA . ASN B 1 65 ? 6.867 -5.199 -21.094 1 85.44 65 ASN B CA 1
ATOM 3211 C C . ASN B 1 65 ? 5.805 -4.625 -20.156 1 85.44 65 ASN B C 1
ATOM 3213 O O . ASN B 1 65 ? 5.246 -3.561 -20.422 1 85.44 65 ASN B O 1
ATOM 3217 N N . ILE B 1 66 ? 5.512 -5.344 -19.141 1 95.81 66 ILE B N 1
ATOM 3218 C CA . ILE B 1 66 ? 4.41 -4.914 -18.281 1 95.81 66 ILE B CA 1
ATOM 3219 C C . ILE B 1 66 ? 4.953 -4.504 -16.922 1 95.81 66 ILE B C 1
ATOM 3221 O O . ILE B 1 66 ? 4.188 -4.098 -16.031 1 95.81 66 ILE B O 1
ATOM 3225 N N . LEU B 1 67 ? 6.32 -4.555 -16.688 1 96.69 67 LEU B N 1
ATOM 3226 C CA . LEU B 1 67 ? 6.918 -4.215 -15.398 1 96.69 67 LEU B CA 1
ATOM 3227 C C . LEU B 1 67 ? 6.906 -2.705 -15.18 1 96.69 67 LEU B C 1
ATOM 3229 O O . LEU B 1 67 ? 7.148 -1.936 -16.109 1 96.69 67 LEU B O 1
ATOM 3233 N N . ALA B 1 68 ? 6.609 -2.293 -14.016 1 98.06 68 ALA B N 1
ATOM 3234 C CA . ALA B 1 68 ? 6.523 -0.881 -13.656 1 98.06 68 ALA B CA 1
ATOM 3235 C C . ALA B 1 68 ? 7.207 -0.616 -12.312 1 98.06 68 ALA B C 1
ATOM 3237 O O . ALA B 1 68 ? 7.395 -1.534 -11.516 1 98.06 68 ALA B O 1
ATOM 3238 N N . CYS B 1 69 ? 7.602 0.618 -12.141 1 97.44 69 CYS B N 1
ATOM 3239 C CA . CYS B 1 69 ? 8.188 1.077 -10.883 1 97.44 69 CYS B CA 1
ATOM 3240 C C . CYS B 1 69 ? 7.191 0.962 -9.742 1 97.44 69 CYS B C 1
ATOM 3242 O O . CYS B 1 69 ? 6.066 1.459 -9.836 1 97.44 69 CYS B O 1
ATOM 3244 N N . PRO B 1 70 ? 7.578 0.316 -8.648 1 98 70 PRO B N 1
ATOM 3245 C CA . PRO B 1 70 ? 6.637 0.174 -7.539 1 98 70 PRO B CA 1
ATOM 3246 C C . PRO B 1 70 ? 6.418 1.482 -6.781 1 98 70 PRO B C 1
ATOM 3248 O O . PRO B 1 70 ? 5.59 1.539 -5.867 1 98 70 PRO B O 1
ATOM 3251 N N . ILE B 1 71 ? 7.105 2.514 -7.117 1 97.5 71 ILE B N 1
ATOM 3252 C CA . ILE B 1 71 ? 6.941 3.811 -6.473 1 97.5 71 ILE B CA 1
ATOM 3253 C C . ILE B 1 71 ? 5.949 4.66 -7.262 1 97.5 71 ILE B C 1
ATOM 3255 O O . ILE B 1 71 ? 4.934 5.102 -6.723 1 97.5 71 ILE B O 1
ATOM 3259 N N . CYS B 1 72 ? 6.195 4.82 -8.555 1 96.38 72 CYS B N 1
ATOM 3260 C CA . CYS B 1 72 ? 5.398 5.766 -9.328 1 96.38 72 CYS B CA 1
ATOM 3261 C C . CYS B 1 72 ? 4.488 5.035 -10.312 1 96.38 72 CYS B C 1
ATOM 3263 O O . CYS B 1 72 ? 3.615 5.648 -10.93 1 96.38 72 CYS B O 1
ATOM 3265 N N . TYR B 1 73 ? 4.668 3.75 -10.602 1 96.94 73 TYR B N 1
ATOM 3266 C CA . TYR B 1 73 ? 3.869 2.861 -11.438 1 96.94 73 TYR B CA 1
ATOM 3267 C C . TYR B 1 73 ? 4.066 3.18 -12.922 1 96.94 73 TYR B C 1
ATOM 3269 O O . TYR B 1 73 ? 3.258 2.777 -13.758 1 96.94 73 TYR B O 1
ATOM 3277 N N . ASN B 1 74 ? 5.145 3.961 -13.227 1 95.44 74 ASN B N 1
ATOM 3278 C CA . ASN B 1 74 ? 5.531 4.137 -14.625 1 95.44 74 ASN B CA 1
ATOM 3279 C C . ASN B 1 74 ? 6.441 3.01 -15.102 1 95.44 74 ASN B C 1
ATOM 3281 O O . ASN B 1 74 ? 7 2.271 -14.289 1 95.44 74 ASN B O 1
ATOM 3285 N N . SER B 1 75 ? 6.559 2.85 -16.391 1 95.81 75 SER B N 1
ATOM 3286 C CA . SER B 1 75 ? 7.262 1.73 -17.016 1 95.81 75 SER B CA 1
ATOM 3287 C C . SER B 1 75 ? 8.734 1.717 -16.625 1 95.81 75 SER B C 1
ATOM 3289 O O . SER B 1 75 ? 9.375 2.77 -16.531 1 95.81 75 SER B O 1
ATOM 3291 N N . LEU B 1 76 ? 9.234 0.561 -16.391 1 94.81 76 LEU B N 1
ATOM 3292 C CA . LEU B 1 76 ? 10.664 0.358 -16.156 1 94.81 76 LEU B CA 1
ATOM 3293 C C . LEU B 1 76 ? 11.391 0.049 -17.469 1 94.81 76 LEU B C 1
ATOM 3295 O O . LEU B 1 76 ? 10.883 -0.7 -18.297 1 94.81 76 LEU B O 1
ATOM 3299 N N . ALA B 1 77 ? 12.539 0.659 -17.656 1 89.5 77 ALA B N 1
ATOM 3300 C CA . ALA B 1 77 ? 13.352 0.405 -18.844 1 89.5 77 ALA B CA 1
ATOM 3301 C C . ALA B 1 77 ? 14.508 -0.539 -18.531 1 89.5 77 ALA B C 1
ATOM 3303 O O . ALA B 1 77 ? 15.086 -0.474 -17.438 1 89.5 77 ALA B O 1
ATOM 3304 N N . ALA B 1 78 ? 14.75 -1.484 -19.438 1 83.69 78 ALA B N 1
ATOM 3305 C CA . ALA B 1 78 ? 15.906 -2.361 -19.266 1 83.69 78 ALA B CA 1
ATOM 3306 C C . ALA B 1 78 ? 17.203 -1.622 -19.562 1 83.69 78 ALA B C 1
ATOM 3308 O O . ALA B 1 78 ? 17.266 -0.828 -20.516 1 83.69 78 ALA B O 1
ATOM 3309 N N . LEU B 1 79 ? 18.094 -1.545 -18.578 1 63.75 79 LEU B N 1
ATOM 3310 C CA . LEU B 1 79 ? 19.422 -1.005 -18.875 1 63.75 79 LEU B CA 1
ATOM 3311 C C . LEU B 1 79 ? 20.344 -2.098 -19.391 1 63.75 79 LEU B C 1
ATOM 3313 O O . LEU B 1 79 ? 20.453 -3.164 -18.766 1 63.75 79 LEU B O 1
ATOM 3317 N N . ILE B 1 80 ? 20.469 -2.188 -20.641 1 51.56 80 ILE B N 1
ATOM 3318 C CA . ILE B 1 80 ? 21.453 -3.092 -21.219 1 51.56 80 ILE B CA 1
ATOM 3319 C C . ILE B 1 80 ? 22.859 -2.65 -20.797 1 51.56 80 ILE B C 1
ATOM 3321 O O . ILE B 1 80 ? 23.25 -1.507 -21.031 1 51.56 80 ILE B O 1
ATOM 3325 N N . SER B 1 81 ? 23.312 -3.111 -19.719 1 47.38 81 SER B N 1
ATOM 3326 C CA . SER B 1 81 ? 24.719 -2.826 -19.453 1 47.38 81 SER B CA 1
ATOM 3327 C C . SER B 1 81 ? 25.562 -3.008 -20.703 1 47.38 81 SER B C 1
ATOM 3329 O O . SER B 1 81 ? 25.5 -4.055 -21.359 1 47.38 81 SER B O 1
ATOM 3331 N N . GLN B 1 82 ? 25.688 -2.045 -21.516 1 40.16 82 GLN B N 1
ATOM 3332 C CA . GLN B 1 82 ? 26.797 -2.174 -22.469 1 40.16 82 GLN B CA 1
ATOM 3333 C C . GLN B 1 82 ? 28.031 -2.77 -21.797 1 40.16 82 GLN B C 1
ATOM 3335 O O . GLN B 1 82 ? 28.328 -2.461 -20.641 1 40.16 82 GLN B O 1
ATOM 3340 N N . PRO B 1 83 ? 28.438 -3.932 -22.328 1 38.81 83 PRO B N 1
ATOM 3341 C CA . PRO B 1 83 ? 29.734 -4.418 -21.859 1 38.81 83 PRO B CA 1
ATOM 3342 C C . PRO B 1 83 ? 30.766 -3.299 -21.719 1 38.81 83 PRO B C 1
ATOM 3344 O O . PRO B 1 83 ? 31.094 -2.627 -22.688 1 38.81 83 PRO B O 1
ATOM 3347 N N . HIS B 1 84 ? 30.656 -2.371 -20.875 1 38.19 84 HIS B N 1
ATOM 3348 C CA . HIS B 1 84 ? 31.891 -1.611 -20.812 1 38.19 84 HIS B CA 1
ATOM 3349 C C . HIS B 1 84 ? 33.094 -2.533 -20.625 1 38.19 84 HIS B C 1
ATOM 3351 O O . HIS B 1 84 ? 33 -3.568 -19.969 1 38.19 84 HIS B O 1
ATOM 3357 N N . GLU B 1 85 ? 34.188 -2.432 -21.484 1 35.78 85 GLU B N 1
ATOM 3358 C CA . GLU B 1 85 ? 35.5 -3.078 -21.484 1 35.78 85 GLU B CA 1
ATOM 3359 C C . GLU B 1 85 ? 36.031 -3.223 -20.078 1 35.78 85 GLU B C 1
ATOM 3361 O O . GLU B 1 85 ? 37.031 -3.926 -19.844 1 35.78 85 GLU B O 1
ATOM 3366 N N . SER B 1 86 ? 36 -2.189 -19.25 1 35.94 86 SER B N 1
ATOM 3367 C CA . SER B 1 86 ? 36.875 -2.383 -18.109 1 35.94 86 SER B CA 1
ATOM 3368 C C . SER B 1 86 ? 36.406 -3.516 -17.219 1 35.94 86 SER B C 1
ATOM 3370 O O . SER B 1 86 ? 35.219 -3.699 -17.031 1 35.94 86 SER B O 1
ATOM 3372 N N . ALA B 1 87 ? 37.281 -4.566 -16.891 1 35.03 87 ALA B N 1
ATOM 3373 C CA . ALA B 1 87 ? 37.375 -5.863 -16.219 1 35.03 87 ALA B CA 1
ATOM 3374 C C . ALA B 1 87 ? 36.594 -5.852 -14.914 1 35.03 87 ALA B C 1
ATOM 3376 O O . ALA B 1 87 ? 36.469 -6.883 -14.25 1 35.03 87 ALA B O 1
ATOM 3377 N N . GLU B 1 88 ? 36.469 -4.672 -14.258 1 35.5 88 GLU B N 1
ATOM 3378 C CA . GLU B 1 88 ? 36.281 -4.969 -12.844 1 35.5 88 GLU B CA 1
ATOM 3379 C C . GLU B 1 88 ? 34.906 -5.586 -12.609 1 35.5 88 GLU B C 1
ATOM 3381 O O . GLU B 1 88 ? 34.781 -6.609 -11.938 1 35.5 88 GLU B O 1
ATOM 3386 N N . SER B 1 89 ? 33.875 -4.676 -12.125 1 37.56 89 SER B N 1
ATOM 3387 C CA . SER B 1 89 ? 32.781 -5.355 -11.406 1 37.56 89 SER B CA 1
ATOM 3388 C C . SER B 1 89 ? 31.797 -6 -12.367 1 37.56 89 SER B C 1
ATOM 3390 O O . SER B 1 89 ? 31.172 -5.312 -13.172 1 37.56 89 SER B O 1
ATOM 3392 N N . PRO B 1 90 ? 31.969 -7.207 -12.789 1 37.66 90 PRO B N 1
ATOM 3393 C CA . PRO B 1 90 ? 31.094 -8.055 -13.594 1 37.66 90 PRO B CA 1
ATOM 3394 C C . PRO B 1 90 ? 29.625 -7.922 -13.195 1 37.66 90 PRO B C 1
ATOM 3396 O O . PRO B 1 90 ? 28.812 -8.789 -13.539 1 37.66 90 PRO B O 1
ATOM 3399 N N . ALA B 1 91 ? 29.188 -7.176 -12.242 1 40.41 91 ALA B N 1
ATOM 3400 C CA . ALA B 1 91 ? 27.844 -7.656 -11.945 1 40.41 91 ALA B CA 1
ATOM 3401 C C . ALA B 1 91 ? 26.969 -7.656 -13.195 1 40.41 91 ALA B C 1
ATOM 3403 O O . ALA B 1 91 ? 26.578 -6.594 -13.688 1 40.41 91 ALA B O 1
ATOM 3404 N N . SER B 1 92 ? 27.016 -8.438 -14.141 1 46.22 92 SER B N 1
ATOM 3405 C CA . SER B 1 92 ? 26.25 -8.859 -15.312 1 46.22 92 SER B CA 1
ATOM 3406 C C . SER B 1 92 ? 24.75 -8.828 -15.047 1 46.22 92 SER B C 1
ATOM 3408 O O . SER B 1 92 ? 23.969 -9.336 -15.844 1 46.22 92 SER B O 1
ATOM 3410 N N . GLY B 1 93 ? 24.281 -8.336 -13.953 1 55.38 93 GLY B N 1
ATOM 3411 C CA . GLY B 1 93 ? 22.875 -8.617 -13.68 1 55.38 93 GLY B CA 1
ATOM 3412 C C . GLY B 1 93 ? 21.938 -7.621 -14.32 1 55.38 93 GLY B C 1
ATOM 3413 O O . GLY B 1 93 ? 22.344 -6.527 -14.719 1 55.38 93 GLY B O 1
ATOM 3414 N N . THR B 1 94 ? 20.859 -7.965 -15.055 1 64.12 94 THR B N 1
ATOM 3415 C CA . THR B 1 94 ? 19.766 -7.18 -15.617 1 64.12 94 THR B CA 1
ATOM 3416 C C . THR B 1 94 ? 19.25 -6.156 -14.609 1 64.12 94 THR B C 1
ATOM 3418 O O . THR B 1 94 ? 19 -6.488 -13.445 1 64.12 94 THR B O 1
ATOM 3421 N N . HIS B 1 95 ? 19.531 -4.812 -15.031 1 84.06 95 HIS B N 1
ATOM 3422 C CA . HIS B 1 95 ? 19 -3.721 -14.227 1 84.06 95 HIS B CA 1
ATOM 3423 C C . HIS B 1 95 ? 17.812 -3.059 -14.914 1 84.06 95 HIS B C 1
ATOM 3425 O O . HIS B 1 95 ? 17.75 -3.002 -16.141 1 84.06 95 HIS B O 1
ATOM 3431 N N . LEU B 1 96 ? 16.844 -2.881 -14.156 1 93.06 96 LEU B N 1
ATOM 3432 C CA . LEU B 1 96 ? 15.719 -2.047 -14.586 1 93.06 96 LEU B CA 1
ATOM 3433 C C . LEU B 1 96 ? 15.828 -0.646 -14 1 93.06 96 LEU B C 1
ATOM 3435 O O . LEU B 1 96 ? 16.312 -0.476 -12.875 1 93.06 96 LEU B O 1
ATOM 3439 N N . GLN B 1 97 ? 15.469 0.329 -14.789 1 93.38 97 GLN B N 1
ATOM 3440 C CA . GLN B 1 97 ? 15.578 1.717 -14.352 1 93.38 97 GLN B CA 1
ATOM 3441 C C . GLN B 1 97 ? 14.25 2.449 -14.492 1 93.38 97 GLN B C 1
ATOM 3443 O O . GLN B 1 97 ? 13.555 2.291 -15.5 1 93.38 97 GLN B O 1
ATOM 3448 N N . CYS B 1 98 ? 13.914 3.148 -13.453 1 94.06 98 CYS B N 1
ATOM 3449 C CA . CYS B 1 98 ? 12.805 4.09 -13.539 1 94.06 98 CYS B CA 1
ATOM 3450 C C . CYS B 1 98 ? 13.305 5.504 -13.797 1 94.06 98 CYS B C 1
ATOM 3452 O O . CYS B 1 98 ? 13.984 6.086 -12.953 1 94.06 98 CYS B O 1
ATOM 3454 N N . LYS B 1 99 ? 12.906 6.098 -14.836 1 90.5 99 LYS B N 1
ATOM 3455 C CA . LYS B 1 99 ? 13.352 7.445 -15.188 1 90.5 99 LYS B CA 1
ATOM 3456 C C . LYS B 1 99 ? 12.641 8.492 -14.344 1 90.5 99 LYS B C 1
ATOM 3458 O O . LYS B 1 99 ? 13.195 9.555 -14.055 1 90.5 99 LYS B O 1
ATOM 3463 N N . THR B 1 100 ? 11.461 8.148 -13.906 1 90.81 100 THR B N 1
ATOM 3464 C CA . THR B 1 100 ? 10.664 9.094 -13.125 1 90.81 100 THR B CA 1
ATOM 3465 C C . THR B 1 100 ? 11.227 9.234 -11.711 1 90.81 100 THR B C 1
ATOM 3467 O O . THR B 1 100 ? 11.391 10.352 -11.219 1 90.81 100 THR B O 1
ATOM 3470 N N . CYS B 1 101 ? 11.602 8.141 -11.117 1 93.06 101 CYS B N 1
ATOM 3471 C CA . CYS B 1 101 ? 12.086 8.148 -9.742 1 93.06 101 CYS B CA 1
ATOM 3472 C C . CYS B 1 101 ? 13.609 8.125 -9.695 1 93.06 101 CYS B C 1
ATOM 3474 O O . CYS B 1 101 ? 14.203 8.227 -8.625 1 93.06 101 CYS B O 1
ATOM 3476 N N . ASN B 1 102 ? 14.234 8.016 -10.82 1 90.19 102 ASN B N 1
ATOM 3477 C CA . ASN B 1 102 ? 15.688 7.848 -10.898 1 90.19 102 ASN B CA 1
ATOM 3478 C C . ASN B 1 102 ? 16.172 6.73 -9.984 1 90.19 102 ASN B C 1
ATOM 3480 O O . ASN B 1 102 ? 17.094 6.934 -9.188 1 90.19 102 ASN B O 1
ATOM 3484 N N . LYS B 1 103 ? 15.555 5.625 -10.086 1 92.69 103 LYS B N 1
ATOM 3485 C CA . LYS B 1 103 ? 15.891 4.465 -9.258 1 92.69 103 LYS B CA 1
ATOM 3486 C C . LYS B 1 103 ? 16.172 3.238 -10.125 1 92.69 103 LYS B C 1
ATOM 3488 O O . LYS B 1 103 ? 15.492 3.012 -11.133 1 92.69 103 LYS B O 1
ATOM 3493 N N . SER B 1 104 ? 17.141 2.525 -9.703 1 92.56 104 SER B N 1
ATOM 3494 C CA . SER B 1 104 ? 17.5 1.287 -10.391 1 92.56 104 SER B CA 1
ATOM 3495 C C . SER B 1 104 ? 17.109 0.067 -9.562 1 92.56 104 SER B C 1
ATOM 3497 O O . SER B 1 104 ? 17.234 0.069 -8.336 1 92.56 104 SER B O 1
ATOM 3499 N N . TYR B 1 105 ? 16.594 -0.876 -10.227 1 94.56 105 TYR B N 1
ATOM 3500 C CA . TYR B 1 105 ? 16.281 -2.17 -9.625 1 94.56 105 TYR B CA 1
ATOM 3501 C C . TYR B 1 105 ? 17.172 -3.268 -10.219 1 94.56 105 TYR B C 1
ATOM 3503 O O . TYR B 1 105 ? 17.344 -3.338 -11.438 1 94.56 105 TYR B O 1
ATOM 3511 N N . SER B 1 106 ? 17.703 -4.086 -9.391 1 91.19 106 SER B N 1
ATOM 3512 C CA . SER B 1 106 ? 18.688 -5.074 -9.852 1 91.19 106 SER B CA 1
ATOM 3513 C C . SER B 1 106 ? 18.172 -6.492 -9.617 1 91.19 106 SER B C 1
ATOM 3515 O O . SER B 1 106 ? 17.281 -6.711 -8.797 1 91.19 106 SER B O 1
ATOM 3517 N N . ALA B 1 107 ? 18.688 -7.352 -10.383 1 90.56 107 ALA B N 1
ATOM 3518 C CA . ALA B 1 107 ? 18.453 -8.781 -10.203 1 90.56 107 ALA B CA 1
ATOM 3519 C C . ALA B 1 107 ? 19.656 -9.461 -9.562 1 90.56 107 ALA B C 1
ATOM 3521 O O . ALA B 1 107 ? 20.812 -9.07 -9.812 1 90.56 107 ALA B O 1
ATOM 3522 N N . ASN B 1 108 ? 19.375 -10.289 -8.688 1 88.88 108 ASN B N 1
ATOM 3523 C CA . ASN B 1 108 ? 20.438 -11.195 -8.266 1 88.88 108 ASN B CA 1
ATOM 3524 C C . ASN B 1 108 ? 20.438 -12.484 -9.086 1 88.88 108 ASN B C 1
ATOM 3526 O O . ASN B 1 108 ? 19.938 -12.508 -10.211 1 88.88 108 ASN B O 1
ATOM 3530 N N . GLU B 1 109 ? 20.953 -13.492 -8.609 1 87.75 109 GLU B N 1
ATOM 3531 C CA . GLU B 1 109 ? 21.078 -14.734 -9.367 1 87.75 109 GLU B CA 1
ATOM 3532 C C . GLU B 1 109 ? 19.719 -15.383 -9.602 1 87.75 109 GLU B C 1
ATOM 3534 O O . GLU B 1 109 ? 19.516 -16.062 -10.617 1 87.75 109 GLU B O 1
ATOM 3539 N N . THR B 1 110 ? 18.828 -15.078 -8.711 1 91.56 110 THR B N 1
ATOM 3540 C CA . THR B 1 110 ? 17.625 -15.883 -8.75 1 91.56 110 THR B CA 1
ATOM 3541 C C . THR B 1 110 ? 16.422 -15.031 -9.141 1 91.56 110 THR B C 1
ATOM 3543 O O . THR B 1 110 ? 15.516 -15.5 -9.836 1 91.56 110 THR B O 1
ATOM 3546 N N . HIS B 1 111 ? 16.406 -13.805 -8.711 1 94.25 111 HIS B N 1
ATOM 3547 C CA . HIS B 1 111 ? 15.188 -13.023 -8.906 1 94.25 111 HIS B CA 1
ATOM 3548 C C . HIS B 1 111 ? 15.492 -11.531 -8.953 1 94.25 111 HIS B C 1
ATOM 3550 O O . HIS B 1 111 ? 16.562 -11.094 -8.523 1 94.25 111 HIS B O 1
ATOM 3556 N N . LEU B 1 112 ? 14.539 -10.75 -9.562 1 94.94 112 LEU B N 1
ATOM 3557 C CA . LEU B 1 112 ? 14.523 -9.297 -9.492 1 94.94 112 LEU B CA 1
ATOM 3558 C C . LEU B 1 112 ? 13.984 -8.82 -8.148 1 94.94 112 LEU B C 1
ATOM 3560 O O . LEU B 1 112 ? 13.062 -9.422 -7.598 1 94.94 112 LEU B O 1
ATOM 3564 N N . ASP B 1 113 ? 14.617 -7.812 -7.609 1 96.31 113 ASP B N 1
ATOM 3565 C CA . ASP B 1 113 ? 14.031 -7.172 -6.438 1 96.31 113 ASP B CA 1
ATOM 3566 C C . ASP B 1 113 ? 13.281 -5.895 -6.824 1 96.31 113 ASP B C 1
ATOM 3568 O O . ASP B 1 113 ? 13.898 -4.852 -7.047 1 96.31 113 ASP B O 1
ATOM 3572 N N . LEU B 1 114 ? 11.992 -5.965 -6.816 1 97.38 114 LEU B N 1
ATOM 3573 C CA . LEU B 1 114 ? 11.164 -4.844 -7.242 1 97.38 114 LEU B CA 1
ATOM 3574 C C . LEU B 1 114 ? 10.359 -4.289 -6.07 1 97.38 114 LEU B C 1
ATOM 3576 O O . LEU B 1 114 ? 9.242 -3.795 -6.254 1 97.38 114 LEU B O 1
ATOM 3580 N N . THR B 1 115 ? 10.891 -4.367 -4.887 1 96.5 115 THR B N 1
ATOM 3581 C CA . THR B 1 115 ? 10.289 -3.736 -3.719 1 96.5 115 THR B CA 1
ATOM 3582 C C . THR B 1 115 ? 10.703 -2.273 -3.613 1 96.5 115 THR B C 1
ATOM 3584 O O . THR B 1 115 ? 11.727 -1.874 -4.176 1 96.5 115 THR B O 1
ATOM 3587 N N . VAL B 1 116 ? 9.984 -1.517 -2.908 1 96.38 116 VAL B N 1
ATOM 3588 C CA . VAL B 1 116 ? 10.281 -0.103 -2.703 1 96.38 116 VAL B CA 1
ATOM 3589 C C . VAL B 1 116 ? 11.625 0.046 -2.002 1 96.38 116 VAL B C 1
ATOM 3591 O O . VAL B 1 116 ? 12.422 0.924 -2.35 1 96.38 116 VAL B O 1
ATOM 3594 N N . ALA B 1 117 ? 11.93 -0.794 -1.081 1 93.06 117 ALA B N 1
ATOM 3595 C CA . ALA B 1 117 ? 13.125 -0.69 -0.25 1 93.06 117 ALA B CA 1
ATOM 3596 C C . ALA B 1 117 ? 14.328 -1.354 -0.924 1 93.06 117 ALA B C 1
ATOM 3598 O O . ALA B 1 117 ? 15.383 -1.509 -0.312 1 93.06 117 ALA B O 1
ATOM 3599 N N . SER B 1 118 ? 14.133 -1.811 -2.131 1 93.25 118 SER B N 1
ATOM 3600 C CA . SER B 1 118 ? 15.242 -2.412 -2.854 1 93.25 118 SER B CA 1
ATOM 3601 C C . SER B 1 118 ? 16.453 -1.476 -2.895 1 93.25 118 SER B C 1
ATOM 3603 O O . SER B 1 118 ? 16.297 -0.279 -3.148 1 93.25 118 SER B O 1
ATOM 3605 N N . GLY B 1 119 ? 17.609 -1.965 -2.602 1 89.44 119 GLY B N 1
ATOM 3606 C CA . GLY B 1 119 ? 18.828 -1.201 -2.738 1 89.44 119 GLY B CA 1
ATOM 3607 C C . GLY B 1 119 ? 19.141 -0.346 -1.523 1 89.44 119 GLY B C 1
ATOM 3608 O O . GLY B 1 119 ? 20.172 0.321 -1.475 1 89.44 119 GLY B O 1
ATOM 3609 N N . THR B 1 120 ? 18.234 -0.302 -0.547 1 92.5 120 THR B N 1
ATOM 3610 C CA . THR B 1 120 ? 18.516 0.455 0.666 1 92.5 120 THR B CA 1
ATOM 3611 C C . THR B 1 120 ? 19.734 -0.125 1.39 1 92.5 120 THR B C 1
ATOM 3613 O O . THR B 1 120 ? 19.938 -1.341 1.395 1 92.5 120 THR B O 1
ATOM 3616 N N . LYS B 1 121 ? 20.5 0.737 1.967 1 88.56 121 LYS B N 1
ATOM 3617 C CA . LYS B 1 121 ? 21.703 0.313 2.664 1 88.56 121 LYS B CA 1
ATOM 3618 C C . LYS B 1 121 ? 21.516 0.37 4.18 1 88.56 121 LYS B C 1
ATOM 3620 O O . LYS B 1 121 ? 22.031 -0.48 4.906 1 88.56 121 LYS B O 1
ATOM 3625 N N . GLN B 1 122 ? 20.766 1.372 4.637 1 84.81 122 GLN B N 1
ATOM 3626 C CA . GLN B 1 122 ? 20.578 1.602 6.066 1 84.81 122 GLN B CA 1
ATOM 3627 C C . GLN B 1 122 ? 19.188 1.202 6.516 1 84.81 122 GLN B C 1
ATOM 3629 O O . GLN B 1 122 ? 19.016 0.619 7.59 1 84.81 122 GLN B O 1
ATOM 3634 N N . TYR B 1 123 ? 18.281 1.379 5.699 1 87.25 123 TYR B N 1
ATOM 3635 C CA . TYR B 1 123 ? 16.891 1.154 6.051 1 87.25 123 TYR B CA 1
ATOM 3636 C C . TYR B 1 123 ? 16.484 -0.3 5.824 1 87.25 123 TYR B C 1
ATOM 3638 O O . TYR B 1 123 ? 16.828 -0.889 4.797 1 87.25 123 TYR B O 1
ATOM 3646 N N . THR B 1 124 ? 15.758 -0.825 6.789 1 79.94 124 THR B N 1
ATOM 3647 C CA . THR B 1 124 ? 15.133 -2.135 6.645 1 79.94 124 THR B CA 1
ATOM 3648 C C . THR B 1 124 ? 13.641 -2.059 6.965 1 79.94 124 THR B C 1
ATOM 3650 O O . THR B 1 124 ? 13.25 -1.529 8.008 1 79.94 124 THR B O 1
ATOM 3653 N N . GLU B 1 125 ? 12.875 -2.502 6.02 1 82.25 125 GLU B N 1
ATOM 3654 C CA . GLU B 1 125 ? 11.43 -2.479 6.203 1 82.25 125 GLU B CA 1
ATOM 3655 C C . GLU B 1 125 ? 11 -3.406 7.34 1 82.25 125 GLU B C 1
ATOM 3657 O O . GLU B 1 125 ? 11.422 -4.562 7.395 1 82.25 125 GLU B O 1
ATOM 3662 N N . PRO B 1 126 ? 10.219 -2.828 8.203 1 71.94 126 PRO B N 1
ATOM 3663 C CA . PRO B 1 126 ? 9.648 -3.748 9.195 1 71.94 126 PRO B CA 1
ATOM 3664 C C . PRO B 1 126 ? 8.656 -4.73 8.586 1 71.94 126 PRO B C 1
ATOM 3666 O O . PRO B 1 126 ? 7.871 -4.359 7.707 1 71.94 126 PRO B O 1
ATOM 3669 N N . LEU B 1 127 ? 8.836 -5.93 8.922 1 70.56 127 LEU B N 1
ATOM 3670 C CA . LEU B 1 127 ? 7.957 -6.949 8.352 1 70.56 127 LEU B CA 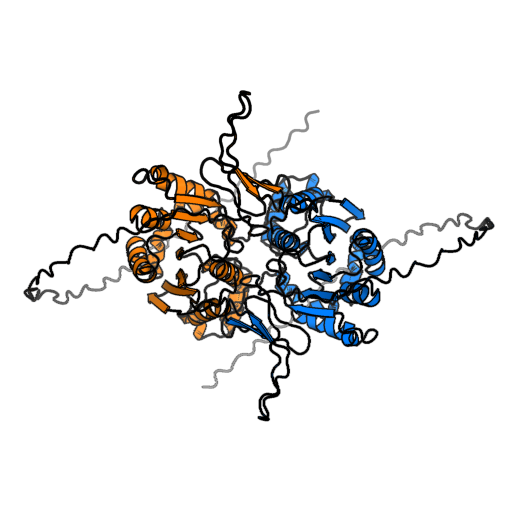1
ATOM 3671 C C . LEU B 1 127 ? 7.062 -7.551 9.43 1 70.56 127 LEU B C 1
ATOM 3673 O O . LEU B 1 127 ? 7.516 -7.82 10.547 1 70.56 127 LEU B O 1
ATOM 3677 N N . PRO B 1 128 ? 5.742 -7.625 9.055 1 65.88 128 PRO B N 1
ATOM 3678 C CA . PRO B 1 128 ? 4.879 -8.367 9.969 1 65.88 128 PRO B CA 1
ATOM 3679 C C . PRO B 1 128 ? 5.379 -9.789 10.227 1 65.88 128 PRO B C 1
ATOM 3681 O O . PRO B 1 128 ? 6.129 -10.344 9.414 1 65.88 128 PRO B O 1
ATOM 3684 N N . LEU B 1 129 ? 4.93 -10.352 11.32 1 58.97 129 LEU B N 1
ATOM 3685 C CA . LEU B 1 129 ? 5.375 -11.672 11.758 1 58.97 129 LEU B CA 1
ATOM 3686 C C . LEU B 1 129 ? 5.035 -12.734 10.719 1 58.97 129 LEU B C 1
ATOM 3688 O O . LEU B 1 129 ? 5.805 -13.672 10.508 1 58.97 129 LEU B O 1
ATOM 3692 N N . SER B 1 130 ? 3.945 -12.578 10.117 1 62.69 130 SER B N 1
ATOM 3693 C CA . SER B 1 130 ? 3.533 -13.547 9.109 1 62.69 130 SER B CA 1
ATOM 3694 C C . SER B 1 130 ? 4.547 -13.633 7.969 1 62.69 130 SER B C 1
ATOM 3696 O O . SER B 1 130 ? 4.859 -14.719 7.488 1 62.69 130 SER B O 1
ATOM 3698 N N . ILE B 1 131 ? 5.07 -12.555 7.598 1 63.59 131 ILE B N 1
ATOM 3699 C CA . ILE B 1 131 ? 6.059 -12.508 6.527 1 63.59 131 ILE B CA 1
ATOM 3700 C C . ILE B 1 131 ? 7.398 -13.031 7.035 1 63.59 131 ILE B C 1
ATOM 3702 O O . ILE B 1 131 ? 8.102 -13.742 6.324 1 63.59 131 ILE B O 1
ATOM 3706 N N . GLU B 1 132 ? 7.633 -12.734 8.281 1 66.31 132 GLU B N 1
ATOM 3707 C CA . GLU B 1 132 ? 8.898 -13.172 8.852 1 66.31 132 GLU B CA 1
ATOM 3708 C C . GLU B 1 132 ? 8.977 -14.695 8.938 1 66.31 132 GLU B C 1
ATOM 3710 O O . GLU B 1 132 ? 10.047 -15.281 8.758 1 66.31 132 GLU B O 1
ATOM 3715 N N . LEU B 1 133 ? 7.859 -15.297 9.203 1 65.94 133 LEU B N 1
ATOM 3716 C CA . LEU B 1 133 ? 7.801 -16.75 9.281 1 65.94 133 LEU B CA 1
ATOM 3717 C C . LEU B 1 133 ? 8.266 -17.391 7.98 1 65.94 133 LEU B C 1
ATOM 3719 O O . LEU B 1 133 ? 9.055 -18.344 7.996 1 65.94 133 LEU B O 1
ATOM 3723 N N . TYR B 1 134 ? 7.906 -16.844 6.926 1 68.25 134 TYR B N 1
ATOM 3724 C CA . TYR B 1 134 ? 8.195 -17.438 5.625 1 68.25 134 TYR B CA 1
ATOM 3725 C C . TYR B 1 134 ? 9.586 -17.031 5.137 1 68.25 134 TYR B C 1
ATOM 3727 O O . TYR B 1 134 ? 10.109 -17.625 4.191 1 68.25 134 TYR B O 1
ATOM 3735 N N . ARG B 1 135 ? 10.133 -16.109 5.746 1 68.12 135 ARG B N 1
ATOM 3736 C CA . ARG B 1 135 ? 11.508 -15.734 5.426 1 68.12 135 ARG B CA 1
ATOM 3737 C C . ARG B 1 135 ? 12.508 -16.656 6.121 1 68.12 135 ARG B C 1
ATOM 3739 O O . ARG B 1 135 ? 13.68 -16.703 5.746 1 68.12 135 ARG B O 1
ATOM 3746 N N . ASN B 1 136 ? 11.93 -17.453 7.02 1 69.31 136 ASN B N 1
ATOM 3747 C CA . ASN B 1 136 ? 12.766 -18.438 7.676 1 69.31 136 ASN B CA 1
ATOM 3748 C C . ASN B 1 136 ? 13.133 -19.578 6.727 1 69.31 136 ASN B C 1
ATOM 3750 O O . ASN B 1 136 ? 12.258 -20.219 6.141 1 69.31 136 ASN B O 1
ATOM 3754 N N . PRO B 1 137 ? 14.414 -19.844 6.578 1 72.31 137 PRO B N 1
ATOM 3755 C CA . PRO B 1 137 ? 14.852 -20.859 5.629 1 72.31 137 PRO B CA 1
ATOM 3756 C C . PRO B 1 137 ? 14.281 -22.25 5.945 1 72.31 137 PRO B C 1
ATOM 3758 O O . PRO B 1 137 ? 14.016 -23.031 5.035 1 72.31 137 PRO B O 1
ATOM 3761 N N . LEU B 1 138 ? 14.078 -22.469 7.207 1 71.88 138 LEU B N 1
ATOM 3762 C CA . LEU B 1 138 ? 13.523 -23.766 7.586 1 71.88 138 LEU B CA 1
ATOM 3763 C C . LEU B 1 138 ? 12.086 -23.891 7.109 1 71.88 138 LEU B C 1
ATOM 3765 O O . LEU B 1 138 ? 11.688 -24.938 6.602 1 71.88 138 LEU B O 1
ATOM 3769 N N . VAL B 1 139 ? 11.336 -22.844 7.258 1 71.19 139 VAL B N 1
ATOM 3770 C CA . VAL B 1 139 ? 9.938 -22.859 6.832 1 71.19 139 VAL B CA 1
ATOM 3771 C C . VAL B 1 139 ? 9.867 -22.984 5.312 1 71.19 139 VAL B C 1
ATOM 3773 O O . VAL B 1 139 ? 9.094 -23.797 4.793 1 71.19 139 VAL B O 1
ATOM 3776 N N . SER B 1 140 ? 10.703 -22.266 4.672 1 75 140 SER B N 1
ATOM 3777 C CA . SER B 1 140 ? 10.711 -22.328 3.211 1 75 140 SER B CA 1
ATOM 3778 C C . SER B 1 140 ? 11.102 -23.703 2.713 1 75 140 SER B C 1
ATOM 3780 O O . SER B 1 140 ? 10.539 -24.203 1.731 1 75 140 SER B O 1
ATOM 3782 N N . PHE B 1 141 ? 11.961 -24.359 3.408 1 69.44 141 PHE B N 1
ATOM 3783 C CA . PHE B 1 141 ? 12.422 -25.703 3.055 1 69.44 141 PHE B CA 1
ATOM 3784 C C . PHE B 1 141 ? 11.32 -26.734 3.277 1 69.44 141 PHE B C 1
ATOM 3786 O O . PHE B 1 141 ? 11.094 -27.594 2.434 1 69.44 141 PHE B O 1
ATOM 3793 N N . LEU B 1 142 ? 10.602 -26.469 4.355 1 71.38 142 LEU B N 1
ATOM 3794 C CA . LEU B 1 142 ? 9.617 -27.453 4.766 1 71.38 142 LEU B CA 1
ATOM 3795 C C . LEU B 1 142 ? 8.297 -27.25 4.031 1 71.38 142 LEU B C 1
ATOM 3797 O O . LEU B 1 142 ? 7.457 -28.156 3.99 1 71.38 142 LEU B O 1
ATOM 3801 N N . TYR B 1 143 ? 8.273 -26.219 3.393 1 75.88 143 TYR B N 1
ATOM 3802 C CA . TYR B 1 143 ? 6.977 -25.859 2.82 1 75.88 143 TYR B CA 1
ATOM 3803 C C . TYR B 1 143 ? 6.5 -26.922 1.842 1 75.88 143 TYR B C 1
ATOM 3805 O O . TYR B 1 143 ? 5.383 -27.438 1.964 1 75.88 143 TYR B O 1
ATOM 3813 N N . GLU B 1 144 ? 7.406 -27.328 0.897 1 75.06 144 GLU B N 1
ATOM 3814 C CA . GLU B 1 144 ? 6.984 -28.344 -0.069 1 75.06 144 GLU B CA 1
ATOM 3815 C C . GLU B 1 144 ? 7.316 -29.75 0.42 1 75.06 144 GLU B C 1
ATOM 3817 O O . GLU B 1 144 ? 7.129 -30.719 -0.307 1 75.06 144 GLU B O 1
ATOM 3822 N N . ARG B 1 145 ? 7.871 -29.797 1.555 1 67.44 145 ARG B N 1
ATOM 3823 C CA . ARG B 1 145 ? 8.281 -31.094 2.088 1 67.44 145 ARG B CA 1
ATOM 3824 C C . ARG B 1 145 ? 7.402 -31.5 3.268 1 67.44 145 ARG B C 1
ATOM 3826 O O . ARG B 1 145 ? 7.906 -31.984 4.285 1 67.44 145 ARG B O 1
ATOM 3833 N N . GLY B 1 146 ? 6.18 -31.172 3.062 1 68.62 146 GLY B N 1
ATOM 3834 C CA . GLY B 1 146 ? 5.254 -31.641 4.078 1 68.62 146 GLY B CA 1
ATOM 3835 C C . GLY B 1 146 ? 4.211 -30.609 4.461 1 68.62 146 GLY B C 1
ATOM 3836 O O . GLY B 1 146 ? 3.047 -30.938 4.684 1 68.62 146 GLY B O 1
ATOM 3837 N N . TRP B 1 147 ? 4.578 -29.422 4.484 1 74.25 147 TRP B N 1
ATOM 3838 C CA . TRP B 1 147 ? 3.66 -28.406 4.98 1 74.25 147 TRP B CA 1
ATOM 3839 C C . TRP B 1 147 ? 2.471 -28.234 4.039 1 74.25 147 TRP B C 1
ATOM 3841 O O . TRP B 1 147 ? 1.317 -28.297 4.469 1 74.25 147 TRP B O 1
ATOM 3851 N N . ARG B 1 148 ? 2.785 -28.172 2.805 1 79.75 148 ARG B N 1
ATOM 3852 C CA . ARG B 1 148 ? 1.726 -27.953 1.824 1 79.75 148 ARG B CA 1
ATOM 3853 C C . ARG B 1 148 ? 0.816 -29.172 1.728 1 79.75 148 ARG B C 1
ATOM 3855 O O . ARG B 1 148 ? -0.391 -29.047 1.517 1 79.75 148 ARG B O 1
ATOM 3862 N N . GLN B 1 149 ? 1.373 -30.328 1.925 1 76.62 149 GLN B N 1
ATOM 3863 C CA . GLN B 1 149 ? 0.598 -31.562 1.881 1 76.62 149 GLN B CA 1
ATOM 3864 C C . GLN B 1 149 ? -0.426 -31.609 3.012 1 76.62 149 GLN B C 1
ATOM 3866 O O . GLN B 1 149 ? -1.51 -32.188 2.852 1 76.62 149 GLN B O 1
ATOM 3871 N N . ASN B 1 150 ? -0.086 -30.953 4.086 1 79.06 150 ASN B N 1
ATOM 3872 C CA . ASN B 1 150 ? -0.962 -30.969 5.254 1 79.06 150 ASN B CA 1
ATOM 3873 C C . ASN B 1 150 ? -2.225 -30.141 5.02 1 79.06 150 ASN B C 1
ATOM 3875 O O . ASN B 1 150 ? -3.191 -30.25 5.773 1 79.06 150 ASN B O 1
ATOM 3879 N N . PHE B 1 151 ? -2.197 -29.438 3.988 1 85.06 151 PHE B N 1
ATOM 3880 C CA . PHE B 1 151 ? -3.369 -28.625 3.689 1 85.06 151 PHE B CA 1
ATOM 3881 C C . PHE B 1 151 ? -4.555 -29.5 3.305 1 85.06 151 PHE B C 1
ATOM 3883 O O . PHE B 1 151 ? -5.699 -29.047 3.311 1 85.06 151 PHE B O 1
ATOM 3890 N N . MET B 1 152 ? -4.332 -30.719 2.992 1 82.75 152 MET B N 1
ATOM 3891 C CA . MET B 1 152 ? -5.406 -31.641 2.664 1 82.75 152 MET B CA 1
ATOM 3892 C C . MET B 1 152 ? -6.391 -31.766 3.822 1 82.75 152 MET B C 1
ATOM 3894 O O . MET B 1 152 ? -7.59 -31.969 3.607 1 82.75 152 MET B O 1
ATOM 3898 N N . TRP B 1 153 ? -5.922 -31.547 5.004 1 82.38 153 TRP B N 1
ATOM 3899 C CA . TRP B 1 153 ? -6.777 -31.641 6.18 1 82.38 153 TRP B CA 1
ATOM 3900 C C . TRP B 1 153 ? -7.785 -30.5 6.207 1 82.38 153 TRP B C 1
ATOM 3902 O O . TRP B 1 153 ? -8.844 -30.609 6.828 1 82.38 153 TRP B O 1
ATOM 3912 N N . GLY B 1 154 ? -7.457 -29.484 5.484 1 84.94 154 GLY B N 1
ATOM 3913 C CA . GLY B 1 154 ? -8.367 -28.359 5.391 1 84.94 154 GLY B CA 1
ATOM 3914 C C . GLY B 1 154 ? -9.266 -28.406 4.168 1 84.94 154 GLY B C 1
ATOM 3915 O O . GLY B 1 154 ? -10.055 -27.484 3.928 1 84.94 154 GLY B O 1
ATOM 3916 N N . GLY B 1 155 ? -9.125 -29.469 3.4 1 91 155 GLY B N 1
ATOM 3917 C CA . GLY B 1 155 ? -10 -29.625 2.25 1 91 155 GLY B CA 1
ATOM 3918 C C . GLY B 1 155 ? -9.32 -29.281 0.936 1 91 155 GLY B C 1
ATOM 3919 O O . GLY B 1 155 ? -9.938 -29.375 -0.128 1 91 155 GLY B O 1
ATOM 3920 N N . PHE B 1 156 ? -8.055 -28.859 1.005 1 93.31 156 PHE B N 1
ATOM 3921 C CA . PHE B 1 156 ? -7.336 -28.594 -0.235 1 93.31 156 PHE B CA 1
ATOM 3922 C C . PHE B 1 156 ? -7.18 -29.875 -1.051 1 93.31 156 PHE B C 1
ATOM 3924 O O . PHE B 1 156 ? -6.738 -30.891 -0.53 1 93.31 156 PHE B O 1
ATOM 3931 N N . PRO B 1 157 ? -7.461 -29.922 -2.305 1 94.5 157 PRO B N 1
ATOM 3932 C CA . PRO B 1 157 ? -7.461 -31.141 -3.107 1 94.5 157 PRO B CA 1
ATOM 3933 C C . PRO B 1 157 ? -6.07 -31.516 -3.611 1 94.5 157 PRO B C 1
ATOM 3935 O O . PRO B 1 157 ? -5.895 -32.594 -4.215 1 94.5 157 PRO B O 1
ATOM 3938 N N . GLY B 1 158 ? -5.086 -30.672 -3.389 1 92.69 158 GLY B N 1
ATOM 3939 C CA . GLY B 1 158 ? -3.75 -30.859 -3.932 1 92.69 158 GLY B CA 1
ATOM 3940 C C . GLY B 1 158 ? -3.439 -29.922 -5.082 1 92.69 158 GLY B C 1
ATOM 3941 O O . GLY B 1 158 ? -4.352 -29.422 -5.742 1 92.69 158 GLY B O 1
ATOM 3942 N N . PRO B 1 159 ? -2.219 -29.719 -5.371 1 92.94 159 PRO B N 1
ATOM 3943 C CA . PRO B 1 159 ? -1.813 -28.688 -6.336 1 92.94 159 PRO B CA 1
ATOM 3944 C C . PRO B 1 159 ? -2.314 -28.969 -7.75 1 92.94 159 PRO B C 1
ATOM 3946 O O . PRO B 1 159 ? -2.773 -28.062 -8.445 1 92.94 159 PRO B O 1
ATOM 3949 N N . GLU B 1 160 ? -2.23 -30.234 -8.234 1 94.5 160 GLU B N 1
ATOM 3950 C CA . GLU B 1 160 ? -2.639 -30.562 -9.602 1 94.5 160 GLU B CA 1
ATOM 3951 C C . GLU B 1 160 ? -4.133 -30.312 -9.805 1 94.5 160 GLU B C 1
ATOM 3953 O O . GLU B 1 160 ? -4.543 -29.719 -10.797 1 94.5 160 GLU B O 1
ATOM 3958 N N . LYS B 1 161 ? -4.879 -30.781 -8.844 1 96.12 161 LYS B N 1
ATOM 3959 C CA . LYS B 1 161 ? -6.32 -30.578 -8.938 1 96.12 161 LYS B CA 1
ATOM 3960 C C . LYS B 1 161 ? -6.691 -29.109 -8.781 1 96.12 161 LYS B C 1
ATOM 3962 O O . LYS B 1 161 ? -7.59 -28.609 -9.469 1 96.12 161 LYS B O 1
ATOM 3967 N N . GLU B 1 162 ? -6.059 -28.469 -7.848 1 96.81 162 GLU B N 1
ATOM 3968 C CA . GLU B 1 162 ? -6.266 -27.031 -7.711 1 96.81 162 GLU B CA 1
ATOM 3969 C C . GLU B 1 162 ? -5.973 -26.297 -9.023 1 96.81 162 GLU B C 1
ATOM 3971 O O . GLU B 1 162 ? -6.695 -25.375 -9.406 1 96.81 162 GLU B O 1
ATOM 3976 N N . PHE B 1 163 ? -4.906 -26.719 -9.672 1 97.62 163 PHE B N 1
ATOM 3977 C CA . PHE B 1 163 ? -4.512 -26.125 -10.938 1 97.62 163 PHE B CA 1
ATOM 3978 C C . PHE B 1 163 ? -5.59 -26.328 -11.992 1 97.62 163 PHE B C 1
ATOM 3980 O O . PHE B 1 163 ? -5.953 -25.406 -12.711 1 97.62 163 PHE B O 1
ATOM 3987 N N . GLU B 1 164 ? -6.109 -27.516 -12.07 1 97.56 164 GLU B N 1
ATOM 3988 C CA . GLU B 1 164 ? -7.156 -27.828 -13.039 1 97.56 164 GLU B CA 1
ATOM 3989 C C . GLU B 1 164 ? -8.414 -27 -12.773 1 97.56 164 GLU B C 1
ATOM 3991 O O . GLU B 1 164 ? -9.055 -26.516 -13.711 1 97.56 164 GLU B O 1
ATOM 3996 N N . MET B 1 165 ? -8.734 -26.891 -11.516 1 97.81 165 MET B N 1
ATOM 3997 C CA . MET B 1 165 ? -9.883 -26.062 -11.141 1 97.81 165 MET B CA 1
ATOM 3998 C C . MET B 1 165 ? -9.664 -24.609 -11.523 1 97.81 165 MET B C 1
ATOM 4000 O O . MET B 1 165 ? -10.555 -23.969 -12.062 1 97.81 165 MET B O 1
ATOM 4004 N N . ALA B 1 166 ? -8.484 -24.109 -11.242 1 98.12 166 ALA B N 1
ATOM 4005 C CA . ALA B 1 166 ? -8.156 -22.719 -11.57 1 98.12 166 ALA B CA 1
ATOM 4006 C C . ALA B 1 166 ? -8.195 -22.5 -13.078 1 98.12 166 ALA B C 1
ATOM 4008 O O . ALA B 1 166 ? -8.625 -21.438 -13.539 1 98.12 166 ALA B O 1
ATOM 4009 N N . LYS B 1 167 ? -7.738 -23.453 -13.844 1 97.25 167 LYS B N 1
ATOM 4010 C CA . LYS B 1 167 ? -7.695 -23.375 -15.297 1 97.25 167 LYS B CA 1
ATOM 4011 C C . LYS B 1 167 ? -9.078 -23.094 -15.875 1 97.25 167 LYS B C 1
ATOM 4013 O O . LYS B 1 167 ? -9.219 -22.391 -16.875 1 97.25 167 LYS B O 1
ATOM 4018 N N . GLU B 1 168 ? -10.055 -23.641 -15.242 1 97 168 GLU B N 1
ATOM 4019 C CA . GLU B 1 168 ? -11.422 -23.422 -15.711 1 97 168 GLU B CA 1
ATOM 4020 C C . GLU B 1 168 ? -11.805 -21.953 -15.625 1 97 168 GLU B C 1
ATOM 4022 O O . GLU B 1 168 ? -12.445 -21.422 -16.531 1 97 168 GLU B O 1
ATOM 4027 N N . TYR B 1 169 ? -11.375 -21.297 -14.578 1 97.81 169 TYR B N 1
ATOM 4028 C CA . TYR B 1 169 ? -11.641 -19.875 -14.422 1 97.81 169 TYR B CA 1
ATOM 4029 C C . TYR B 1 169 ? -10.797 -19.047 -15.383 1 97.81 169 TYR B C 1
ATOM 4031 O O . TYR B 1 169 ? -11.18 -17.938 -15.766 1 97.81 169 TYR B O 1
ATOM 4039 N N . LEU B 1 170 ? -9.648 -19.609 -15.812 1 98.06 170 LEU B N 1
ATOM 4040 C CA . LEU B 1 170 ? -8.648 -18.844 -16.547 1 98.06 170 LEU B CA 1
ATOM 4041 C C . LEU B 1 170 ? -8.789 -19.078 -18.047 1 98.06 170 LEU B C 1
ATOM 4043 O O . LEU B 1 170 ? -8.031 -18.516 -18.844 1 98.06 170 LEU B O 1
ATOM 4047 N N . LYS B 1 171 ? -9.742 -19.828 -18.5 1 95.38 171 LYS B N 1
ATOM 4048 C CA . LYS B 1 171 ? -9.867 -20.297 -19.875 1 95.38 171 LYS B CA 1
ATOM 4049 C C . LYS B 1 171 ? -9.914 -19.125 -20.859 1 95.38 171 LYS B C 1
ATOM 4051 O O . LYS B 1 171 ? -9.375 -19.219 -21.969 1 95.38 171 LYS B O 1
ATOM 4056 N N . HIS B 1 172 ? -10.445 -17.984 -20.516 1 93.62 172 HIS B N 1
ATOM 4057 C CA . HIS B 1 172 ? -10.68 -16.906 -21.469 1 93.62 172 HIS B CA 1
ATOM 4058 C C . HIS B 1 172 ? -9.508 -15.922 -21.5 1 93.62 172 HIS B C 1
ATOM 4060 O O . HIS B 1 172 ? -9.5 -14.969 -22.266 1 93.62 172 HIS B O 1
ATOM 4066 N N . VAL B 1 173 ? -8.516 -16.172 -20.641 1 95.88 173 VAL B N 1
ATOM 4067 C CA . VAL B 1 173 ? -7.387 -15.258 -20.594 1 95.88 173 VAL B CA 1
ATOM 4068 C C . VAL B 1 173 ? -6.102 -15.992 -20.984 1 95.88 173 VAL B C 1
ATOM 4070 O O . VAL B 1 173 ? -5.004 -15.453 -20.828 1 95.88 173 VAL B O 1
ATOM 4073 N N . LEU B 1 174 ? -6.258 -17.203 -21.469 1 94.81 174 LEU B N 1
ATOM 4074 C CA . LEU B 1 174 ? -5.102 -17.969 -21.922 1 94.81 174 LEU B CA 1
ATOM 4075 C C . LEU B 1 174 ? -4.344 -17.219 -23.016 1 94.81 174 LEU B C 1
ATOM 4077 O O . LEU B 1 174 ? -4.938 -16.438 -23.766 1 94.81 174 LEU B O 1
ATOM 4081 N N . GLY B 1 175 ? -3.021 -17.406 -23.062 1 94.31 175 GLY B N 1
ATOM 4082 C CA . GLY B 1 175 ? -2.168 -16.734 -24.016 1 94.31 175 GLY B CA 1
ATOM 4083 C C . GLY B 1 175 ? -1.595 -15.422 -23.5 1 94.31 175 GLY B C 1
ATOM 4084 O O . GLY B 1 175 ? -0.687 -14.852 -24.109 1 94.31 175 GLY B O 1
ATOM 4085 N N . GLY B 1 176 ? -2.135 -14.938 -22.406 1 95.69 176 GLY B N 1
ATOM 4086 C CA . GLY B 1 176 ? -1.688 -13.672 -21.844 1 95.69 176 GLY B CA 1
ATOM 4087 C C . GLY B 1 176 ? -0.638 -13.836 -20.75 1 95.69 176 GLY B C 1
ATOM 4088 O O . GLY B 1 176 ? 0.048 -14.859 -20.703 1 95.69 176 GLY B O 1
ATOM 4089 N N . ASN B 1 177 ? -0.446 -12.742 -19.984 1 96.69 177 ASN B N 1
ATOM 4090 C CA . ASN B 1 177 ? 0.471 -12.727 -18.844 1 96.69 177 ASN B CA 1
ATOM 4091 C C . ASN B 1 177 ? -0.244 -13.078 -17.547 1 96.69 177 ASN B C 1
ATOM 4093 O O . ASN B 1 177 ? -1.324 -12.555 -17.266 1 96.69 177 ASN B O 1
ATOM 4097 N N . ILE B 1 178 ? 0.361 -14 -16.812 1 98.25 178 ILE B N 1
ATOM 4098 C CA . ILE B 1 178 ? -0.232 -14.359 -15.531 1 98.25 178 ILE B CA 1
ATOM 4099 C C . ILE B 1 178 ? 0.754 -14.062 -14.406 1 98.25 178 ILE B C 1
ATOM 4101 O O . ILE B 1 178 ? 1.959 -14.281 -14.547 1 98.25 178 ILE B O 1
ATOM 4105 N N . ILE B 1 179 ? 0.219 -13.523 -13.344 1 98.75 179 ILE B N 1
ATOM 4106 C CA . ILE B 1 179 ? 0.977 -13.352 -12.109 1 98.75 179 ILE B CA 1
ATOM 4107 C C . ILE B 1 179 ? 0.637 -14.477 -11.133 1 98.75 179 ILE B C 1
ATOM 4109 O O . ILE B 1 179 ? -0.538 -14.742 -10.867 1 98.75 179 ILE B O 1
ATOM 4113 N N . ASP B 1 180 ? 1.613 -15.203 -10.711 1 98.69 180 ASP B N 1
ATOM 4114 C CA . ASP B 1 180 ? 1.507 -16.047 -9.523 1 98.69 180 ASP B CA 1
ATOM 4115 C C . ASP B 1 180 ? 1.918 -15.281 -8.266 1 98.69 180 ASP B C 1
ATOM 4117 O O . ASP B 1 180 ? 3.098 -15.258 -7.91 1 98.69 180 ASP B O 1
ATOM 4121 N N . ALA B 1 181 ? 0.929 -14.664 -7.629 1 98.19 181 ALA B N 1
ATOM 4122 C CA . ALA B 1 181 ? 1.155 -13.805 -6.473 1 98.19 181 ALA B CA 1
ATOM 4123 C C . ALA B 1 181 ? 1.321 -14.633 -5.199 1 98.19 181 ALA B C 1
ATOM 4125 O O . ALA B 1 181 ? 0.485 -15.484 -4.887 1 98.19 181 ALA B O 1
ATOM 4126 N N . SER B 1 182 ? 2.361 -14.242 -4.449 1 95.75 182 SER B N 1
ATOM 4127 C CA . SER B 1 182 ? 2.729 -15.07 -3.311 1 95.75 182 SER B CA 1
ATOM 4128 C C . SER B 1 182 ? 2.99 -16.516 -3.738 1 95.75 182 SER B C 1
ATOM 4130 O O . SER B 1 182 ? 2.387 -17.453 -3.201 1 95.75 182 SER B O 1
ATOM 4132 N N . CYS B 1 183 ? 3.961 -16.672 -4.586 1 96.19 183 CYS B N 1
ATOM 4133 C CA . CYS B 1 183 ? 4.188 -17.922 -5.293 1 96.19 183 CYS B CA 1
ATOM 4134 C C . CYS B 1 183 ? 4.801 -18.969 -4.363 1 96.19 183 CYS B C 1
ATOM 4136 O O . CYS B 1 183 ? 4.797 -20.156 -4.68 1 96.19 183 CYS B O 1
ATOM 4138 N N . GLY B 1 184 ? 5.379 -18.547 -3.227 1 93.12 184 GLY B N 1
ATOM 4139 C CA . GLY B 1 184 ? 6.062 -19.484 -2.355 1 93.12 184 GLY B CA 1
ATOM 4140 C C . GLY B 1 184 ? 7.215 -20.203 -3.037 1 93.12 184 GLY B C 1
ATOM 4141 O O . GLY B 1 184 ? 8.078 -19.562 -3.641 1 93.12 184 GLY B O 1
ATOM 4142 N N . SER B 1 185 ? 7.219 -21.5 -2.887 1 92.62 185 SER B N 1
ATOM 4143 C CA . SER B 1 185 ? 8.281 -22.297 -3.496 1 92.62 185 SER B CA 1
ATOM 4144 C C . SER B 1 185 ? 8.047 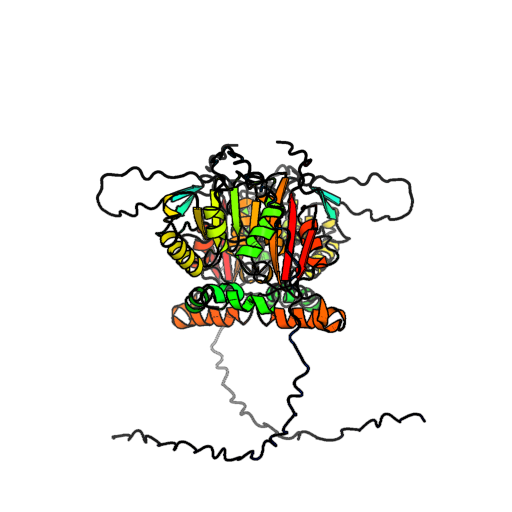-22.484 -4.992 1 92.62 185 SER B C 1
ATOM 4146 O O . SER B 1 185 ? 8.844 -23.125 -5.676 1 92.62 185 SER B O 1
ATOM 4148 N N . GLY B 1 186 ? 6.922 -22.016 -5.512 1 95.25 186 GLY B N 1
ATOM 4149 C CA . GLY B 1 186 ? 6.707 -21.969 -6.949 1 95.25 186 GLY B CA 1
ATOM 4150 C C . GLY B 1 186 ? 5.93 -23.156 -7.477 1 95.25 186 GLY B C 1
ATOM 4151 O O . GLY B 1 186 ? 6.055 -23.516 -8.648 1 95.25 186 GLY B O 1
ATOM 4152 N N . ILE B 1 187 ? 5.117 -23.875 -6.672 1 94.75 187 ILE B N 1
ATOM 4153 C CA . ILE B 1 187 ? 4.34 -25.031 -7.105 1 94.75 187 ILE B CA 1
ATOM 4154 C C . ILE B 1 187 ? 3.455 -24.641 -8.289 1 94.75 187 ILE B C 1
ATOM 4156 O O . ILE B 1 187 ? 3.506 -25.281 -9.344 1 94.75 187 ILE B O 1
ATOM 4160 N N . PHE B 1 188 ? 2.771 -23.594 -8.172 1 96.62 188 PHE B N 1
ATOM 4161 C CA . PHE B 1 188 ? 1.839 -23.188 -9.219 1 96.62 188 PHE B CA 1
ATOM 4162 C C . PHE B 1 188 ? 2.568 -22.484 -10.352 1 96.62 188 PHE B C 1
ATOM 4164 O O . PHE B 1 188 ? 2.18 -22.594 -11.516 1 96.62 188 PHE B O 1
ATOM 4171 N N . SER B 1 189 ? 3.633 -21.734 -10.031 1 96.44 189 SER B N 1
ATOM 4172 C CA . SER B 1 189 ? 4.441 -21.141 -11.086 1 96.44 189 SER B CA 1
ATOM 4173 C C . SER B 1 189 ? 4.93 -22.203 -12.07 1 96.44 189 SER B C 1
ATOM 4175 O O . SER B 1 189 ? 4.863 -22.016 -13.289 1 96.44 189 SER B O 1
ATOM 4177 N N . ARG B 1 190 ? 5.371 -23.312 -11.57 1 95.5 190 ARG B N 1
ATOM 4178 C CA . ARG B 1 190 ? 5.855 -24.391 -12.406 1 95.5 190 ARG B CA 1
ATOM 4179 C C . ARG B 1 190 ? 4.715 -25.031 -13.195 1 95.5 190 ARG B C 1
ATOM 4181 O O . ARG B 1 190 ? 4.875 -25.359 -14.375 1 95.5 190 ARG B O 1
ATOM 4188 N N . LEU B 1 191 ? 3.562 -25.203 -12.547 1 95.69 191 LEU B N 1
ATOM 4189 C CA . LEU B 1 191 ? 2.408 -25.766 -13.242 1 95.69 191 LEU B CA 1
ATOM 4190 C C . LEU B 1 191 ? 1.967 -24.844 -14.383 1 95.69 191 LEU B C 1
ATOM 4192 O O . LEU B 1 191 ? 1.674 -25.328 -15.477 1 95.69 191 LEU B O 1
ATOM 4196 N N . PHE B 1 192 ? 1.957 -23.531 -14.141 1 96.38 192 PHE B N 1
ATOM 4197 C CA . PHE B 1 192 ? 1.602 -22.578 -15.188 1 96.38 192 PHE B CA 1
ATOM 4198 C C . PHE B 1 192 ? 2.621 -22.609 -16.312 1 96.38 192 PHE B C 1
ATOM 4200 O O . PHE B 1 192 ? 2.252 -22.609 -17.5 1 96.38 192 PHE B O 1
ATOM 4207 N N . ALA B 1 193 ? 3.857 -22.656 -15.977 1 94.31 193 ALA B N 1
ATOM 4208 C CA . ALA B 1 193 ? 4.918 -22.672 -16.984 1 94.31 193 ALA B CA 1
ATOM 4209 C C . ALA B 1 193 ? 4.844 -23.938 -17.828 1 94.31 193 ALA B C 1
ATOM 4211 O O . ALA B 1 193 ? 4.945 -23.875 -19.062 1 94.31 193 ALA B O 1
ATOM 4212 N N . LYS B 1 194 ? 4.617 -25.062 -17.203 1 93.19 194 LYS B N 1
ATOM 4213 C CA . LYS B 1 194 ? 4.574 -26.359 -17.875 1 93.19 194 LYS B CA 1
ATOM 4214 C C . LYS B 1 194 ? 3.363 -26.453 -18.812 1 93.19 194 LYS B C 1
ATOM 4216 O O . LYS B 1 194 ? 3.424 -27.109 -19.844 1 93.19 194 LYS B O 1
ATOM 4221 N N . SER B 1 195 ? 2.318 -25.828 -18.391 1 92.88 195 SER B N 1
ATOM 4222 C CA . SER B 1 195 ? 1.093 -25.906 -19.172 1 92.88 195 SER B CA 1
ATOM 4223 C C . SER B 1 195 ? 1.264 -25.219 -20.531 1 92.88 195 SER B C 1
ATOM 4225 O O . SER B 1 195 ? 0.524 -25.516 -21.469 1 92.88 195 SER B O 1
ATOM 4227 N N . GLU B 1 196 ? 2.139 -24.156 -20.609 1 90.75 196 GLU B N 1
ATOM 4228 C CA . GLU B 1 196 ? 2.41 -23.375 -21.797 1 90.75 196 GLU B CA 1
ATOM 4229 C C . GLU B 1 196 ? 1.163 -22.625 -22.266 1 90.75 196 GLU B C 1
ATOM 4231 O O . GLU B 1 196 ? 1.011 -22.344 -23.453 1 90.75 196 GLU B O 1
ATOM 4236 N N . HIS B 1 197 ? 0.273 -22.453 -21.359 1 93.56 197 HIS B N 1
ATOM 4237 C CA . HIS B 1 197 ? -0.975 -21.766 -21.688 1 93.56 197 HIS B CA 1
ATOM 4238 C C . HIS B 1 197 ? -0.811 -20.25 -21.625 1 93.56 197 HIS B C 1
ATOM 4240 O O . HIS B 1 197 ? -1.666 -19.516 -22.109 1 93.56 197 HIS B O 1
ATOM 4246 N N . PHE B 1 198 ? 0.294 -19.734 -21.047 1 94 198 PHE B N 1
ATOM 4247 C CA . PHE B 1 198 ? 0.496 -18.297 -20.859 1 94 198 PHE B CA 1
ATOM 4248 C C . PHE B 1 198 ? 1.778 -17.844 -21.547 1 94 198 PHE B C 1
ATOM 4250 O O . PHE B 1 198 ? 2.734 -18.609 -21.672 1 94 198 PHE B O 1
ATOM 4257 N N . ALA B 1 199 ? 1.743 -16.594 -22.062 1 93.5 199 ALA B N 1
ATOM 4258 C CA . ALA B 1 199 ? 2.926 -16.016 -22.688 1 93.5 199 ALA B CA 1
ATOM 4259 C C . ALA B 1 199 ? 4.059 -15.844 -21.688 1 93.5 199 ALA B C 1
ATOM 4261 O O . ALA B 1 199 ? 5.215 -16.156 -21.984 1 93.5 199 ALA B O 1
ATOM 4262 N N . MET B 1 200 ? 3.699 -15.352 -20.531 1 94.94 200 MET B N 1
ATOM 4263 C CA . MET B 1 200 ? 4.656 -15.141 -19.453 1 94.94 200 MET B CA 1
ATOM 4264 C C . MET B 1 200 ? 4.035 -15.461 -18.094 1 94.94 200 MET B C 1
ATOM 4266 O O . MET B 1 200 ? 2.844 -15.227 -17.891 1 94.94 200 MET B O 1
ATOM 4270 N N . VAL B 1 201 ? 4.871 -16.031 -17.25 1 96.88 201 VAL B N 1
ATOM 4271 C CA . VAL B 1 201 ? 4.508 -16.281 -15.859 1 96.88 201 VAL B CA 1
ATOM 4272 C C . VAL B 1 201 ? 5.379 -15.438 -14.93 1 96.88 201 VAL B C 1
ATOM 4274 O O . VAL B 1 201 ? 6.602 -15.594 -14.906 1 96.88 201 VAL B O 1
ATOM 4277 N N . TYR B 1 202 ? 4.758 -14.516 -14.234 1 97.5 202 TYR B N 1
ATOM 4278 C CA . TYR B 1 202 ? 5.457 -13.719 -13.227 1 97.5 202 TYR B CA 1
ATOM 4279 C C . TYR B 1 202 ? 5.234 -14.281 -11.828 1 97.5 202 TYR B C 1
ATOM 4281 O O . TYR B 1 202 ? 4.133 -14.188 -11.289 1 97.5 202 TYR B O 1
ATOM 4289 N N . ALA B 1 203 ? 6.266 -14.883 -11.312 1 98.12 203 ALA B N 1
ATOM 4290 C CA . ALA B 1 203 ? 6.215 -15.438 -9.961 1 98.12 203 ALA B CA 1
ATOM 4291 C C . ALA B 1 203 ? 6.727 -14.43 -8.938 1 98.12 203 ALA B C 1
ATOM 4293 O O . ALA B 1 203 ? 7.906 -14.078 -8.938 1 98.12 203 ALA B O 1
ATOM 4294 N N . LEU B 1 204 ? 5.828 -14.047 -8.055 1 98.25 204 LEU B N 1
ATOM 4295 C CA . LEU B 1 204 ? 6.16 -13.008 -7.082 1 98.25 204 LEU B CA 1
ATOM 4296 C C . LEU B 1 204 ? 6.078 -13.547 -5.66 1 98.25 204 LEU B C 1
ATOM 4298 O O . LEU B 1 204 ? 5.168 -14.312 -5.332 1 98.25 204 LEU B O 1
ATOM 4302 N N . ASP B 1 205 ? 7.023 -13.164 -4.883 1 95.94 205 ASP B N 1
ATOM 4303 C CA . ASP B 1 205 ? 6.973 -13.391 -3.441 1 95.94 205 ASP B CA 1
ATOM 4304 C C . ASP B 1 205 ? 7.789 -12.336 -2.693 1 95.94 205 ASP B C 1
ATOM 4306 O O . ASP B 1 205 ? 8.766 -11.812 -3.225 1 95.94 205 ASP B O 1
ATOM 4310 N N . TYR B 1 206 ? 7.332 -12.023 -1.54 1 93.19 206 TYR B N 1
ATOM 4311 C CA . TYR B 1 206 ? 8.086 -11.07 -0.739 1 93.19 206 TYR B CA 1
ATOM 4312 C C . TYR B 1 206 ? 9.32 -11.727 -0.122 1 93.19 206 TYR B C 1
ATOM 4314 O O . TYR B 1 206 ? 10.328 -11.062 0.111 1 93.19 206 TYR B O 1
ATOM 4322 N N . SER B 1 207 ? 9.258 -12.977 0.177 1 90.75 207 SER B N 1
ATOM 4323 C CA . SER B 1 207 ? 10.336 -13.727 0.816 1 90.75 207 SER B CA 1
ATOM 4324 C C . SER B 1 207 ? 11.414 -14.109 -0.189 1 90.75 207 SER B C 1
ATOM 4326 O O . SER B 1 207 ? 11.156 -14.852 -1.139 1 90.75 207 SER B O 1
ATOM 4328 N N . GLU B 1 208 ? 12.617 -13.688 0.073 1 91.31 208 GLU B N 1
ATOM 4329 C CA . GLU B 1 208 ? 13.75 -14.047 -0.779 1 91.31 208 GLU B CA 1
ATOM 4330 C C . GLU B 1 208 ? 14.031 -15.547 -0.713 1 91.31 208 GLU B C 1
ATOM 4332 O O . GLU B 1 208 ? 14.391 -16.156 -1.72 1 91.31 208 GLU B O 1
ATOM 4337 N N . ASN B 1 209 ? 13.836 -16.094 0.475 1 88.81 209 ASN B N 1
ATOM 4338 C CA . ASN B 1 209 ? 14.086 -17.531 0.655 1 88.81 209 ASN B CA 1
ATOM 4339 C C . ASN B 1 209 ? 13.125 -18.359 -0.18 1 88.81 209 ASN B C 1
ATOM 4341 O O . ASN B 1 209 ? 13.523 -19.359 -0.78 1 88.81 209 ASN B O 1
ATOM 4345 N N . MET B 1 210 ? 11.93 -17.969 -0.161 1 92.44 210 MET B N 1
ATOM 4346 C CA . MET B 1 210 ? 10.945 -18.672 -0.975 1 92.44 210 MET B CA 1
ATOM 4347 C C . MET B 1 210 ? 11.297 -18.578 -2.457 1 92.44 210 MET B C 1
ATOM 4349 O O . MET B 1 210 ? 11.203 -19.578 -3.186 1 92.44 210 MET B O 1
ATOM 4353 N N . LEU B 1 211 ? 11.719 -17.438 -2.918 1 94.25 211 LEU B N 1
ATOM 4354 C CA . LEU B 1 211 ? 12.07 -17.234 -4.32 1 94.25 211 LEU B CA 1
ATOM 4355 C C . LEU B 1 211 ? 13.289 -18.062 -4.699 1 94.25 211 LEU B C 1
ATOM 4357 O O . LEU B 1 211 ? 13.367 -18.578 -5.816 1 94.25 211 LEU B O 1
ATOM 4361 N N . ARG B 1 212 ? 14.211 -18.156 -3.812 1 92.75 212 ARG B N 1
ATOM 4362 C CA . ARG B 1 212 ? 15.367 -19.016 -4.074 1 92.75 212 ARG B CA 1
ATOM 4363 C C . ARG B 1 212 ? 14.945 -20.469 -4.262 1 92.75 212 ARG B C 1
ATOM 4365 O O . ARG B 1 212 ? 15.43 -21.141 -5.176 1 92.75 212 ARG B O 1
ATOM 4372 N N . GLN B 1 213 ? 14.102 -20.906 -3.365 1 91.25 213 GLN B N 1
ATOM 4373 C CA . GLN B 1 213 ? 13.586 -22.266 -3.5 1 91.25 213 GLN B CA 1
ATOM 4374 C C . GLN B 1 213 ? 12.828 -22.438 -4.816 1 91.25 213 GLN B C 1
ATOM 4376 O O . GLN B 1 213 ? 12.984 -23.469 -5.496 1 91.25 213 GLN B O 1
ATOM 4381 N N . CYS B 1 214 ? 11.992 -21.469 -5.113 1 93.31 214 CYS B N 1
ATOM 4382 C CA . CYS B 1 214 ? 11.266 -21.484 -6.379 1 93.31 214 CYS B CA 1
ATOM 4383 C C . CYS B 1 214 ? 12.227 -21.609 -7.555 1 93.31 214 CYS B C 1
ATOM 4385 O O . CYS B 1 214 ? 12.016 -22.438 -8.445 1 93.31 214 CYS B O 1
ATOM 4387 N N . TYR B 1 215 ? 13.242 -20.844 -7.543 1 92.94 215 TYR B N 1
ATOM 4388 C CA . TYR B 1 215 ? 14.25 -20.875 -8.594 1 92.94 215 TYR B CA 1
ATOM 4389 C C . TYR B 1 215 ? 14.875 -22.25 -8.719 1 92.94 215 TYR B C 1
ATOM 4391 O O . TYR B 1 215 ? 15.023 -22.781 -9.82 1 92.94 215 TYR B O 1
ATOM 4399 N N . GLU B 1 216 ? 15.234 -22.844 -7.648 1 90.69 216 GLU B N 1
ATOM 4400 C CA . GLU B 1 216 ? 15.859 -24.172 -7.633 1 90.69 216 GLU B CA 1
ATOM 4401 C C . GLU B 1 216 ? 14.938 -25.234 -8.219 1 90.69 216 GLU B C 1
ATOM 4403 O O . GLU B 1 216 ? 15.367 -26.078 -9 1 90.69 216 GLU B O 1
ATOM 4408 N N . PHE B 1 217 ? 13.742 -25.141 -7.84 1 91.5 217 PHE B N 1
ATOM 4409 C CA . PHE B 1 217 ? 12.797 -26.125 -8.352 1 91.5 217 PHE B CA 1
ATOM 4410 C C . PHE B 1 217 ? 12.562 -25.922 -9.844 1 91.5 217 PHE B C 1
ATOM 4412 O O . PHE B 1 217 ? 12.391 -26.891 -10.586 1 91.5 217 PHE B O 1
ATOM 4419 N N . LEU B 1 218 ? 12.477 -24.719 -10.289 1 91.81 218 LEU B N 1
ATOM 4420 C CA . LEU B 1 218 ? 12.328 -24.422 -11.711 1 91.81 218 LEU B CA 1
ATOM 4421 C C . LEU B 1 218 ? 13.508 -24.969 -12.508 1 91.81 218 LEU B C 1
ATOM 4423 O O . LEU B 1 218 ? 13.328 -25.469 -13.617 1 91.81 218 LEU B O 1
ATOM 4427 N N . LYS B 1 219 ? 14.656 -24.797 -11.984 1 88.88 219 LYS B N 1
ATOM 4428 C CA . LYS B 1 219 ? 15.875 -25.297 -12.625 1 88.88 219 LYS B CA 1
ATOM 4429 C C . LYS B 1 219 ? 15.867 -26.812 -12.727 1 88.88 219 LYS B C 1
ATOM 4431 O O . LYS B 1 219 ? 16.297 -27.375 -13.742 1 88.88 219 LYS B O 1
ATOM 4436 N N . GLN B 1 220 ? 15.414 -27.391 -11.742 1 87.69 220 GLN B N 1
ATOM 4437 C CA . GLN B 1 220 ? 15.414 -28.844 -11.672 1 87.69 220 GLN B CA 1
ATOM 4438 C C . GLN B 1 220 ? 14.367 -29.453 -12.609 1 87.69 220 GLN B C 1
ATOM 4440 O O . GLN B 1 220 ? 14.609 -30.469 -13.242 1 87.69 220 GLN B O 1
ATOM 4445 N N . GLU B 1 221 ? 13.352 -28.719 -12.562 1 81.31 221 GLU B N 1
ATOM 4446 C CA . GLU B 1 221 ? 12.242 -29.25 -13.344 1 81.31 221 GLU B CA 1
ATOM 4447 C C . GLU B 1 221 ? 12.32 -28.797 -14.797 1 81.31 221 GLU B C 1
ATOM 4449 O O . GLU B 1 221 ? 12.32 -27.594 -15.078 1 81.31 221 GLU B O 1
ATOM 4454 N N . ALA B 1 222 ? 12.445 -29.625 -15.836 1 67.44 222 ALA B N 1
ATOM 4455 C CA . ALA B 1 222 ? 12.305 -29.547 -17.297 1 67.44 222 ALA B CA 1
ATOM 4456 C C . ALA B 1 222 ? 13.094 -28.375 -17.859 1 67.44 222 ALA B C 1
ATOM 4458 O O . ALA B 1 222 ? 12.836 -27.938 -18.984 1 67.44 222 ALA B O 1
ATOM 4459 N N . ASN B 1 223 ? 13.953 -27.719 -17.062 1 67.44 223 ASN B N 1
ATOM 4460 C CA . ASN B 1 223 ? 14.75 -26.578 -17.5 1 67.44 223 ASN B CA 1
ATOM 4461 C C . ASN B 1 223 ? 13.867 -25.406 -17.891 1 67.44 223 ASN B C 1
ATOM 4463 O O . ASN B 1 223 ? 14.055 -24.797 -18.953 1 67.44 223 ASN B O 1
ATOM 4467 N N . LEU B 1 224 ? 12.789 -25.266 -17.141 1 73.12 224 LEU B N 1
ATOM 4468 C CA . LEU B 1 224 ? 11.805 -24.234 -17.406 1 73.12 224 LEU B CA 1
ATOM 4469 C C . LEU B 1 224 ? 12.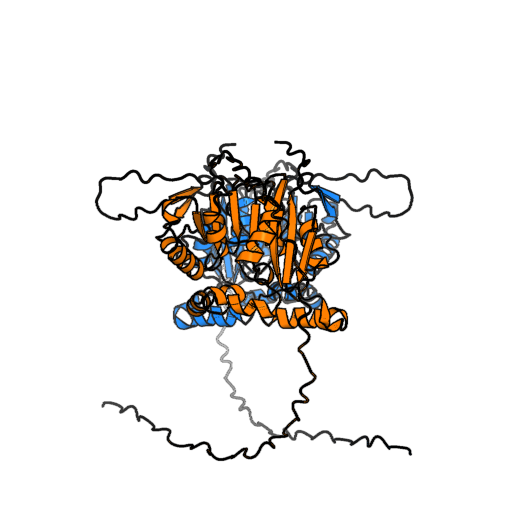461 -22.844 -17.406 1 73.12 224 LEU B C 1
ATOM 4471 O O . LEU B 1 224 ? 11.961 -21.922 -18.047 1 73.12 224 LEU B O 1
ATOM 4475 N N . ILE B 1 225 ? 13.508 -22.719 -16.703 1 70.38 225 ILE B N 1
ATOM 4476 C CA . ILE B 1 225 ? 14.219 -21.453 -16.656 1 70.38 225 ILE B CA 1
ATOM 4477 C C . ILE B 1 225 ? 14.75 -21.109 -18.047 1 70.38 225 ILE B C 1
ATOM 4479 O O . ILE B 1 225 ? 14.773 -19.938 -18.453 1 70.38 225 ILE B O 1
ATOM 4483 N N . ASP B 1 226 ? 15.047 -22.109 -18.672 1 68 226 ASP B N 1
ATOM 4484 C CA . ASP B 1 226 ? 15.633 -21.922 -19.984 1 68 226 ASP B CA 1
ATOM 4485 C C . ASP B 1 226 ? 14.594 -21.438 -20.984 1 68 226 ASP B C 1
ATOM 4487 O O . ASP B 1 226 ? 14.938 -20.812 -22 1 68 226 ASP B O 1
ATOM 4491 N N . LYS B 1 227 ? 13.375 -21.719 -20.703 1 69.88 227 LYS B N 1
ATOM 4492 C CA . LYS B 1 227 ? 12.297 -21.328 -21.609 1 69.88 227 LYS B CA 1
ATOM 4493 C C . LYS B 1 227 ? 12.023 -19.828 -21.516 1 69.88 227 LYS B C 1
ATOM 4495 O O . LYS B 1 227 ? 11.359 -19.266 -22.391 1 69.88 227 LYS B O 1
ATOM 4500 N N . LYS B 1 228 ? 12.57 -19.109 -20.609 1 78.88 228 LYS B N 1
ATOM 4501 C CA . LYS B 1 228 ? 12.492 -17.656 -20.438 1 78.88 228 LYS B CA 1
ATOM 4502 C C . LYS B 1 228 ? 11.039 -17.188 -20.359 1 78.88 228 LYS B C 1
ATOM 4504 O O . LYS B 1 228 ? 10.688 -16.156 -20.953 1 78.88 228 LYS B O 1
ATOM 4509 N N . ILE B 1 229 ? 10.219 -18.109 -19.812 1 88.44 229 ILE B N 1
ATOM 4510 C CA . ILE B 1 229 ? 8.805 -17.75 -19.734 1 88.44 229 ILE B CA 1
ATOM 4511 C C . ILE B 1 229 ? 8.438 -17.422 -18.297 1 88.44 229 ILE B C 1
ATOM 4513 O O . ILE B 1 229 ? 7.316 -16.984 -18.031 1 88.44 229 ILE B O 1
ATOM 4517 N N . VAL B 1 230 ? 9.383 -17.625 -17.391 1 94.06 230 VAL B N 1
ATOM 4518 C CA . VAL B 1 230 ? 9.102 -17.328 -15.984 1 94.06 230 VAL B CA 1
ATOM 4519 C C . VAL B 1 230 ? 10.008 -16.203 -15.508 1 94.06 230 VAL B C 1
ATOM 4521 O O . VAL B 1 230 ? 11.219 -16.234 -15.734 1 94.06 230 VAL B O 1
ATOM 4524 N N . VAL B 1 231 ? 9.43 -15.211 -14.953 1 94.25 231 VAL B N 1
ATOM 4525 C CA . VAL B 1 231 ? 10.156 -14.133 -14.289 1 94.25 231 VAL B CA 1
ATOM 4526 C C . VAL B 1 231 ? 9.938 -14.203 -12.781 1 94.25 231 VAL B C 1
ATOM 4528 O O . VAL B 1 231 ? 8.789 -14.227 -12.32 1 94.25 231 VAL B O 1
ATOM 4531 N N . LEU B 1 232 ? 11.008 -14.328 -12.039 1 96.5 232 LEU B N 1
ATOM 4532 C CA . LEU B 1 232 ? 10.945 -14.305 -10.578 1 96.5 232 LEU B CA 1
ATOM 4533 C C . LEU B 1 232 ? 11.25 -12.906 -10.047 1 96.5 232 LEU B C 1
ATOM 4535 O O . LEU B 1 232 ? 12.266 -12.305 -10.414 1 96.5 232 LEU B O 1
ATOM 4539 N N . ALA B 1 233 ? 10.367 -12.398 -9.188 1 97.06 233 ALA B N 1
ATOM 4540 C CA . ALA B 1 233 ? 10.586 -11.07 -8.633 1 97.06 233 ALA B CA 1
ATOM 4541 C C . ALA B 1 233 ? 10.125 -10.992 -7.18 1 97.06 233 ALA B C 1
ATOM 4543 O O . ALA B 1 233 ? 9.062 -11.531 -6.836 1 97.06 233 ALA B O 1
ATOM 4544 N N . ARG B 1 234 ? 10.977 -10.391 -6.395 1 96.69 234 ARG B N 1
ATOM 4545 C CA . ARG B 1 234 ? 10.523 -10 -5.062 1 96.69 234 ARG B CA 1
ATOM 4546 C C . ARG B 1 234 ? 9.609 -8.781 -5.129 1 96.69 234 ARG B C 1
ATOM 4548 O O . ARG B 1 234 ? 9.977 -7.75 -5.699 1 96.69 234 ARG B O 1
ATOM 4555 N N . ALA B 1 235 ? 8.43 -8.883 -4.656 1 97.38 235 ALA B N 1
ATOM 4556 C CA . ALA B 1 235 ? 7.445 -7.812 -4.754 1 97.38 235 ALA B CA 1
ATOM 4557 C C . ALA B 1 235 ? 6.477 -7.848 -3.578 1 97.38 235 ALA B C 1
ATOM 4559 O O . ALA B 1 235 ? 6.289 -8.891 -2.949 1 97.38 235 ALA B O 1
ATOM 4560 N N . ASP B 1 236 ? 5.98 -6.707 -3.266 1 96.06 236 ASP B N 1
ATOM 4561 C CA . ASP B 1 236 ? 4.918 -6.535 -2.277 1 96.06 236 ASP B CA 1
ATOM 4562 C C . ASP B 1 236 ? 3.539 -6.668 -2.926 1 96.06 236 ASP B C 1
ATOM 4564 O O . ASP B 1 236 ? 3.217 -5.941 -3.867 1 96.06 236 ASP B O 1
ATOM 4568 N N . ILE B 1 237 ? 2.682 -7.574 -2.422 1 96.62 237 ILE B N 1
ATOM 4569 C CA . ILE B 1 237 ? 1.361 -7.832 -2.986 1 96.62 237 ILE B CA 1
ATOM 4570 C C . ILE B 1 237 ? 0.51 -6.566 -2.912 1 96.62 237 ILE B C 1
ATOM 4572 O O . ILE B 1 237 ? -0.399 -6.371 -3.721 1 96.62 237 ILE B O 1
ATOM 4576 N N . ALA B 1 238 ? 0.81 -5.719 -1.97 1 96 238 ALA B N 1
ATOM 4577 C CA . ALA B 1 238 ? 0.044 -4.488 -1.792 1 96 238 ALA B CA 1
ATOM 4578 C C . ALA B 1 238 ? 0.624 -3.354 -2.635 1 96 238 ALA B C 1
ATOM 4580 O O . ALA B 1 238 ? 0.158 -2.215 -2.557 1 96 238 ALA B O 1
ATOM 4581 N N . ARG B 1 239 ? 1.627 -3.633 -3.322 1 97.5 239 ARG B N 1
ATOM 4582 C CA . ARG B 1 239 ? 2.26 -2.668 -4.215 1 97.5 239 ARG B CA 1
ATOM 4583 C C . ARG B 1 239 ? 2.924 -3.369 -5.398 1 97.5 239 ARG B C 1
ATOM 4585 O O . ARG B 1 239 ? 4.152 -3.461 -5.457 1 97.5 239 ARG B O 1
ATOM 4592 N N . LEU B 1 240 ? 2.121 -3.76 -6.355 1 98.56 240 LEU B N 1
ATOM 4593 C CA . LEU B 1 240 ? 2.58 -4.633 -7.43 1 98.56 240 LEU B CA 1
ATOM 4594 C C . LEU B 1 240 ? 3.342 -3.842 -8.484 1 98.56 240 LEU B C 1
ATOM 4596 O O . LEU B 1 240 ? 2.881 -2.789 -8.93 1 98.56 240 LEU B O 1
ATOM 4600 N N . PRO B 1 241 ? 4.48 -4.316 -8.93 1 98.44 241 PRO B N 1
ATOM 4601 C CA . PRO B 1 241 ? 5.328 -3.607 -9.891 1 98.44 241 PRO B CA 1
ATOM 4602 C C . PRO B 1 241 ? 4.926 -3.873 -11.336 1 98.44 241 PRO B C 1
ATOM 4604 O O . PRO B 1 241 ? 5.754 -4.305 -12.141 1 98.44 241 PRO B O 1
ATOM 4607 N N . PHE B 1 242 ? 3.676 -3.586 -11.688 1 98.44 242 PHE B N 1
ATOM 4608 C CA . PHE B 1 242 ? 3.158 -3.752 -13.039 1 98.44 242 PHE B CA 1
ATOM 4609 C C . PHE B 1 242 ? 2.369 -2.523 -13.477 1 98.44 242 PHE B C 1
ATOM 4611 O O . PHE B 1 242 ? 1.791 -1.824 -12.641 1 98.44 242 PHE B O 1
ATOM 4618 N N . LEU B 1 243 ? 2.369 -2.295 -14.719 1 97.69 243 LEU B N 1
ATOM 4619 C CA . LEU B 1 243 ? 1.543 -1.231 -15.281 1 97.69 243 LEU B CA 1
ATOM 4620 C C . LEU B 1 243 ? 0.066 -1.481 -14.992 1 97.69 243 LEU B C 1
ATOM 4622 O O . LEU B 1 243 ? -0.391 -2.627 -15.023 1 97.69 243 LEU B O 1
ATOM 4626 N N . SER B 1 244 ? -0.634 -0.37 -14.727 1 97.06 244 SER B N 1
ATOM 4627 C CA . SER B 1 244 ? -2.076 -0.498 -14.547 1 97.06 244 SER B CA 1
ATOM 4628 C C . SER B 1 244 ? -2.736 -1.104 -15.781 1 97.06 244 SER B C 1
ATOM 4630 O O . SER B 1 244 ? -2.387 -0.758 -16.906 1 97.06 244 SER B O 1
ATOM 4632 N N . GLY B 1 245 ? -3.598 -2.086 -15.516 1 96.5 245 GLY B N 1
ATOM 4633 C CA . GLY B 1 245 ? -4.398 -2.654 -16.578 1 96.5 245 GLY B CA 1
ATOM 4634 C C . GLY B 1 245 ? -3.586 -3.461 -17.578 1 96.5 245 GLY B C 1
ATOM 4635 O O . GLY B 1 245 ? -3.908 -3.502 -18.766 1 96.5 245 GLY B O 1
ATOM 4636 N N . SER B 1 246 ? -2.533 -4.156 -17.172 1 97.06 246 SER B N 1
ATOM 4637 C CA . SER B 1 246 ? -1.617 -4.785 -18.125 1 97.06 246 SER B CA 1
ATOM 4638 C C . SER B 1 246 ? -1.622 -6.301 -17.969 1 97.06 246 SER B C 1
ATOM 4640 O O . SER B 1 246 ? -1.089 -7.016 -18.828 1 97.06 246 SER B O 1
ATOM 4642 N N . VAL B 1 247 ? -2.238 -6.832 -16.938 1 98.12 247 VAL B N 1
ATOM 4643 C CA . VAL B 1 247 ? -2.125 -8.242 -16.594 1 98.12 247 VAL B CA 1
ATOM 4644 C C . VAL B 1 247 ? -3.414 -8.977 -16.969 1 98.12 247 VAL B C 1
ATOM 4646 O O . VAL B 1 247 ? -4.512 -8.469 -16.719 1 98.12 247 VAL B O 1
ATOM 4649 N N . ASP B 1 248 ? -3.264 -10.164 -17.5 1 98.25 248 ASP B N 1
ATOM 4650 C CA . ASP B 1 248 ? -4.43 -10.922 -17.938 1 98.25 248 ASP B CA 1
ATOM 4651 C C . ASP B 1 248 ? -5.023 -11.734 -16.797 1 98.25 248 ASP B C 1
ATOM 4653 O O . ASP B 1 248 ? -6.238 -11.914 -16.719 1 98.25 248 ASP B O 1
ATOM 4657 N N . ALA B 1 249 ? -4.129 -12.195 -15.953 1 98.81 249 ALA B N 1
ATOM 4658 C CA . ALA B 1 249 ? -4.609 -13.031 -14.852 1 98.81 249 ALA B CA 1
ATOM 4659 C C . ALA B 1 249 ? -3.699 -12.914 -13.633 1 98.81 249 ALA B C 1
ATOM 4661 O O . ALA B 1 249 ? -2.484 -12.75 -13.773 1 98.81 249 ALA B O 1
ATOM 4662 N N . VAL B 1 250 ? -4.324 -12.969 -12.477 1 98.94 250 VAL B N 1
ATOM 4663 C CA . VAL B 1 250 ? -3.598 -13.086 -11.219 1 98.94 250 VAL B CA 1
ATOM 4664 C C . VAL B 1 250 ? -4.078 -14.328 -10.461 1 98.94 250 VAL B C 1
ATOM 4666 O O . VAL B 1 250 ? -5.281 -14.516 -10.273 1 98.94 250 VAL B O 1
ATOM 4669 N N . HIS B 1 251 ? -3.17 -15.141 -10.125 1 98.88 251 HIS B N 1
ATOM 4670 C CA . HIS B 1 251 ? -3.422 -16.297 -9.281 1 98.88 251 HIS B CA 1
ATOM 4671 C C . HIS B 1 251 ? -2.732 -16.156 -7.93 1 98.88 251 HIS B C 1
ATOM 4673 O O . HIS B 1 251 ? -1.576 -15.734 -7.859 1 98.88 251 HIS B O 1
ATOM 4679 N N . ALA B 1 252 ? -3.424 -16.438 -6.895 1 98.38 252 ALA B N 1
ATOM 4680 C CA . ALA B 1 252 ? -2.871 -16.469 -5.543 1 98.38 252 ALA B CA 1
ATOM 4681 C C . ALA B 1 252 ? -3.297 -17.734 -4.801 1 98.38 252 ALA B C 1
ATOM 4683 O O . ALA B 1 252 ? -4.363 -17.766 -4.18 1 98.38 252 ALA B O 1
ATOM 4684 N N . GLY B 1 253 ? -2.434 -18.719 -4.805 1 96.12 253 GLY B N 1
ATOM 4685 C CA . GLY B 1 253 ? -2.766 -20 -4.203 1 96.12 253 GLY B CA 1
ATOM 4686 C C . GLY B 1 253 ? -2.455 -20.062 -2.721 1 96.12 253 GLY B C 1
ATOM 4687 O O . GLY B 1 253 ? -1.294 -19.984 -2.318 1 96.12 253 GLY B O 1
ATOM 4688 N N . ALA B 1 254 ? -3.453 -20.266 -1.918 1 92.38 254 ALA B N 1
ATOM 4689 C CA . ALA B 1 254 ? -3.33 -20.422 -0.471 1 92.38 254 ALA B CA 1
ATOM 4690 C C . ALA B 1 254 ? -2.506 -19.281 0.131 1 92.38 254 ALA B C 1
ATOM 4692 O O . ALA B 1 254 ? -1.588 -19.531 0.918 1 92.38 254 ALA B O 1
ATOM 4693 N N . ALA B 1 255 ? -2.859 -18.109 -0.223 1 91.62 255 ALA B N 1
ATOM 4694 C CA . ALA B 1 255 ? -1.98 -17 0.152 1 91.62 255 ALA B CA 1
ATOM 4695 C C . ALA B 1 255 ? -2.762 -15.898 0.847 1 91.62 255 ALA B C 1
ATOM 4697 O O . ALA B 1 255 ? -2.217 -15.18 1.688 1 91.62 255 ALA B O 1
ATOM 4698 N N . LEU B 1 256 ? -4.051 -15.711 0.521 1 90.81 256 LEU B N 1
ATOM 4699 C CA . LEU B 1 256 ? -4.836 -14.547 0.939 1 90.81 256 LEU B CA 1
ATOM 4700 C C . LEU B 1 256 ? -4.816 -14.398 2.457 1 90.81 256 LEU B C 1
ATOM 4702 O O . LEU B 1 256 ? -4.762 -13.281 2.973 1 90.81 256 LEU B O 1
ATOM 4706 N N . HIS B 1 257 ? -4.812 -15.492 3.213 1 86.69 257 HIS B N 1
ATOM 4707 C CA . HIS B 1 257 ? -4.879 -15.469 4.672 1 86.69 257 HIS B CA 1
ATOM 4708 C C . HIS B 1 257 ? -3.559 -15.008 5.273 1 86.69 257 HIS B C 1
ATOM 4710 O O . HIS B 1 257 ? -3.49 -14.703 6.469 1 86.69 257 HIS B O 1
ATOM 4716 N N . CYS B 1 258 ? -2.521 -14.859 4.48 1 84.5 258 CYS B N 1
ATOM 4717 C CA . CYS B 1 258 ? -1.216 -14.445 4.977 1 84.5 258 CYS B CA 1
ATOM 4718 C C . CYS B 1 258 ? -0.963 -12.969 4.672 1 84.5 258 CYS B C 1
ATOM 4720 O O . CYS B 1 258 ? 0.059 -12.414 5.078 1 84.5 258 CYS B O 1
ATOM 4722 N N . TRP B 1 259 ? -1.843 -12.375 3.908 1 89.31 259 TRP B N 1
ATOM 4723 C CA . TRP B 1 259 ? -1.618 -10.992 3.5 1 89.31 259 TRP B CA 1
ATOM 4724 C C . TRP B 1 259 ? -1.899 -10.031 4.648 1 89.31 259 TRP B C 1
ATOM 4726 O O . TRP B 1 259 ? -2.961 -10.094 5.273 1 89.31 259 TRP B O 1
ATOM 4736 N N . PRO B 1 260 ? -0.958 -9.094 4.93 1 84.62 260 PRO B N 1
ATOM 4737 C CA . PRO B 1 260 ? -1.166 -8.156 6.035 1 84.62 260 PRO B CA 1
ATOM 4738 C C . PRO B 1 260 ? -2.363 -7.23 5.805 1 84.62 260 PRO B C 1
ATOM 4740 O O . PRO B 1 260 ? -3.037 -6.84 6.762 1 84.62 260 PRO B O 1
ATOM 4743 N N . SER B 1 261 ? -2.576 -6.859 4.617 1 89.5 261 SER B N 1
ATOM 4744 C CA . SER B 1 261 ? -3.701 -6.02 4.219 1 89.5 261 SER B CA 1
ATOM 4745 C C . SER B 1 261 ? -4.398 -6.578 2.982 1 89.5 261 SER B C 1
ATOM 4747 O O . SER B 1 261 ? -4.066 -6.207 1.854 1 89.5 261 SER B O 1
ATOM 4749 N N . PRO B 1 262 ? -5.434 -7.395 3.197 1 93.62 262 PRO B N 1
ATOM 4750 C CA . PRO B 1 262 ? -6.113 -7.996 2.047 1 93.62 262 PRO B CA 1
ATOM 4751 C C . PRO B 1 262 ? -6.762 -6.953 1.138 1 93.62 262 PRO B C 1
ATOM 4753 O O . PRO B 1 262 ? -6.77 -7.117 -0.086 1 93.62 262 PRO B O 1
ATOM 4756 N N . SER B 1 263 ? -7.258 -5.891 1.686 1 95.06 263 SER B N 1
ATOM 4757 C CA . SER B 1 263 ? -7.902 -4.867 0.868 1 95.06 263 SER B CA 1
ATOM 4758 C C . SER B 1 263 ? -6.898 -4.191 -0.063 1 95.06 263 SER B C 1
ATOM 4760 O O . SER B 1 263 ? -7.168 -4.02 -1.253 1 95.06 263 SER B O 1
ATOM 4762 N N . SER B 1 264 ? -5.715 -3.865 0.496 1 95.75 264 SER B N 1
ATOM 4763 C CA . SER B 1 264 ? -4.684 -3.254 -0.338 1 95.75 264 SER B CA 1
ATOM 4764 C C . SER B 1 264 ? -4.199 -4.219 -1.415 1 95.75 264 SER B C 1
ATOM 4766 O O . SER B 1 264 ? -3.939 -3.811 -2.549 1 95.75 264 SER B O 1
ATOM 4768 N N . ALA B 1 265 ? -4.09 -5.445 -1.035 1 97.06 265 ALA B N 1
ATOM 4769 C CA . ALA B 1 265 ? -3.639 -6.461 -1.982 1 97.06 265 ALA B CA 1
ATOM 4770 C C . ALA B 1 265 ? -4.625 -6.617 -3.135 1 97.06 265 ALA B C 1
ATOM 4772 O O . ALA B 1 265 ? -4.238 -6.574 -4.305 1 97.06 265 ALA B O 1
ATOM 4773 N N . VAL B 1 266 ? -5.895 -6.762 -2.812 1 98.25 266 VAL B N 1
ATOM 4774 C CA . VAL B 1 266 ? -6.902 -6.973 -3.846 1 98.25 266 VAL B CA 1
ATOM 4775 C C . VAL B 1 266 ? -7.078 -5.695 -4.668 1 98.25 266 VAL B C 1
ATOM 4777 O O . VAL B 1 266 ? -7.32 -5.754 -5.875 1 98.25 266 VAL B O 1
ATOM 4780 N N . ALA B 1 267 ? -6.883 -4.559 -4.059 1 98.38 267 ALA B N 1
ATOM 4781 C CA . ALA B 1 267 ? -6.902 -3.303 -4.805 1 98.38 267 ALA B CA 1
ATOM 4782 C C . ALA B 1 267 ? -5.789 -3.273 -5.852 1 98.38 267 ALA B C 1
ATOM 4784 O O . ALA B 1 267 ? -6.012 -2.859 -6.992 1 98.38 267 ALA B O 1
ATOM 4785 N N . GLU B 1 268 ? -4.594 -3.705 -5.441 1 98.69 268 GLU B N 1
ATOM 4786 C CA . GLU B 1 268 ? -3.48 -3.762 -6.383 1 98.69 268 GLU B CA 1
ATOM 4787 C C . GLU B 1 268 ? -3.754 -4.766 -7.5 1 98.69 268 GLU B C 1
ATOM 4789 O O . GLU B 1 268 ? -3.439 -4.508 -8.664 1 98.69 268 GLU B O 1
ATOM 4794 N N . ILE B 1 269 ? -4.324 -5.867 -7.121 1 98.81 269 ILE B N 1
ATOM 4795 C CA . ILE B 1 269 ? -4.688 -6.863 -8.125 1 98.81 269 ILE B CA 1
ATOM 4796 C C . ILE B 1 269 ? -5.68 -6.262 -9.117 1 98.81 269 ILE B C 1
ATOM 4798 O O . ILE B 1 269 ? -5.516 -6.406 -10.328 1 98.81 269 ILE B O 1
ATOM 4802 N N . SER B 1 270 ? -6.672 -5.566 -8.594 1 98.56 270 SER B N 1
ATOM 4803 C CA . SER B 1 270 ? -7.633 -4.887 -9.453 1 98.56 270 SER B CA 1
ATOM 4804 C C . SER B 1 270 ? -6.945 -3.863 -10.352 1 98.56 270 SER B C 1
ATOM 4806 O O . SER B 1 270 ? -7.266 -3.752 -11.531 1 98.56 270 SER B O 1
ATOM 4808 N N . ARG B 1 271 ? -6.031 -3.111 -9.805 1 98.12 271 ARG B N 1
ATOM 4809 C CA . ARG B 1 271 ? -5.348 -2.074 -10.57 1 98.12 271 ARG B CA 1
ATOM 4810 C C . ARG B 1 271 ? -4.605 -2.672 -11.758 1 98.12 271 ARG B C 1
ATOM 4812 O O . ARG B 1 271 ? -4.668 -2.139 -12.875 1 98.12 271 ARG B O 1
ATOM 4819 N N . VAL B 1 272 ? -3.932 -3.777 -11.578 1 98.5 272 VAL B N 1
ATOM 4820 C CA . VAL B 1 272 ? -3.016 -4.262 -12.609 1 98.5 272 VAL B CA 1
ATOM 4821 C C . VAL B 1 272 ? -3.781 -5.105 -13.625 1 98.5 272 VAL B C 1
ATOM 4823 O O . VAL B 1 272 ? -3.338 -5.273 -14.766 1 98.5 272 VAL B O 1
ATOM 4826 N N . LEU B 1 273 ? -4.906 -5.703 -13.25 1 98.38 273 LEU B N 1
ATOM 4827 C CA . LEU B 1 273 ? -5.695 -6.488 -14.195 1 98.38 273 LEU B CA 1
ATOM 4828 C C . LEU B 1 273 ? -6.215 -5.613 -15.328 1 98.38 273 LEU B C 1
ATOM 4830 O O . LEU B 1 273 ? -6.695 -4.504 -15.094 1 98.38 273 LEU B O 1
ATOM 4834 N N . ARG B 1 274 ? -6.059 -6.066 -16.484 1 96.75 274 ARG B N 1
ATOM 4835 C CA . ARG B 1 274 ? -6.703 -5.402 -17.609 1 96.75 274 ARG B CA 1
ATOM 4836 C C . ARG B 1 274 ? -8.211 -5.621 -17.594 1 96.75 274 ARG B C 1
ATOM 4838 O O . ARG B 1 274 ? -8.703 -6.531 -16.922 1 96.75 274 ARG B O 1
ATOM 4845 N N . PRO B 1 275 ? -8.961 -4.77 -18.344 1 96 275 PRO B N 1
ATOM 4846 C CA . PRO B 1 275 ? -10.391 -5.066 -18.453 1 96 275 PRO B CA 1
ATOM 4847 C C . PRO B 1 275 ? -10.656 -6.492 -18.938 1 96 275 PRO B C 1
ATOM 4849 O O . PRO B 1 275 ? -10.086 -6.926 -19.938 1 96 275 PRO B O 1
ATOM 4852 N N . GLY B 1 276 ? -11.438 -7.227 -18.188 1 96.56 276 GLY B N 1
ATOM 4853 C CA . GLY B 1 276 ? -11.727 -8.609 -18.5 1 96.56 276 GLY B CA 1
ATOM 4854 C C . GLY B 1 276 ? -10.75 -9.594 -17.891 1 96.56 276 GLY B C 1
ATOM 4855 O O . GLY B 1 276 ? -10.945 -10.805 -17.969 1 96.56 276 GLY B O 1
ATOM 4856 N N . GLY B 1 277 ? -9.68 -9.031 -17.266 1 98.19 277 GLY B N 1
ATOM 4857 C CA . GLY B 1 277 ? -8.727 -9.898 -16.578 1 98.19 277 GLY B CA 1
ATOM 4858 C C . GLY B 1 277 ? -9.32 -10.617 -15.391 1 98.19 277 GLY B C 1
ATOM 4859 O O . GLY B 1 277 ? -10.352 -10.195 -14.852 1 98.19 277 GLY B O 1
ATOM 4860 N N . VAL B 1 278 ? -8.672 -11.719 -14.969 1 98.75 278 VAL B N 1
ATOM 4861 C CA . VAL B 1 278 ? -9.305 -12.602 -14 1 98.75 278 VAL B CA 1
ATOM 4862 C C . VAL B 1 278 ? -8.383 -12.781 -12.789 1 98.75 278 VAL B C 1
ATOM 4864 O O . VAL B 1 278 ? -7.172 -12.945 -12.945 1 98.75 278 VAL B O 1
ATOM 4867 N N . PHE B 1 279 ? -9.023 -12.703 -11.656 1 98.88 279 PHE B N 1
ATOM 4868 C CA . PHE B 1 279 ? -8.391 -13.031 -10.383 1 98.88 279 PHE B CA 1
ATOM 4869 C C . PHE B 1 279 ? -8.891 -14.367 -9.852 1 98.88 279 PHE B C 1
ATOM 4871 O O . PHE B 1 279 ? -10.102 -14.57 -9.711 1 98.88 279 PHE B O 1
ATOM 4878 N N . VAL B 1 280 ? -7.953 -15.305 -9.609 1 98.88 280 VAL B N 1
ATOM 4879 C CA . VAL B 1 280 ? -8.266 -16.594 -9 1 98.88 280 VAL B CA 1
ATOM 4880 C C . VAL B 1 280 ? -7.414 -16.812 -7.758 1 98.88 280 VAL B C 1
ATOM 4882 O O . VAL B 1 280 ? -6.199 -16.594 -7.785 1 98.88 280 VAL B O 1
ATOM 4885 N N . ALA B 1 281 ? -8.102 -17.219 -6.672 1 98.44 281 ALA B N 1
ATOM 4886 C CA . ALA B 1 281 ? -7.348 -17.422 -5.434 1 98.44 281 ALA B CA 1
ATOM 4887 C C . ALA B 1 281 ? -7.906 -18.594 -4.633 1 98.44 281 ALA B C 1
ATOM 4889 O O . ALA B 1 281 ? -9.078 -18.953 -4.781 1 98.44 281 ALA B O 1
ATOM 4890 N N . THR B 1 282 ? -7.047 -19.234 -3.895 1 96.75 282 THR B N 1
ATOM 4891 C CA . THR B 1 282 ? -7.461 -20.188 -2.867 1 96.75 282 THR B CA 1
ATOM 4892 C C . THR B 1 282 ? -7 -19.719 -1.487 1 96.75 282 THR B C 1
ATOM 4894 O O . THR B 1 282 ? -5.973 -19.047 -1.363 1 96.75 282 THR B O 1
ATOM 4897 N N . THR B 1 283 ? -7.809 -20 -0.527 1 94.25 283 THR B N 1
ATOM 4898 C CA . THR B 1 283 ? -7.473 -19.672 0.855 1 94.25 283 THR B CA 1
ATOM 4899 C C . THR B 1 283 ? -8.273 -20.547 1.824 1 94.25 283 THR B C 1
ATOM 4901 O O . THR B 1 283 ? -9.039 -21.422 1.402 1 94.25 283 THR B O 1
ATOM 4904 N N . PHE B 1 284 ? -7.949 -20.391 3.119 1 89.19 284 PHE B N 1
ATOM 4905 C CA . PHE B 1 284 ? -8.734 -21 4.191 1 89.19 284 PHE B CA 1
ATOM 4906 C C . PHE B 1 284 ? -9.891 -20.094 4.594 1 89.19 284 PHE B C 1
ATOM 4908 O O . PHE B 1 284 ? -9.727 -18.875 4.699 1 89.19 284 PHE B O 1
ATOM 4915 N N . ILE B 1 285 ? -11.031 -20.703 4.664 1 87.44 285 ILE B N 1
ATOM 4916 C CA . ILE B 1 285 ? -12.156 -19.906 5.145 1 87.44 285 ILE B CA 1
ATOM 4917 C C . ILE B 1 285 ? -12.555 -20.375 6.539 1 87.44 285 ILE B C 1
ATOM 4919 O O . ILE B 1 285 ? -12.258 -21.5 6.938 1 87.44 285 ILE B O 1
ATOM 4923 N N . TYR B 1 286 ? -12.945 -19.484 7.34 1 70.62 286 TYR B N 1
ATOM 4924 C CA . TYR B 1 286 ? -13.508 -19.828 8.641 1 70.62 286 TYR B CA 1
ATOM 4925 C C . TYR B 1 286 ? -14.977 -19.453 8.719 1 70.62 286 TYR B C 1
ATOM 4927 O O . TYR B 1 286 ? -15.312 -18.297 9.023 1 70.62 286 TYR B O 1
ATOM 4935 N N . ASP B 1 287 ? -15.766 -20.109 7.98 1 60.75 287 ASP B N 1
ATOM 4936 C CA . ASP B 1 287 ? -17.188 -19.797 8.094 1 60.75 287 ASP B CA 1
ATOM 4937 C C . ASP B 1 287 ? -17.75 -20.281 9.422 1 60.75 287 ASP B C 1
ATOM 4939 O O . ASP B 1 287 ? -18.688 -19.688 9.961 1 60.75 287 ASP B O 1
ATOM 4943 N N . GLY B 1 288 ? -17.547 -21.594 9.711 1 45.16 288 GLY B N 1
ATOM 4944 C CA . GLY B 1 288 ? -18.375 -22.438 10.555 1 45.16 288 GLY B CA 1
ATOM 4945 C C . GLY B 1 288 ? -18.469 -21.953 11.984 1 45.16 288 GLY B C 1
ATOM 4946 O O . GLY B 1 288 ? -19.562 -21.766 12.516 1 45.16 288 GLY B O 1
ATOM 4947 N N . LEU B 1 289 ? -17.469 -22.312 12.758 1 41.28 289 LEU B N 1
ATOM 4948 C CA . LEU B 1 289 ? -17.734 -22.359 14.188 1 41.28 289 LEU B CA 1
ATOM 4949 C C . LEU B 1 289 ? -17.953 -20.953 14.75 1 41.28 289 LEU B C 1
ATOM 4951 O O . LEU B 1 289 ? -18.312 -20.797 15.914 1 41.28 289 LEU B O 1
ATOM 4955 N N . VAL B 1 290 ? -17.422 -19.969 14.07 1 42.16 290 VAL B N 1
ATOM 4956 C CA . VAL B 1 290 ? -17.531 -18.625 14.633 1 42.16 290 VAL B CA 1
ATOM 4957 C C . VAL B 1 290 ? -18.891 -18.047 14.312 1 42.16 290 VAL B C 1
ATOM 4959 O O . VAL B 1 290 ? -19.203 -16.906 14.703 1 42.16 290 VAL B O 1
ATOM 4962 N N . ARG B 1 291 ? -19.609 -18.531 13.359 1 38.88 291 ARG B N 1
ATOM 4963 C CA . ARG B 1 291 ? -20.984 -18.062 13.125 1 38.88 291 ARG B CA 1
ATOM 4964 C C . ARG B 1 291 ? -21.766 -18.016 14.43 1 38.88 291 ARG B C 1
ATOM 4966 O O . ARG B 1 291 ? -22.703 -17.219 14.57 1 38.88 291 ARG B O 1
ATOM 4973 N N . PHE B 1 292 ? -21.547 -19 15.227 1 36.5 292 PHE B N 1
ATOM 4974 C CA . PHE B 1 292 ? -22.484 -19.125 16.344 1 36.5 292 PHE B CA 1
ATOM 4975 C C . PHE B 1 292 ? -22.016 -18.297 17.531 1 36.5 292 PHE B C 1
ATOM 4977 O O . PHE B 1 292 ? -22.75 -18.141 18.5 1 36.5 292 PHE B O 1
ATOM 4984 N N . VAL B 1 293 ? -20.688 -17.953 17.828 1 36.97 293 VAL B N 1
ATOM 4985 C CA . VAL B 1 293 ? -20.422 -17.188 19.031 1 36.97 293 VAL B CA 1
ATOM 4986 C C . VAL B 1 293 ? -19.938 -15.789 18.656 1 36.97 293 VAL B C 1
ATOM 4988 O O . VAL B 1 293 ? -18.812 -15.617 18.172 1 36.97 293 VAL B O 1
ATOM 4991 N N . PRO B 1 294 ? -20.734 -14.828 18.531 1 40.19 294 PRO B N 1
ATOM 4992 C CA . PRO B 1 294 ? -20.484 -13.414 18.234 1 40.19 294 PRO B CA 1
ATOM 4993 C C . PRO B 1 294 ? -19.156 -12.914 18.828 1 40.19 294 PRO B C 1
ATOM 4995 O O . PRO B 1 294 ? -18.484 -12.078 18.219 1 40.19 294 PRO B O 1
ATOM 4998 N N . PHE B 1 295 ? -18.922 -13.336 20.031 1 40.59 295 PHE B N 1
ATOM 4999 C CA . PHE B 1 295 ? -17.781 -12.828 20.781 1 40.59 295 PHE B CA 1
ATOM 5000 C C . PHE B 1 295 ? -16.469 -13.289 20.141 1 40.59 295 PHE B C 1
ATOM 5002 O O . PHE B 1 295 ? -15.422 -12.688 20.375 1 40.59 295 PHE B O 1
ATOM 5009 N N . LEU B 1 296 ? -16.547 -14.25 19.328 1 42.44 296 LEU B N 1
ATOM 5010 C CA . LEU B 1 296 ? -15.312 -14.797 18.797 1 42.44 296 LEU B CA 1
ATOM 5011 C C . LEU B 1 296 ? -14.773 -13.93 17.672 1 42.44 296 LEU B C 1
ATOM 5013 O O . LEU B 1 296 ? -13.578 -13.969 17.359 1 42.44 296 LEU B O 1
ATOM 5017 N N . LYS B 1 297 ? -15.633 -13.234 16.969 1 46.03 297 LYS B N 1
ATOM 5018 C CA . LYS B 1 297 ? -15.102 -12.25 16.031 1 46.03 297 LYS B CA 1
ATOM 5019 C C . LYS B 1 297 ? -14.109 -11.312 16.719 1 46.03 297 LYS B C 1
ATOM 5021 O O . LYS B 1 297 ? -13.047 -11.016 16.172 1 46.03 297 LYS B O 1
ATOM 5026 N N . GLU B 1 298 ? -14.641 -10.836 17.828 1 44.72 298 GLU B N 1
ATOM 5027 C CA . GLU B 1 298 ? -13.789 -9.945 18.609 1 44.72 298 GLU B CA 1
ATOM 5028 C C . GLU B 1 298 ? -12.523 -10.664 19.078 1 44.72 298 GLU B C 1
ATOM 5030 O O . GLU B 1 298 ? -11.438 -10.078 19.078 1 44.72 298 GLU B O 1
ATOM 5035 N N . LEU B 1 299 ? -12.789 -11.844 19.516 1 44.56 299 LEU B N 1
ATOM 5036 C CA . LEU B 1 299 ? -11.648 -12.617 20 1 44.56 299 LEU B CA 1
ATOM 5037 C C . LEU B 1 299 ? -10.703 -12.953 18.844 1 44.56 299 LEU B C 1
ATOM 5039 O O . LEU B 1 299 ? -9.484 -12.938 19.016 1 44.56 299 LEU B O 1
ATOM 5043 N N . ARG B 1 300 ? -11.305 -13.266 17.781 1 46.47 300 ARG B N 1
ATOM 5044 C CA . ARG B 1 300 ? -10.477 -13.523 16.609 1 46.47 300 ARG B CA 1
ATOM 5045 C C . ARG B 1 300 ? -9.625 -12.305 16.266 1 46.47 300 ARG B C 1
ATOM 5047 O O . ARG B 1 300 ? -8.445 -12.445 15.945 1 46.47 300 ARG B O 1
ATOM 5054 N N . GLN B 1 301 ? -10.297 -11.234 16.297 1 46.88 301 GLN B N 1
ATOM 5055 C CA . GLN B 1 301 ? -9.57 -10 16.047 1 46.88 301 GLN B CA 1
ATOM 5056 C C . GLN B 1 301 ? -8.453 -9.797 17.062 1 46.88 301 GLN B C 1
ATOM 5058 O O . GLN B 1 301 ? -7.367 -9.328 16.719 1 46.88 301 GLN B O 1
ATOM 5063 N N . GLU B 1 302 ? -8.93 -10.117 18.281 1 43.16 302 GLU B N 1
ATOM 5064 C CA . GLU B 1 302 ? -7.945 -9.953 19.344 1 43.16 302 GLU B CA 1
ATOM 5065 C C . GLU B 1 302 ? -6.812 -10.969 19.219 1 43.16 302 GLU B C 1
ATOM 5067 O O . GLU B 1 302 ? -5.645 -10.633 19.422 1 43.16 302 GLU B O 1
ATOM 5072 N N . VAL B 1 303 ? -7.246 -12.164 19.188 1 42.88 303 VAL B N 1
ATOM 5073 C CA . VAL B 1 303 ? -6.219 -13.195 19.109 1 42.88 303 VAL B CA 1
ATOM 5074 C C . VAL B 1 303 ? -5.387 -13.008 17.844 1 42.88 303 VAL B C 1
ATOM 5076 O O . VAL B 1 303 ? -4.168 -13.195 17.859 1 42.88 303 VAL B O 1
ATOM 5079 N N . MET B 1 304 ? -6.121 -12.734 16.859 1 44.34 304 MET B N 1
ATOM 5080 C CA . MET B 1 304 ? -5.438 -12.508 15.586 1 44.34 304 MET B CA 1
ATOM 5081 C C . MET B 1 304 ? -4.539 -11.273 15.664 1 44.34 304 MET B C 1
ATOM 5083 O O . MET B 1 304 ? -3.465 -11.242 15.062 1 44.34 304 MET B O 1
ATOM 5087 N N . GLY B 1 305 ? -5.102 -10.273 16.359 1 42.38 305 GLY B N 1
ATOM 5088 C CA . GLY B 1 305 ? -4.242 -9.133 16.609 1 42.38 305 GLY B CA 1
ATOM 5089 C C . GLY B 1 305 ? -2.914 -9.5 17.234 1 42.38 305 GLY B C 1
ATOM 5090 O O . GLY B 1 305 ? -1.877 -8.93 16.906 1 42.38 305 GLY B O 1
ATOM 5091 N N . TYR B 1 306 ? -3.186 -10.383 18.281 1 38.12 306 TYR B N 1
ATOM 5092 C CA . TYR B 1 306 ? -1.972 -10.781 18.969 1 38.12 306 TYR B CA 1
ATOM 5093 C C . TYR B 1 306 ? -1.154 -11.758 18.141 1 38.12 306 TYR B C 1
ATOM 5095 O O . TYR B 1 306 ? 0.072 -11.805 18.25 1 38.12 306 TYR B O 1
ATOM 5103 N N . SER B 1 307 ? -1.965 -12.805 17.75 1 39.66 307 SER B N 1
ATOM 5104 C CA . SER B 1 307 ? -1.206 -13.906 17.172 1 39.66 307 SER B CA 1
ATOM 5105 C C . SER B 1 307 ? -0.778 -13.594 15.734 1 39.66 307 SER B C 1
ATOM 5107 O O . SER B 1 307 ? -0.084 -14.391 15.102 1 39.66 307 SER B O 1
ATOM 5109 N N . GLY B 1 308 ? -0.521 -12.547 15.383 1 43.06 308 GLY B N 1
ATOM 5110 C CA . GLY B 1 308 ? -0.035 -12.25 14.039 1 43.06 308 GLY B CA 1
ATOM 5111 C C . GLY B 1 308 ? -1.085 -12.461 12.969 1 43.06 308 GLY B C 1
ATOM 5112 O O . GLY B 1 308 ? -2.203 -12.891 13.258 1 43.06 308 GLY B O 1
ATOM 5113 N N . SER B 1 309 ? -0.71 -12.57 11.484 1 47.53 309 SER B N 1
ATOM 5114 C CA . SER B 1 309 ? -0.992 -12.234 10.094 1 47.53 309 SER B CA 1
ATOM 5115 C C . SER B 1 309 ? -2.059 -13.148 9.508 1 47.53 309 SER B C 1
ATOM 5117 O O . SER B 1 309 ? -2.373 -13.055 8.32 1 47.53 309 SER B O 1
ATOM 5119 N N . HIS B 1 310 ? -2.471 -14.273 10.211 1 55.66 310 HIS B N 1
ATOM 5120 C CA . HIS B 1 310 ? -3.348 -15 9.297 1 55.66 310 HIS B CA 1
ATOM 5121 C C . HIS B 1 310 ? -4.805 -14.602 9.508 1 55.66 310 HIS B C 1
ATOM 5123 O O . HIS B 1 310 ? -5.301 -14.602 10.633 1 55.66 310 HIS B O 1
ATOM 5129 N N . MET B 1 311 ? -5.406 -13.852 8.562 1 61 311 MET B N 1
ATOM 5130 C CA . MET B 1 311 ? -6.816 -13.477 8.602 1 61 311 MET B CA 1
ATOM 5131 C C . MET B 1 311 ? -7.66 -14.469 7.809 1 61 311 MET B C 1
ATOM 5133 O O . MET B 1 311 ? -7.406 -14.695 6.621 1 61 311 MET B O 1
ATOM 5137 N N . PHE B 1 312 ? -8.5 -15.273 8.633 1 78.5 312 PHE B N 1
ATOM 5138 C CA . PHE B 1 312 ? -9.445 -16.125 7.918 1 78.5 312 PHE B CA 1
ATOM 5139 C C . PHE B 1 312 ? -10.758 -15.383 7.668 1 78.5 312 PHE B C 1
ATOM 5141 O O . PHE B 1 312 ? -11.422 -14.953 8.609 1 78.5 312 PHE B O 1
ATOM 5148 N N . LEU B 1 313 ? -11.023 -15.156 6.434 1 84.06 313 LEU B N 1
ATOM 5149 C CA . LEU B 1 313 ? -12.234 -14.453 6 1 84.06 313 LEU B CA 1
ATOM 5150 C C . LEU B 1 313 ? -13.336 -15.445 5.641 1 84.06 313 LEU B C 1
ATOM 5152 O O . LEU B 1 313 ? -13.055 -16.578 5.266 1 84.06 313 LEU B O 1
ATOM 5156 N N . SER B 1 314 ? -14.508 -15.031 5.824 1 90.56 314 SER B N 1
ATOM 5157 C CA . SER B 1 314 ? -15.648 -15.805 5.34 1 90.56 314 SER B CA 1
ATOM 5158 C C . SER B 1 314 ? -15.867 -15.586 3.846 1 90.56 314 SER B C 1
ATOM 5160 O O . SER B 1 314 ? -15.289 -14.672 3.254 1 90.56 314 SER B O 1
ATOM 5162 N N . GLU B 1 315 ? -16.703 -16.484 3.279 1 93.44 315 GLU B N 1
ATOM 5163 C CA . GLU B 1 315 ? -17.062 -16.344 1.872 1 93.44 315 GLU B CA 1
ATOM 5164 C C . GLU B 1 315 ? -17.656 -14.969 1.586 1 93.44 315 GLU B C 1
ATOM 5166 O O . GLU B 1 315 ? -17.312 -14.336 0.593 1 93.44 315 GLU B O 1
ATOM 5171 N N . ARG B 1 316 ? -18.531 -14.539 2.463 1 93.94 316 ARG B N 1
ATOM 5172 C CA . ARG B 1 316 ? -19.203 -13.25 2.275 1 93.94 316 ARG B CA 1
ATOM 5173 C C . ARG B 1 316 ? -18.219 -12.102 2.373 1 93.94 316 ARG B C 1
ATOM 5175 O O . ARG B 1 316 ? -18.328 -11.117 1.639 1 93.94 316 ARG B O 1
ATOM 5182 N N . GLU B 1 317 ? -17.297 -12.234 3.256 1 93.62 317 GLU B N 1
ATOM 5183 C CA . GLU B 1 317 ? -16.266 -11.211 3.393 1 93.62 317 GLU B CA 1
ATOM 5184 C C . GLU B 1 317 ? -15.359 -11.172 2.164 1 93.62 317 GLU B C 1
ATOM 5186 O O . GLU B 1 317 ? -14.961 -10.094 1.715 1 93.62 317 GLU B O 1
ATOM 5191 N N . LEU B 1 318 ? -15.086 -12.344 1.646 1 96.31 318 LEU B N 1
ATOM 5192 C CA . LEU B 1 318 ? -14.258 -12.414 0.447 1 96.31 318 LEU B CA 1
ATOM 5193 C C . LEU B 1 318 ? -14.969 -11.781 -0.745 1 96.31 318 LEU B C 1
ATOM 5195 O O . LEU B 1 318 ? -14.359 -11.047 -1.521 1 96.31 318 LEU B O 1
ATOM 5199 N N . GLU B 1 319 ? -16.188 -12.07 -0.877 1 97.31 319 GLU B N 1
ATOM 5200 C CA . GLU B 1 319 ? -16.984 -11.461 -1.944 1 97.31 319 GLU B CA 1
ATOM 5201 C C . GLU B 1 319 ? -17.047 -9.945 -1.791 1 97.31 319 GLU B C 1
ATOM 5203 O O . GLU B 1 319 ? -16.859 -9.211 -2.762 1 97.31 319 GLU B O 1
ATOM 5208 N N . ASP B 1 320 ? -17.281 -9.539 -0.595 1 96.75 320 ASP B N 1
ATOM 5209 C CA . ASP B 1 320 ? -17.375 -8.117 -0.294 1 96.75 320 ASP B CA 1
ATOM 5210 C C . ASP B 1 320 ? -16.047 -7.414 -0.595 1 96.75 320 ASP B C 1
ATOM 5212 O O . ASP B 1 320 ? -16.031 -6.316 -1.15 1 96.75 320 ASP B O 1
ATOM 5216 N N . LEU B 1 321 ? -15.008 -8.055 -0.264 1 96.12 321 LEU B N 1
ATOM 5217 C CA . LEU B 1 321 ? -13.672 -7.539 -0.521 1 96.12 321 LEU B CA 1
ATOM 5218 C C . LEU B 1 321 ? -13.438 -7.359 -2.018 1 96.12 321 LEU B C 1
ATOM 5220 O O . LEU B 1 321 ? -12.992 -6.297 -2.457 1 96.12 321 LEU B O 1
ATOM 5224 N N . CYS B 1 322 ? -13.758 -8.328 -2.816 1 97.81 322 CYS B N 1
ATOM 5225 C CA . CYS B 1 322 ? -13.594 -8.234 -4.262 1 97.81 322 CYS B CA 1
ATOM 5226 C C . CYS B 1 322 ? -14.453 -7.117 -4.84 1 97.81 322 CYS B C 1
ATOM 5228 O O . CYS B 1 322 ? -13.969 -6.297 -5.621 1 97.81 322 CYS B O 1
ATOM 5230 N N . LYS B 1 323 ? -15.648 -7.043 -4.41 1 96.81 323 LYS B N 1
ATOM 5231 C CA . LYS B 1 323 ? -16.578 -6.039 -4.918 1 96.81 323 LYS B CA 1
ATOM 5232 C C . LYS B 1 323 ? -16.109 -4.629 -4.551 1 96.81 323 LYS B C 1
ATOM 5234 O O . LYS B 1 323 ? -16.172 -3.717 -5.375 1 96.81 323 LYS B O 1
ATOM 5239 N N . SER B 1 324 ? -15.625 -4.516 -3.354 1 95.75 324 SER B N 1
ATOM 5240 C CA . SER B 1 324 ? -15.188 -3.209 -2.879 1 95.75 324 SER B CA 1
ATOM 5241 C C . SER B 1 324 ? -13.969 -2.721 -3.658 1 95.75 324 SER B C 1
ATOM 5243 O O . SER B 1 324 ? -13.695 -1.52 -3.695 1 95.75 324 SER B O 1
ATOM 5245 N N . CYS B 1 325 ? -13.289 -3.648 -4.27 1 97.44 325 CYS B N 1
ATOM 5246 C CA . CYS B 1 325 ? -12.109 -3.287 -5.047 1 97.44 325 CYS B CA 1
ATOM 5247 C C . CYS B 1 325 ? -12.438 -3.182 -6.531 1 97.44 325 CYS B C 1
ATOM 5249 O O . CYS B 1 325 ? -11.539 -3.129 -7.371 1 97.44 325 CYS B O 1
ATOM 5251 N N . GLY B 1 326 ? -13.703 -3.195 -6.895 1 95.75 326 GLY B N 1
ATOM 5252 C CA . GLY B 1 326 ? -14.141 -2.941 -8.258 1 95.75 326 GLY B CA 1
ATOM 5253 C C . GLY B 1 326 ? -14.203 -4.195 -9.109 1 95.75 326 GLY B C 1
ATOM 5254 O O . GLY B 1 326 ? -14.438 -4.125 -10.32 1 95.75 326 GLY B O 1
ATOM 5255 N N . LEU B 1 327 ? -13.992 -5.344 -8.539 1 97.81 327 LEU B N 1
ATOM 5256 C CA . LEU B 1 327 ? -14.102 -6.59 -9.281 1 97.81 327 LEU B CA 1
ATOM 5257 C C . LEU B 1 327 ? -15.547 -7.078 -9.32 1 97.81 327 LEU B C 1
ATOM 5259 O O . LEU B 1 327 ? -16.344 -6.742 -8.445 1 97.81 327 LEU B O 1
ATOM 5263 N N . VAL B 1 328 ? -15.836 -7.867 -10.367 1 97.19 328 VAL B N 1
ATOM 5264 C CA . VAL B 1 328 ? -17.203 -8.336 -10.555 1 97.19 328 VAL B CA 1
ATOM 5265 C C . VAL B 1 328 ? -17.203 -9.828 -10.859 1 97.19 328 VAL B C 1
ATOM 5267 O O . VAL B 1 328 ? -16.141 -10.43 -11.055 1 97.19 328 VAL B O 1
ATOM 5270 N N . GLY B 1 329 ? -18.375 -10.469 -10.805 1 97.44 329 GLY B N 1
ATOM 5271 C CA . GLY B 1 329 ? -18.516 -11.867 -11.18 1 97.44 329 GLY B CA 1
ATOM 5272 C C . GLY B 1 329 ? -17.906 -12.82 -10.172 1 97.44 329 GLY B C 1
ATOM 5273 O O . GLY B 1 329 ? -17.328 -13.844 -10.547 1 97.44 329 GLY B O 1
ATOM 5274 N N . PHE B 1 330 ? -18.031 -12.523 -8.914 1 98.12 330 PHE B N 1
ATOM 5275 C CA . PHE B 1 330 ? -17.484 -13.375 -7.863 1 98.12 330 PHE B CA 1
ATOM 5276 C C . PHE B 1 330 ? -18.156 -14.75 -7.887 1 98.12 330 PHE B C 1
ATOM 5278 O O . PHE B 1 330 ? -19.391 -14.844 -7.906 1 98.12 330 PHE B O 1
ATOM 5285 N N . THR B 1 331 ? -17.406 -15.789 -7.934 1 98.31 331 THR B N 1
ATOM 5286 C CA . THR B 1 331 ? -17.844 -17.172 -7.781 1 98.31 331 THR B CA 1
ATOM 5287 C C . THR B 1 331 ? -16.812 -17.969 -6.98 1 98.31 331 THR B C 1
ATOM 5289 O O . THR B 1 331 ? -15.664 -17.562 -6.855 1 98.31 331 THR B O 1
ATOM 5292 N N . CYS B 1 332 ? -17.297 -19.047 -6.371 1 97.81 332 CYS B N 1
ATOM 5293 C CA . CYS B 1 332 ? -16.359 -19.844 -5.586 1 97.81 332 CYS B CA 1
ATOM 5294 C C . CYS B 1 332 ? -16.812 -21.297 -5.512 1 97.81 332 CYS B C 1
ATOM 5296 O O . CYS B 1 332 ? -17.953 -21.609 -5.852 1 97.81 332 CYS B O 1
ATOM 5298 N N . VAL B 1 333 ? -15.867 -22.141 -5.262 1 97.5 333 VAL B N 1
ATOM 5299 C CA . VAL B 1 333 ? -16.078 -23.547 -4.895 1 97.5 333 VAL B CA 1
ATOM 5300 C C . VAL B 1 333 ? -15.453 -23.812 -3.525 1 97.5 333 VAL B C 1
ATOM 5302 O O . VAL B 1 333 ? -14.367 -23.312 -3.219 1 97.5 333 VAL B O 1
ATOM 5305 N N . ARG B 1 334 ? -16.172 -24.578 -2.742 1 95.31 334 ARG B N 1
ATOM 5306 C CA . ARG B 1 334 ? -15.719 -24.812 -1.377 1 95.31 334 ARG B CA 1
ATOM 5307 C C . ARG B 1 334 ? -15.609 -26.312 -1.097 1 95.31 334 ARG B C 1
ATOM 5309 O O . ARG B 1 334 ? -16.312 -27.125 -1.71 1 95.31 334 ARG B O 1
ATOM 5316 N N . ASN B 1 335 ? -14.734 -26.625 -0.255 1 94.31 335 ASN B N 1
ATOM 5317 C CA . ASN B 1 335 ? -14.523 -27.938 0.318 1 94.31 335 ASN B CA 1
ATOM 5318 C C . ASN B 1 335 ? -13.922 -27.859 1.718 1 94.31 335 ASN B C 1
ATOM 5320 O O . ASN B 1 335 ? -12.719 -27.688 1.869 1 94.31 335 ASN B O 1
ATOM 5324 N N . GLY B 1 336 ? -14.812 -28.016 2.777 1 90.94 336 GLY B N 1
ATOM 5325 C CA . GLY B 1 336 ? -14.312 -27.781 4.121 1 90.94 336 GLY B CA 1
ATOM 5326 C C . GLY B 1 336 ? -13.867 -26.359 4.359 1 90.94 336 GLY B C 1
ATOM 5327 O O . GLY B 1 336 ? -14.625 -25.406 4.121 1 90.94 336 GLY B O 1
ATOM 5328 N N . LEU B 1 337 ? -12.586 -26.281 4.75 1 90.06 337 LEU B N 1
ATOM 5329 C CA . LEU B 1 337 ? -12.023 -24.953 5 1 90.06 337 LEU B CA 1
ATOM 5330 C C . LEU B 1 337 ? -11.414 -24.375 3.729 1 90.06 337 LEU B C 1
ATOM 5332 O O . LEU B 1 337 ? -10.969 -23.219 3.719 1 90.06 337 LEU B O 1
ATOM 5336 N N . PHE B 1 338 ? -11.453 -25.188 2.729 1 93 338 PHE B N 1
ATOM 5337 C CA . PHE B 1 338 ? -10.898 -24.781 1.442 1 93 338 PHE B CA 1
ATOM 5338 C C . PHE B 1 338 ? -11.914 -23.984 0.646 1 93 338 PHE B C 1
ATOM 5340 O O . PHE B 1 338 ? -13.078 -24.375 0.535 1 93 338 PHE B O 1
ATOM 5347 N N . ILE B 1 339 ? -11.492 -22.875 0.06 1 95.94 339 ILE B N 1
ATOM 5348 C CA . ILE B 1 339 ? -12.289 -22.125 -0.897 1 95.94 339 ILE B CA 1
ATOM 5349 C C . ILE B 1 339 ? -11.422 -21.688 -2.074 1 95.94 339 ILE B C 1
ATOM 5351 O O . ILE B 1 339 ? -10.289 -21.234 -1.884 1 95.94 339 ILE B O 1
ATOM 5355 N N . MET B 1 340 ? -11.867 -21.984 -3.273 1 98.12 340 MET B N 1
ATOM 5356 C CA . MET B 1 340 ? -11.336 -21.344 -4.48 1 98.12 340 MET B CA 1
ATOM 5357 C C . MET B 1 340 ? -12.305 -20.297 -5.016 1 98.12 340 MET B C 1
ATOM 5359 O O . MET B 1 340 ? -13.477 -20.594 -5.246 1 98.12 340 MET B O 1
ATOM 5363 N N . LEU B 1 341 ? -11.836 -19.078 -5.199 1 98.5 341 LEU B N 1
ATOM 5364 C CA . LEU B 1 341 ? -12.703 -18 -5.652 1 98.5 341 LEU B CA 1
ATOM 5365 C C . LEU B 1 341 ? -12.172 -17.391 -6.941 1 98.5 341 LEU B C 1
ATOM 5367 O O . LEU B 1 341 ? -10.984 -17.516 -7.258 1 98.5 341 LEU B O 1
ATOM 5371 N N . SER B 1 342 ? -13.023 -16.75 -7.695 1 98.81 342 SER B N 1
ATOM 5372 C CA . SER B 1 342 ? -12.672 -16 -8.898 1 98.81 342 SER B CA 1
ATOM 5373 C C . SER B 1 342 ? -13.484 -14.711 -9.008 1 98.81 342 SER B C 1
ATOM 5375 O O . SER B 1 342 ? -14.625 -14.656 -8.555 1 98.81 342 SER B O 1
ATOM 5377 N N . ALA B 1 343 ? -12.898 -13.711 -9.5 1 98.62 343 ALA B N 1
ATOM 5378 C CA . ALA B 1 343 ? -13.531 -12.445 -9.844 1 98.62 343 ALA B CA 1
ATOM 5379 C C . ALA B 1 343 ? -12.859 -11.812 -11.055 1 98.62 343 ALA B C 1
ATOM 5381 O O . ALA B 1 343 ? -11.734 -12.172 -11.406 1 98.62 343 ALA B O 1
ATOM 5382 N N . THR B 1 344 ? -13.586 -10.883 -11.703 1 98 344 THR B N 1
ATOM 5383 C CA . THR B 1 344 ? -13.125 -10.352 -12.977 1 98 344 THR B CA 1
ATOM 5384 C C . THR B 1 344 ? -13.109 -8.828 -12.953 1 98 344 THR B C 1
ATOM 5386 O O . THR B 1 344 ? -13.984 -8.203 -12.352 1 98 344 THR B O 1
ATOM 538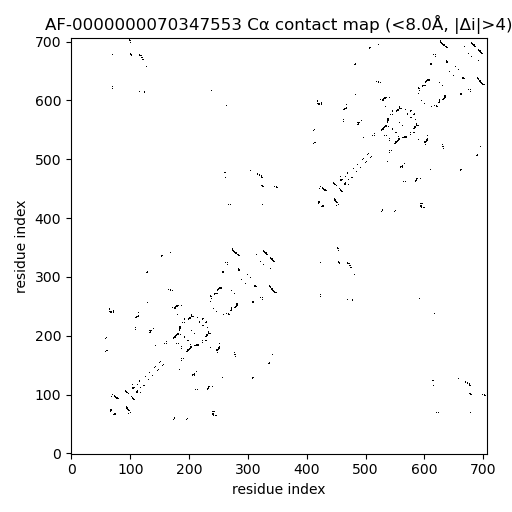9 N N . LYS B 1 345 ? -12.07 -8.281 -13.516 1 97.06 345 LYS B N 1
ATOM 5390 C CA . LYS B 1 345 ? -12.109 -6.844 -13.773 1 97.06 345 LYS B CA 1
ATOM 5391 C C . LYS B 1 345 ? -13.172 -6.496 -14.805 1 97.06 345 LYS B C 1
ATOM 5393 O O . LYS B 1 345 ? -13.234 -7.117 -15.867 1 97.06 345 LYS B O 1
ATOM 5398 N N . PRO B 1 346 ? -14.008 -5.496 -14.578 1 94 346 PRO B N 1
ATOM 5399 C CA . PRO B 1 346 ? -15.078 -5.168 -15.531 1 94 346 PRO B CA 1
ATOM 5400 C C . PRO B 1 346 ? -14.539 -4.758 -16.906 1 94 346 PRO B C 1
ATOM 5402 O O . PRO B 1 346 ? -13.5 -4.094 -16.984 1 94 346 PRO B O 1
ATOM 5405 N N . THR B 1 347 ? -15.211 -5.211 -18.031 1 87.5 347 THR B N 1
ATOM 5406 C CA . THR B 1 347 ? -14.812 -4.906 -19.406 1 87.5 347 THR B CA 1
ATOM 5407 C C . THR B 1 347 ? -15.227 -3.486 -19.781 1 87.5 347 THR B C 1
ATOM 5409 O O . THR B 1 347 ? -14.562 -2.842 -20.609 1 87.5 347 THR B O 1
ATOM 5412 N N . ASP B 1 348 ? -16.609 -3.135 -19.625 1 65.88 348 ASP B N 1
ATOM 5413 C CA . ASP B 1 348 ? -17.172 -1.873 -20.094 1 65.88 348 ASP B CA 1
ATOM 5414 C C . ASP B 1 348 ? -16.5 -0.686 -19.406 1 65.88 348 ASP B C 1
ATOM 5416 O O . ASP B 1 348 ? -17.016 0.437 -19.453 1 65.88 348 ASP B O 1
ATOM 5420 N N . MET B 1 349 ? -15.555 -0.886 -18.688 1 53.09 349 MET B N 1
ATOM 5421 C CA . MET B 1 349 ? -15.055 0.344 -18.078 1 53.09 349 MET B CA 1
ATOM 5422 C C . MET B 1 349 ? -14.547 1.313 -19.141 1 53.09 349 MET B C 1
ATOM 5424 O O . MET B 1 349 ? -13.758 0.935 -20 1 53.09 349 MET B O 1
ATOM 5428 N N . LEU B 1 350 ? -15.344 2.244 -19.562 1 43.25 350 LEU B N 1
ATOM 5429 C CA . LEU B 1 350 ? -14.961 3.303 -20.484 1 43.25 350 LEU B CA 1
ATOM 5430 C C . LEU B 1 350 ? -13.531 3.766 -20.234 1 43.25 350 LEU B C 1
ATOM 5432 O O . LEU B 1 350 ? -13.25 4.363 -19.188 1 43.25 350 LEU B O 1
ATOM 5436 N N . THR B 1 351 ? -12.664 2.984 -20.281 1 39.69 351 THR B N 1
ATOM 5437 C CA . THR B 1 351 ? -11.297 3.48 -20.281 1 39.69 351 THR B CA 1
ATOM 5438 C C . THR B 1 351 ? -11.18 4.762 -21.109 1 39.69 351 THR B C 1
ATOM 5440 O O . THR B 1 351 ? -11.438 4.754 -22.312 1 39.69 351 THR B O 1
ATOM 5443 N N . HIS B 1 352 ? -11.688 5.879 -20.719 1 33.75 352 HIS B N 1
ATOM 5444 C CA . HIS B 1 352 ? -11.32 7.09 -21.438 1 33.75 352 HIS B CA 1
ATOM 5445 C C . HIS B 1 352 ? -9.805 7.199 -21.609 1 33.75 352 HIS B C 1
ATOM 5447 O O . HIS B 1 352 ? -9.109 7.645 -20.688 1 33.75 352 HIS B O 1
ATOM 5453 N N . LEU B 1 353 ? -9.031 6.277 -21.938 1 29.33 353 LEU B N 1
ATOM 5454 C CA . LEU B 1 353 ? -7.789 6.73 -22.562 1 29.33 353 LEU B CA 1
ATOM 5455 C C . LEU B 1 353 ? -8.078 7.598 -23.781 1 29.33 353 LEU B C 1
ATOM 5457 O O . LEU B 1 353 ? -8.969 7.285 -24.578 1 29.33 353 LEU B O 1
#